Protein AF-A0A6G8I064-F1 (afdb_monomer)

Organism: NCBI:txid2686210

Structure (mmCIF, N/CA/C/O backbone):
data_AF-A0A6G8I064-F1
#
_entry.id   AF-A0A6G8I064-F1
#
loop_
_atom_site.group_PDB
_atom_site.id
_atom_site.type_symbol
_atom_site.label_atom_id
_atom_site.label_alt_id
_atom_site.label_comp_id
_atom_site.label_asym_id
_atom_site.label_entity_id
_atom_site.label_seq_id
_atom_site.pdbx_PDB_ins_code
_atom_site.Cartn_x
_atom_site.Cartn_y
_atom_site.Cartn_z
_atom_site.occupancy
_atom_site.B_iso_or_equiv
_atom_site.auth_seq_id
_atom_site.auth_comp_id
_atom_site.auth_asym_id
_atom_site.auth_atom_id
_atom_site.pdbx_PDB_model_num
ATOM 1 N N . MET A 1 1 ? -37.876 -73.229 43.649 1.00 38.34 1 MET A N 1
ATOM 2 C CA . MET A 1 1 ? -37.049 -73.145 42.423 1.00 38.34 1 MET A CA 1
ATOM 3 C C . MET A 1 1 ? -37.777 -72.266 41.416 1.00 38.34 1 MET A C 1
ATOM 5 O O . MET A 1 1 ? -38.953 -72.516 41.235 1.00 38.34 1 MET A O 1
ATOM 9 N N . LYS A 1 2 ? -37.079 -71.275 40.827 1.00 34.75 2 LYS A N 1
ATOM 10 C CA . LYS A 1 2 ? -37.118 -70.851 39.400 1.00 34.75 2 LYS A CA 1
ATOM 11 C C . LYS A 1 2 ? -38.520 -70.802 38.732 1.00 34.75 2 LYS A C 1
ATOM 13 O O . LYS A 1 2 ? -39.145 -71.836 38.612 1.00 34.75 2 LYS A O 1
ATOM 18 N N . LYS A 1 3 ? -39.038 -69.720 38.136 1.00 34.06 3 LYS A N 1
ATOM 19 C CA . LYS A 1 3 ? -38.411 -68.655 37.331 1.00 34.06 3 LYS A CA 1
ATOM 20 C C . LYS A 1 3 ? -39.494 -67.625 36.916 1.00 34.06 3 LYS A C 1
ATOM 22 O O . LYS A 1 3 ? -40.510 -68.019 36.366 1.00 34.06 3 LYS A O 1
ATOM 27 N N . ALA A 1 4 ? -39.180 -66.344 37.117 1.00 31.84 4 ALA A N 1
ATOM 28 C CA . ALA A 1 4 ? -39.215 -65.261 36.123 1.00 31.84 4 ALA A CA 1
ATOM 29 C C . ALA A 1 4 ? -40.547 -64.867 35.438 1.00 31.84 4 ALA A C 1
ATOM 31 O O . ALA A 1 4 ? -40.942 -65.443 34.428 1.00 31.84 4 ALA A O 1
ATOM 32 N N . LEU A 1 5 ? -41.126 -63.755 35.915 1.00 33.69 5 LEU A N 1
ATOM 33 C CA . LEU A 1 5 ? -41.908 -62.818 35.103 1.00 33.69 5 LEU A CA 1
ATOM 34 C C . LEU A 1 5 ? -40.951 -62.071 34.157 1.00 33.69 5 LEU A C 1
ATOM 36 O O . LEU A 1 5 ? -40.039 -61.389 34.622 1.00 33.69 5 LEU A O 1
ATOM 40 N N . ALA A 1 6 ? -41.179 -62.165 32.848 1.00 32.44 6 ALA A N 1
ATOM 41 C CA . ALA A 1 6 ? -40.614 -61.246 31.866 1.00 32.44 6 ALA A CA 1
ATOM 42 C C . ALA A 1 6 ? -41.624 -60.111 31.636 1.00 32.44 6 ALA A C 1
ATOM 44 O O . ALA A 1 6 ? -42.539 -60.235 30.827 1.00 32.44 6 ALA A O 1
ATOM 45 N N . GLY A 1 7 ? -41.487 -59.026 32.398 1.00 32.97 7 GLY A N 1
ATOM 46 C CA . GLY A 1 7 ? -42.112 -57.747 32.075 1.00 32.97 7 GLY A CA 1
ATOM 47 C C . GLY A 1 7 ? -41.214 -56.993 31.100 1.00 32.97 7 GLY A C 1
ATOM 48 O O . GLY A 1 7 ? -40.049 -56.742 31.405 1.00 32.97 7 GLY A O 1
ATOM 49 N N . SER A 1 8 ? -41.734 -56.647 29.925 1.00 35.38 8 SER A N 1
ATOM 50 C CA . SER A 1 8 ? -41.068 -55.732 29.001 1.00 35.38 8 SER A CA 1
ATOM 51 C C . SER A 1 8 ? -41.091 -54.321 29.595 1.00 35.38 8 SER A C 1
ATOM 53 O O . SER A 1 8 ? -42.092 -53.612 29.493 1.00 35.38 8 SER A O 1
ATOM 55 N N . LEU A 1 9 ? -39.994 -53.913 30.230 1.00 32.91 9 LEU A N 1
ATOM 56 C CA . LEU A 1 9 ? -39.737 -52.509 30.522 1.00 32.91 9 LEU A CA 1
ATOM 57 C C . LEU A 1 9 ? -39.139 -51.893 29.254 1.00 32.91 9 LEU A C 1
ATOM 59 O O . LEU A 1 9 ? -37.999 -52.181 28.892 1.00 32.91 9 LEU A O 1
ATOM 63 N N . ALA A 1 10 ? -39.922 -51.076 28.553 1.00 36.12 10 ALA A N 1
ATOM 64 C CA . ALA A 1 10 ? -39.383 -50.173 27.550 1.00 36.12 10 ALA A CA 1
ATOM 65 C C . ALA A 1 10 ? -38.432 -49.206 28.269 1.00 36.12 10 ALA A C 1
ATOM 67 O O . ALA A 1 10 ? -38.864 -48.371 29.064 1.00 36.12 10 ALA A O 1
ATOM 68 N N . ALA A 1 11 ? -37.130 -49.361 28.037 1.00 33.75 11 ALA A N 1
ATOM 69 C CA . ALA A 1 11 ? -36.137 -48.389 28.457 1.00 33.75 11 ALA A CA 1
ATOM 70 C C . ALA A 1 11 ? -36.364 -47.112 27.641 1.00 33.75 11 ALA A C 1
ATOM 72 O O . ALA A 1 11 ? -35.938 -47.007 26.494 1.00 33.75 11 ALA A O 1
ATOM 73 N N . LEU A 1 12 ? -37.082 -46.155 28.227 1.00 30.92 12 LEU A N 1
ATOM 74 C CA . LEU A 1 12 ? -37.098 -44.784 27.748 1.00 30.92 12 LEU A CA 1
ATOM 75 C C . LEU A 1 12 ? -35.745 -44.176 28.137 1.00 30.92 12 LEU A C 1
ATOM 77 O O . LEU A 1 12 ? -35.574 -43.640 29.231 1.00 30.92 12 LEU A O 1
ATOM 81 N N . THR A 1 13 ? -34.745 -44.334 27.274 1.00 32.50 13 THR A N 1
ATOM 82 C CA . THR A 1 13 ? -33.497 -43.579 27.363 1.00 32.50 13 THR A CA 1
ATOM 83 C C . THR A 1 13 ? -33.841 -42.114 27.132 1.00 32.50 13 THR A C 1
ATOM 85 O O . THR A 1 13 ? -33.964 -41.651 26.000 1.00 32.50 13 THR A O 1
ATOM 88 N N . LEU A 1 14 ? -34.033 -41.379 28.226 1.00 30.67 14 LEU A N 1
ATOM 89 C CA . LEU A 1 14 ? -34.047 -39.927 28.208 1.00 30.67 14 LEU A CA 1
ATOM 90 C C . LEU A 1 14 ? -32.614 -39.486 27.883 1.00 30.67 14 LEU A C 1
ATOM 92 O O . LEU A 1 14 ? -31.778 -39.322 28.770 1.00 30.67 14 LEU A O 1
ATOM 96 N N . VAL A 1 15 ? -32.300 -39.356 26.595 1.00 34.00 15 VAL A N 1
ATOM 97 C CA . VAL A 1 15 ? -31.119 -38.608 26.173 1.00 34.00 15 VAL A CA 1
ATOM 98 C C . VAL A 1 15 ? -31.453 -37.154 26.470 1.00 34.00 15 VAL A C 1
ATOM 100 O O . VAL A 1 15 ? -32.081 -36.466 25.669 1.00 34.00 15 VAL A O 1
ATOM 103 N N . ALA A 1 16 ? -31.112 -36.710 27.680 1.00 34.03 16 ALA A N 1
ATOM 104 C CA . ALA A 1 16 ? -31.022 -35.297 27.981 1.00 34.03 16 ALA A CA 1
ATOM 105 C C . ALA A 1 16 ? -30.035 -34.715 26.968 1.00 34.03 16 ALA A C 1
ATOM 107 O O . ALA A 1 16 ? -28.835 -34.987 27.027 1.00 34.03 16 ALA A O 1
ATOM 108 N N . GLY A 1 17 ? -30.566 -33.988 25.987 1.00 30.20 17 GLY A N 1
ATOM 109 C CA . GLY A 1 17 ? -29.767 -33.168 25.102 1.00 30.20 17 GLY A CA 1
ATOM 110 C C . GLY A 1 17 ? -29.021 -32.168 25.967 1.00 30.20 17 GLY A C 1
ATOM 111 O O . GLY A 1 17 ? -29.579 -31.153 26.376 1.00 30.20 17 GLY A O 1
ATOM 112 N N . LEU A 1 18 ? -27.760 -32.469 26.263 1.00 33.53 18 LEU A N 1
ATOM 113 C CA . LEU A 1 18 ? -26.773 -31.450 26.555 1.00 33.53 18 LEU A CA 1
ATOM 114 C C . LEU A 1 18 ? -26.671 -30.627 25.273 1.00 33.53 18 LEU A C 1
ATOM 116 O O . LEU A 1 18 ? -25.888 -30.933 24.378 1.00 33.53 18 LEU A O 1
ATOM 120 N N . ALA A 1 19 ? -27.520 -29.607 25.166 1.00 32.56 19 ALA A N 1
ATOM 121 C CA . ALA A 1 19 ? -27.192 -28.453 24.364 1.00 32.56 19 ALA A CA 1
ATOM 122 C C . ALA A 1 19 ? -25.898 -27.915 24.973 1.00 32.56 19 ALA A C 1
ATOM 124 O O . ALA A 1 19 ? -25.898 -27.255 26.011 1.00 32.56 19 ALA A O 1
ATOM 125 N N . SER A 1 20 ? -24.775 -28.293 24.368 1.00 33.16 20 SER A N 1
ATOM 126 C CA . SER A 1 20 ? -23.534 -27.560 24.505 1.00 33.16 20 SER A CA 1
ATOM 127 C C . SER A 1 20 ? -23.882 -26.105 24.227 1.00 33.16 20 SER A C 1
ATOM 129 O O . SER A 1 20 ? -24.240 -25.769 23.096 1.00 33.16 20 SER A O 1
ATOM 131 N N . ALA A 1 21 ? -23.833 -25.266 25.260 1.00 32.94 21 ALA A N 1
ATOM 132 C CA . ALA A 1 21 ? -23.735 -23.834 25.074 1.00 32.94 21 ALA A CA 1
ATOM 133 C C . ALA A 1 21 ? -22.471 -23.627 24.237 1.00 32.94 21 ALA A C 1
ATOM 135 O O . ALA A 1 21 ? -21.353 -23.745 24.736 1.00 32.94 21 ALA A O 1
ATOM 136 N N . GLN A 1 22 ? -22.662 -23.457 22.931 1.00 27.14 22 GLN A N 1
ATOM 137 C CA . GLN A 1 22 ? -21.618 -23.014 22.031 1.00 27.14 22 GLN A CA 1
ATOM 138 C C . GLN A 1 22 ? -21.187 -21.645 22.551 1.00 27.14 22 GLN A C 1
ATOM 140 O O . GLN A 1 22 ? -21.910 -20.664 22.413 1.00 27.14 22 GLN A O 1
ATOM 145 N N . GLY A 1 23 ? -20.047 -21.607 23.237 1.00 35.38 23 GLY A N 1
ATOM 146 C CA . GLY A 1 23 ? -19.377 -20.360 23.562 1.00 35.38 23 GLY A CA 1
ATOM 147 C C . GLY A 1 23 ? -18.859 -19.755 22.265 1.00 35.38 23 GLY A C 1
ATOM 148 O O . GLY A 1 23 ? -17.943 -20.299 21.659 1.00 35.38 23 GLY A O 1
ATOM 149 N N . VAL A 1 24 ? -19.487 -18.667 21.837 1.00 28.77 24 VAL A N 1
ATOM 150 C CA . VAL A 1 24 ? -19.109 -17.795 20.717 1.00 28.77 24 VAL A CA 1
ATOM 151 C C . VAL A 1 24 ? -19.574 -16.396 21.173 1.00 28.77 24 VAL A C 1
ATOM 153 O O . VAL A 1 24 ? -20.711 -16.299 21.620 1.00 28.77 24 VAL A O 1
ATOM 156 N N . LYS A 1 25 ? -18.798 -15.301 21.192 1.00 39.12 25 LYS A N 1
ATOM 157 C CA . LYS A 1 25 ? -17.525 -14.968 20.530 1.00 39.12 25 LYS A CA 1
ATOM 158 C C . LYS A 1 25 ? -16.700 -14.002 21.410 1.00 39.12 25 LYS A C 1
ATOM 160 O O . LYS A 1 25 ? -17.147 -12.902 21.707 1.00 39.12 25 LYS A O 1
ATOM 165 N N . ALA A 1 26 ? -15.478 -14.379 21.788 1.00 38.62 26 ALA A N 1
ATOM 166 C CA . ALA A 1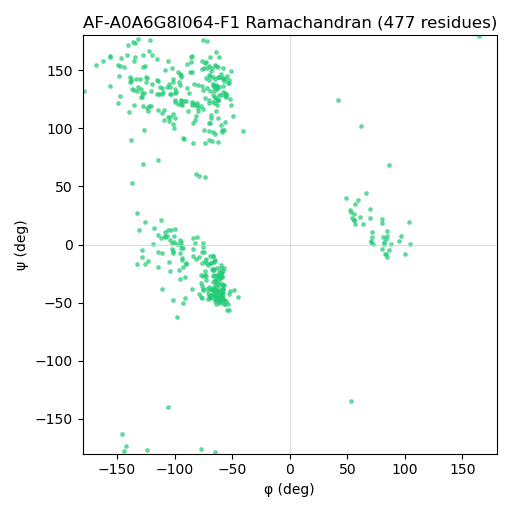 26 ? -14.430 -13.420 22.178 1.00 38.62 26 ALA A CA 1
ATOM 167 C C . ALA A 1 26 ? -13.430 -13.183 21.021 1.00 38.62 26 ALA A C 1
ATOM 169 O O . ALA A 1 26 ? -12.433 -12.490 21.193 1.00 38.62 26 ALA A O 1
ATOM 170 N N . ASP A 1 27 ? -13.725 -13.723 19.831 1.00 50.62 27 ASP A N 1
ATOM 171 C CA . ASP A 1 27 ? -12.817 -13.751 18.675 1.00 50.62 27 ASP A CA 1
ATOM 172 C C . ASP A 1 27 ? -12.829 -12.460 17.831 1.00 50.62 27 ASP A C 1
ATOM 174 O O . ASP A 1 27 ? -12.038 -12.335 16.899 1.00 50.62 27 ASP A O 1
ATOM 178 N N . ASP A 1 28 ? -13.687 -11.485 18.152 1.00 67.06 28 ASP A N 1
ATOM 179 C CA . ASP A 1 28 ? -13.730 -10.186 17.455 1.00 67.06 28 ASP A CA 1
ATOM 180 C C . ASP A 1 28 ? -12.865 -9.112 18.164 1.00 67.06 28 ASP A C 1
ATOM 182 O O . ASP A 1 28 ? -12.530 -8.076 17.577 1.00 67.06 28 ASP A O 1
ATOM 186 N N . ILE A 1 29 ? -12.433 -9.370 19.409 1.00 81.19 29 ILE A N 1
ATOM 187 C CA . ILE A 1 29 ? -11.498 -8.513 20.154 1.00 81.19 29 ILE A CA 1
ATOM 188 C C . ILE A 1 29 ? -10.096 -9.116 20.094 1.00 81.19 29 ILE A C 1
ATOM 190 O O . ILE A 1 29 ? -9.741 -10.039 20.823 1.00 81.19 29 ILE A O 1
ATOM 194 N N . VAL A 1 30 ? -9.277 -8.566 19.208 1.00 80.50 30 VAL A N 1
ATOM 195 C CA . VAL A 1 30 ? -7.928 -9.042 18.926 1.00 80.50 30 VAL A CA 1
ATOM 196 C C . VAL A 1 30 ? -6.953 -8.435 19.933 1.00 80.50 30 VAL A C 1
ATOM 198 O O . VAL A 1 30 ? -6.775 -7.216 20.001 1.00 80.50 30 VAL A O 1
ATOM 201 N N . SER A 1 31 ? -6.284 -9.301 20.694 1.00 86.81 31 SER A N 1
ATOM 202 C CA . SER A 1 31 ? -5.219 -8.905 21.619 1.00 86.81 31 SER A CA 1
ATOM 203 C C . SER A 1 31 ? -4.136 -8.080 20.914 1.00 86.81 31 SER A C 1
ATOM 205 O O . SER A 1 31 ? -3.731 -8.361 19.787 1.00 86.81 31 SER A O 1
ATOM 207 N N . GLY A 1 32 ? -3.660 -7.038 21.584 1.00 77.75 32 GLY A N 1
ATOM 208 C CA . GLY A 1 32 ? -2.681 -6.088 21.075 1.00 77.75 32 GLY A CA 1
ATOM 209 C C . GLY A 1 32 ? -3.262 -4.963 20.214 1.00 77.75 32 GLY A C 1
ATOM 210 O O . GLY A 1 32 ? -2.519 -4.030 19.915 1.00 77.75 32 GLY A O 1
ATOM 211 N N . GLN A 1 33 ? -4.547 -5.002 19.845 1.00 83.12 33 GLN A N 1
ATOM 212 C CA . GLN A 1 33 ? -5.179 -3.951 19.041 1.00 83.12 33 GLN A CA 1
ATOM 213 C C . GLN A 1 33 ? -5.769 -2.831 19.903 1.00 83.12 33 GLN A C 1
ATOM 215 O O . GLN A 1 33 ? -6.120 -3.031 21.067 1.00 83.12 33 GLN A O 1
ATOM 220 N N . THR A 1 34 ? -5.882 -1.644 19.307 1.00 84.00 34 THR A N 1
ATOM 221 C CA . THR A 1 34 ? -6.448 -0.443 19.931 1.00 84.00 34 THR A CA 1
ATOM 222 C C . THR A 1 34 ? -7.921 -0.292 19.580 1.00 84.00 34 THR A C 1
ATOM 224 O O . THR A 1 34 ? -8.305 -0.447 18.423 1.00 84.00 34 THR A O 1
ATOM 227 N N . TYR A 1 35 ? -8.741 0.066 20.566 1.00 92.44 35 TYR A N 1
ATOM 228 C CA . TYR A 1 35 ? -10.185 0.204 20.434 1.00 92.44 35 TYR A CA 1
ATOM 229 C C . TYR A 1 35 ? -10.700 1.538 20.988 1.00 92.44 35 TYR A C 1
ATOM 231 O O . TYR A 1 35 ? -10.237 2.025 22.022 1.00 92.44 35 TYR A O 1
ATOM 239 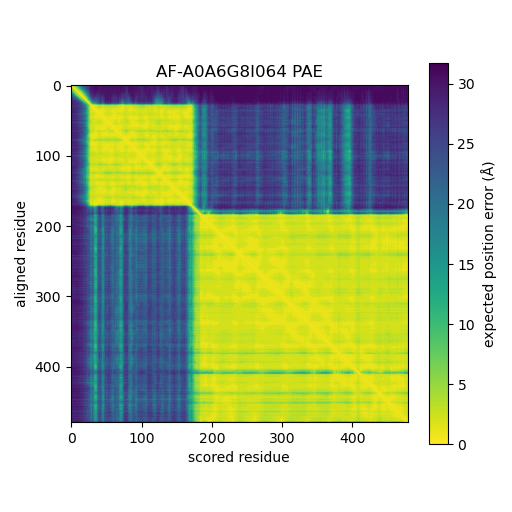N N . LYS A 1 36 ? -11.695 2.105 20.301 1.00 93.81 36 LYS A N 1
ATOM 240 C CA . LYS A 1 36 ? -12.689 3.019 20.865 1.00 93.81 36 LYS A CA 1
ATOM 241 C C . LYS A 1 36 ? -13.722 2.135 21.559 1.00 93.81 36 LYS A C 1
ATOM 243 O O . LYS A 1 36 ? -14.308 1.265 20.917 1.00 93.81 36 LYS A O 1
ATOM 248 N N . ILE A 1 37 ? -13.924 2.351 22.853 1.00 98.06 37 ILE A N 1
ATOM 249 C CA . ILE A 1 37 ? -14.863 1.576 23.669 1.00 98.06 37 ILE A CA 1
ATOM 250 C C . ILE A 1 37 ? -16.015 2.502 24.041 1.00 98.06 37 ILE A C 1
ATOM 252 O O . ILE A 1 37 ? -15.805 3.479 24.756 1.00 98.06 37 ILE A O 1
ATOM 256 N N . THR A 1 38 ? -17.209 2.226 23.528 1.00 97.06 38 THR A N 1
ATOM 257 C CA . THR A 1 38 ? -18.361 3.132 23.579 1.00 97.06 38 THR A CA 1
ATOM 258 C C . THR A 1 38 ? -19.474 2.562 24.450 1.00 97.06 38 THR A C 1
ATOM 260 O O . THR A 1 38 ? -19.883 1.422 24.259 1.00 97.06 38 THR A O 1
ATOM 263 N N . ALA A 1 39 ? -19.993 3.342 25.398 1.00 97.62 39 ALA A N 1
ATOM 264 C CA . ALA A 1 39 ? -21.139 2.939 26.207 1.00 97.62 39 ALA A CA 1
ATOM 265 C C . ALA A 1 39 ? -22.410 2.917 25.346 1.00 97.62 39 ALA A C 1
ATOM 267 O O . ALA A 1 39 ? -22.780 3.927 24.738 1.00 97.62 39 ALA A O 1
ATOM 268 N N . LYS A 1 40 ? -23.101 1.774 25.310 1.00 93.06 40 LYS A N 1
ATOM 269 C CA . LYS A 1 40 ? -24.220 1.526 24.388 1.00 93.06 40 LYS A CA 1
ATOM 270 C C . LYS A 1 40 ? -25.395 2.489 24.580 1.00 93.06 40 LYS A C 1
ATOM 272 O O . LYS A 1 40 ? -26.066 2.844 23.618 1.00 93.06 40 LYS A O 1
ATOM 277 N N . HIS A 1 41 ? -25.676 2.913 25.814 1.00 96.12 41 HIS A N 1
ATOM 278 C CA . HIS A 1 41 ? -26.816 3.794 26.111 1.00 96.12 41 HIS A CA 1
ATOM 279 C C . HIS A 1 41 ? -26.598 5.255 25.704 1.00 96.12 41 HIS A C 1
ATOM 281 O O . HIS A 1 41 ? -27.576 5.961 25.471 1.00 96.12 41 HIS A O 1
ATOM 287 N N . SER A 1 42 ? -25.349 5.725 25.666 1.00 93.19 42 SER A N 1
ATOM 288 C CA . SER A 1 42 ? -25.019 7.140 25.456 1.00 93.19 42 SER A CA 1
ATOM 289 C C . SER A 1 42 ? -24.279 7.412 24.148 1.00 93.19 42 SER A C 1
ATOM 291 O O . SER A 1 42 ? -24.243 8.561 23.710 1.00 93.19 42 SER A O 1
ATOM 293 N N . GLY A 1 43 ? -23.663 6.394 23.539 1.00 92.69 43 GLY A N 1
ATOM 294 C CA . GLY A 1 43 ? -22.783 6.557 22.380 1.00 92.69 43 GLY A CA 1
ATOM 295 C C . GLY A 1 43 ? -21.436 7.217 22.713 1.00 92.69 43 GLY A C 1
ATOM 296 O O . GLY A 1 43 ? -20.690 7.582 21.805 1.00 92.69 43 GLY A O 1
ATOM 297 N N . LYS A 1 44 ? -21.100 7.377 24.001 1.00 94.62 44 LYS A N 1
ATOM 298 C CA . LYS A 1 44 ? -19.887 8.073 24.463 1.00 94.62 44 LYS A CA 1
ATOM 299 C C . LYS A 1 44 ? -18.746 7.117 24.767 1.00 94.62 44 LYS A C 1
ATOM 301 O O . LYS A 1 44 ? -18.972 5.981 25.170 1.00 94.62 44 LYS A O 1
ATOM 306 N N . ALA A 1 45 ? -17.520 7.586 24.560 1.00 98.25 45 ALA A N 1
ATOM 307 C CA . ALA A 1 45 ? -16.318 6.778 24.699 1.00 98.25 45 ALA A CA 1
ATOM 308 C C . ALA A 1 45 ? -15.822 6.727 26.148 1.00 98.25 45 ALA A C 1
ATOM 310 O O . ALA A 1 45 ? -15.955 7.703 26.886 1.00 98.25 45 ALA A O 1
ATOM 311 N N . LEU A 1 46 ? -15.202 5.604 26.513 1.00 98.81 46 LEU A N 1
ATOM 312 C CA . LEU A 1 46 ? -14.409 5.434 27.725 1.00 98.81 46 LEU A CA 1
ATOM 313 C C . LEU A 1 46 ? -13.186 6.365 27.668 1.00 98.81 46 LEU A C 1
ATOM 315 O O . LEU A 1 46 ? -12.319 6.206 26.808 1.00 98.81 46 LEU A O 1
ATOM 319 N N . ASP A 1 47 ? -13.126 7.338 28.570 1.00 98.75 47 ASP A N 1
ATOM 320 C CA . ASP A 1 47 ? -12.244 8.505 28.501 1.00 98.75 47 ASP A CA 1
ATOM 321 C C . ASP A 1 47 ? -11.454 8.660 29.804 1.00 98.75 47 ASP A C 1
ATOM 323 O O . ASP A 1 47 ? -12.025 8.654 30.895 1.00 98.75 47 ASP A O 1
ATOM 327 N N . VAL A 1 48 ? -10.132 8.824 29.705 1.00 98.69 48 VAL A N 1
ATOM 328 C CA . VAL A 1 48 ? -9.328 9.283 30.847 1.00 98.69 48 VAL A CA 1
ATOM 329 C C . VAL A 1 48 ? -9.476 10.796 30.977 1.00 98.69 48 VAL A C 1
ATOM 331 O O . VAL A 1 48 ? -9.053 11.546 30.085 1.00 98.69 48 VAL A O 1
ATOM 334 N N . ALA A 1 49 ? -10.026 11.237 32.109 1.00 98.31 49 ALA A N 1
ATOM 335 C CA . ALA A 1 49 ? -10.420 12.620 32.332 1.00 98.31 49 ALA A CA 1
ATOM 336 C C . ALA A 1 49 ? -9.247 13.596 32.163 1.00 98.31 49 ALA A C 1
ATOM 338 O O . ALA A 1 49 ? -8.151 13.401 32.695 1.00 98.31 49 ALA A O 1
ATOM 339 N N . GLY A 1 50 ? -9.481 14.664 31.395 1.00 92.31 50 GLY A N 1
ATOM 340 C CA . GLY A 1 50 ? -8.499 15.729 31.175 1.00 92.31 50 GLY A CA 1
ATOM 341 C C . GLY A 1 50 ? -7.222 15.283 30.454 1.00 92.31 50 GLY A C 1
ATOM 342 O O . GLY A 1 50 ? -6.221 15.988 30.531 1.00 92.31 50 GLY A O 1
ATOM 343 N N . ARG A 1 51 ? -7.232 14.120 29.777 1.00 90.50 51 ARG A N 1
ATOM 344 C CA . ARG A 1 51 ? -6.040 13.503 29.156 1.00 90.50 51 ARG A CA 1
ATOM 345 C C . ARG A 1 51 ? -4.890 13.280 30.141 1.00 90.50 51 ARG A C 1
ATOM 347 O O . ARG A 1 51 ? -3.723 13.257 29.748 1.00 90.50 51 ARG A O 1
ATOM 354 N N . ALA A 1 52 ? -5.216 13.139 31.420 1.00 94.31 52 ALA A N 1
ATOM 355 C CA . ALA A 1 52 ? -4.233 12.966 32.468 1.00 94.31 52 ALA A CA 1
ATOM 356 C C . ALA A 1 52 ? -3.384 11.705 32.236 1.00 94.31 52 ALA A C 1
ATOM 358 O O . ALA A 1 52 ? -3.855 10.689 31.719 1.00 94.31 52 ALA A O 1
ATOM 359 N N . THR A 1 53 ? -2.117 11.761 32.640 1.00 93.81 53 THR A N 1
ATOM 360 C CA . THR A 1 53 ? -1.159 10.648 32.518 1.00 93.81 53 THR A CA 1
ATOM 361 C C . THR A 1 53 ? -0.704 10.107 33.872 1.00 93.81 53 THR A C 1
ATOM 363 O O . THR A 1 53 ? -0.024 9.084 33.922 1.00 93.81 53 THR A O 1
ATOM 366 N N . ASN A 1 54 ? -1.088 10.749 34.980 1.00 98.06 54 ASN A N 1
ATOM 367 C CA . ASN A 1 54 ? -0.783 10.282 36.329 1.00 98.06 54 ASN A CA 1
ATOM 368 C C . ASN A 1 54 ? -1.642 9.069 36.723 1.00 98.06 54 ASN A C 1
ATOM 370 O O . ASN A 1 54 ? -2.776 8.903 36.262 1.00 98.06 54 ASN A O 1
ATOM 374 N N . ALA A 1 55 ? -1.094 8.234 37.608 1.00 98.19 55 ALA A N 1
ATOM 375 C CA . ALA A 1 55 ? -1.846 7.175 38.268 1.00 98.19 55 ALA A CA 1
ATOM 376 C C . ALA A 1 55 ? -2.975 7.776 39.125 1.00 98.19 55 ALA A C 1
ATOM 378 O O . ALA A 1 55 ? -2.834 8.869 39.684 1.00 98.19 55 ALA A O 1
ATOM 379 N N . GLY A 1 56 ? -4.108 7.081 39.179 1.00 98.25 56 GLY A N 1
ATOM 380 C CA . GLY A 1 56 ? -5.312 7.505 39.892 1.00 98.25 56 GLY A CA 1
ATOM 381 C C . GLY A 1 56 ? -6.179 8.499 39.124 1.00 98.25 56 GLY A C 1
ATOM 382 O O . GLY A 1 56 ? -7.187 8.956 39.657 1.00 98.25 56 GLY A O 1
ATOM 383 N N . ALA A 1 57 ? -5.815 8.858 37.887 1.00 98.69 57 ALA A N 1
ATOM 384 C CA . ALA A 1 57 ? -6.669 9.717 37.079 1.00 98.69 57 ALA A CA 1
ATOM 385 C C . ALA A 1 57 ? -8.004 9.025 36.775 1.00 98.69 57 ALA A C 1
ATOM 387 O O . ALA A 1 57 ? -8.043 7.833 36.456 1.00 98.69 57 ALA A O 1
ATOM 388 N N . ASN A 1 58 ? -9.084 9.799 36.882 1.00 98.88 58 ASN A N 1
ATOM 389 C CA . ASN A 1 58 ? -10.440 9.292 36.758 1.00 98.88 58 ASN A CA 1
ATOM 390 C C . ASN A 1 58 ? -10.742 8.792 35.343 1.00 98.88 58 ASN A C 1
ATOM 392 O O . ASN A 1 58 ? -10.326 9.420 34.365 1.00 98.88 58 ASN A O 1
ATOM 396 N N . VAL A 1 59 ? -11.528 7.721 35.246 1.00 98.88 59 VAL A N 1
ATOM 397 C CA . VAL A 1 59 ? -12.131 7.287 33.987 1.00 98.88 59 VAL A CA 1
ATOM 398 C C . VAL A 1 59 ? -13.608 7.668 33.984 1.00 98.88 59 VAL A C 1
ATOM 400 O O . VAL A 1 59 ? -14.359 7.412 34.921 1.00 98.88 59 VAL A O 1
ATOM 403 N N . GLN A 1 60 ? -14.020 8.320 32.910 1.00 98.88 60 GLN A N 1
ATOM 404 C CA . GLN A 1 60 ? -15.357 8.860 32.697 1.00 98.88 60 GLN A CA 1
ATOM 405 C C . GLN A 1 60 ? -15.852 8.452 31.306 1.00 98.88 60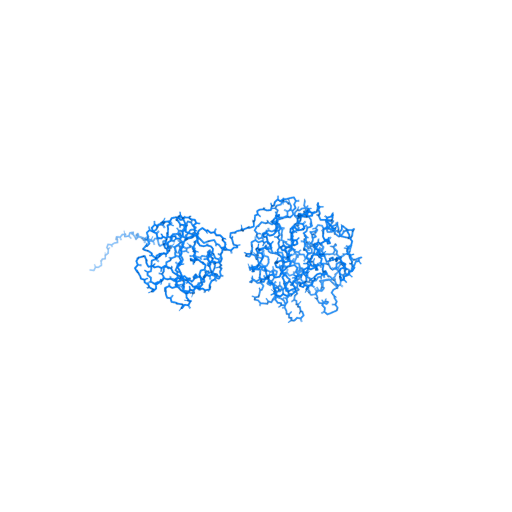 GLN A C 1
ATOM 407 O O . GLN A 1 60 ? -15.112 7.847 30.529 1.00 98.88 60 GLN A O 1
ATOM 412 N N . GLN A 1 61 ? -17.090 8.799 30.963 1.00 98.56 61 GLN A N 1
ATOM 413 C CA . GLN A 1 61 ? -17.491 8.846 29.557 1.00 98.56 61 GLN A CA 1
ATOM 414 C C . GLN A 1 61 ? -17.352 10.268 29.001 1.00 98.56 61 GLN A C 1
ATOM 416 O O . GLN A 1 61 ? -17.623 11.254 29.697 1.00 98.56 61 GLN A O 1
ATOM 421 N N . TRP A 1 62 ? -17.004 10.378 27.723 1.00 97.19 62 TRP A N 1
ATOM 422 C CA . TRP A 1 62 ? -16.973 11.653 27.010 1.00 97.19 62 TRP A CA 1
ATOM 423 C C . TRP A 1 62 ? -17.296 11.468 25.524 1.00 97.19 62 TRP A C 1
ATOM 425 O O . TRP A 1 62 ? -17.075 10.399 24.950 1.00 97.19 62 TRP A O 1
ATOM 435 N N . SER A 1 63 ? -17.816 12.514 24.883 1.00 91.38 63 SER A N 1
ATOM 436 C CA . SER A 1 63 ? -18.015 12.562 23.432 1.00 91.38 63 SER A CA 1
ATOM 437 C C . SER A 1 63 ? -16.721 12.206 22.685 1.00 91.38 63 SER A C 1
ATOM 439 O O . SER A 1 63 ? -15.667 12.804 22.916 1.00 91.38 63 SER A O 1
ATOM 441 N N . TYR A 1 64 ? -16.780 11.219 21.788 1.00 89.00 64 TYR A N 1
ATOM 442 C CA . TYR A 1 64 ? -15.580 10.764 21.088 1.00 89.00 64 TYR A CA 1
ATOM 443 C C . TYR A 1 64 ? -15.041 11.852 20.151 1.00 89.00 64 TYR A C 1
ATOM 445 O O . TYR A 1 64 ? -15.780 12.391 19.331 1.00 89.00 64 TYR A O 1
ATOM 453 N N . ASN A 1 65 ? -13.753 12.165 20.262 1.00 76.75 65 ASN A N 1
ATOM 454 C CA . ASN A 1 65 ? -13.074 13.189 19.463 1.00 76.75 65 ASN A CA 1
ATOM 455 C C . ASN A 1 65 ? -11.754 12.692 18.845 1.00 76.75 65 ASN A C 1
ATOM 457 O O . ASN A 1 65 ? -10.954 13.495 18.373 1.00 76.75 65 ASN A O 1
ATOM 461 N N . GLY A 1 66 ? -11.505 11.379 18.880 1.00 79.44 66 GLY A N 1
ATOM 462 C CA . GLY A 1 66 ? -10.315 10.761 18.291 1.00 79.44 66 GLY A CA 1
ATOM 463 C C . GLY A 1 66 ? -9.042 10.857 19.135 1.00 79.44 66 GLY A C 1
ATOM 464 O O . GLY A 1 66 ? -8.029 10.275 18.756 1.00 79.44 66 GLY A O 1
ATOM 465 N N . SER A 1 67 ? -9.062 11.534 20.284 1.00 75.94 67 SER A N 1
ATOM 466 C CA . SER A 1 67 ? -7.862 11.710 21.112 1.00 75.94 67 SER A CA 1
ATOM 467 C C . SER A 1 67 ? -7.395 10.404 21.752 1.00 75.94 67 SER A C 1
ATOM 469 O O . SER A 1 67 ? -8.196 9.539 22.102 1.00 75.94 67 SER A O 1
ATOM 471 N N . THR A 1 68 ? -6.087 10.274 21.961 1.00 79.50 68 THR A N 1
ATOM 472 C CA . THR A 1 68 ? -5.443 9.063 22.502 1.00 79.50 68 THR A CA 1
ATOM 473 C C . THR A 1 68 ? -5.938 8.665 23.896 1.00 79.50 68 THR A C 1
ATOM 475 O O . THR A 1 68 ? -5.861 7.495 24.255 1.00 79.50 68 THR A O 1
ATOM 478 N N . ASN A 1 69 ? -6.478 9.596 24.693 1.00 93.88 69 ASN A N 1
ATOM 479 C CA . ASN A 1 69 ? -7.045 9.307 26.019 1.00 93.88 69 ASN A CA 1
ATOM 480 C C . ASN A 1 69 ? -8.416 8.601 25.959 1.00 93.88 69 ASN A C 1
ATOM 482 O O . ASN A 1 69 ? -8.937 8.205 27.000 1.00 93.88 69 ASN A O 1
ATOM 486 N N . GLN A 1 70 ? -8.985 8.461 24.757 1.00 97.56 70 GLN A N 1
ATOM 487 C CA . GLN A 1 70 ? -10.227 7.739 24.455 1.00 97.56 70 GLN A CA 1
ATOM 488 C C . GLN A 1 70 ? -9.967 6.431 23.691 1.00 97.56 70 GLN A C 1
ATOM 490 O O . GLN A 1 70 ? -10.885 5.831 23.128 1.00 97.56 70 GLN A O 1
ATOM 495 N N . GLN A 1 71 ? -8.701 6.017 23.609 1.00 95.38 71 GLN A N 1
ATOM 496 C CA . GLN A 1 71 ? -8.262 4.843 22.872 1.00 95.38 71 GLN A CA 1
ATOM 497 C C . GLN A 1 71 ? -7.579 3.864 23.827 1.00 95.38 71 GLN A C 1
ATOM 499 O O . GLN A 1 71 ? -6.700 4.241 24.605 1.00 95.38 71 GLN A O 1
ATOM 504 N N . TRP A 1 72 ? -7.974 2.597 23.743 1.00 98.25 72 TRP A N 1
ATOM 505 C CA . TRP A 1 72 ? -7.547 1.556 24.670 1.00 98.25 72 TRP A CA 1
ATOM 506 C C . TRP A 1 72 ? -6.989 0.362 23.907 1.00 98.25 72 TRP A C 1
ATOM 508 O O . TRP A 1 72 ? -7.700 -0.274 23.132 1.00 98.25 72 TRP A O 1
ATOM 518 N N . LYS A 1 73 ? -5.720 0.032 24.135 1.00 94.75 73 LYS A N 1
ATOM 519 C CA . LYS A 1 73 ? -5.118 -1.210 23.657 1.00 94.75 73 LYS A CA 1
ATOM 520 C C . LYS A 1 73 ? -5.577 -2.365 24.541 1.00 94.75 73 LYS A C 1
ATOM 522 O O . LYS A 1 73 ? -5.317 -2.369 25.742 1.00 94.75 73 LYS A O 1
ATOM 527 N N . VAL A 1 74 ? -6.251 -3.344 23.952 1.00 97.00 74 VAL A N 1
ATOM 528 C CA . VAL A 1 74 ? -6.743 -4.530 24.663 1.00 97.00 74 VAL A CA 1
ATOM 529 C C . VAL A 1 74 ? -5.669 -5.609 24.611 1.00 97.00 74 VAL A C 1
ATOM 531 O O . VAL A 1 74 ? -5.221 -5.970 23.532 1.00 97.00 74 VAL A O 1
ATOM 534 N N . VAL A 1 75 ? -5.226 -6.118 25.759 1.00 91.62 75 VAL A N 1
ATOM 535 C CA . VAL A 1 75 ? -4.141 -7.107 25.864 1.00 91.62 75 VAL A CA 1
ATOM 536 C C . VAL A 1 75 ? -4.650 -8.337 26.599 1.00 91.62 75 VAL A C 1
ATOM 538 O O . VAL A 1 75 ? -4.971 -8.253 27.781 1.00 91.62 75 VAL A O 1
ATOM 541 N N . ASP A 1 76 ? -4.713 -9.470 25.908 1.00 90.75 76 ASP A N 1
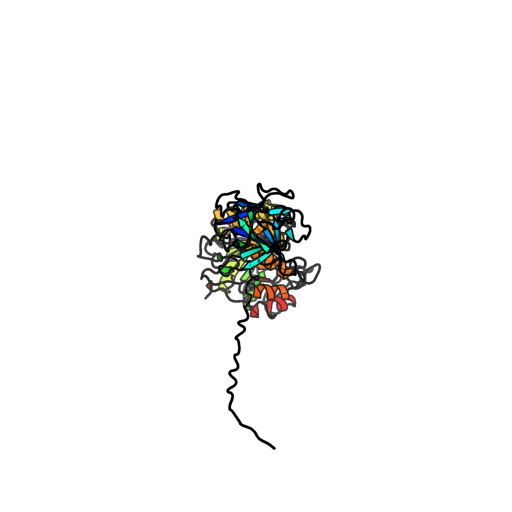ATOM 542 C CA . ASP A 1 76 ? -4.996 -10.776 26.511 1.00 90.75 76 ASP A CA 1
ATOM 543 C C . ASP A 1 76 ? -3.891 -11.158 27.507 1.00 90.75 76 ASP A C 1
ATOM 545 O O . ASP A 1 76 ? -2.699 -11.007 27.230 1.00 90.75 76 ASP A O 1
ATOM 549 N N . THR A 1 77 ? -4.301 -11.632 28.682 1.00 88.31 77 THR A N 1
ATOM 550 C CA . THR A 1 77 ? -3.408 -12.084 29.758 1.00 88.31 77 THR A CA 1
ATOM 551 C C . THR A 1 77 ? -3.139 -13.594 29.737 1.00 88.31 77 THR A C 1
ATOM 553 O O . THR A 1 77 ? -2.346 -14.077 30.542 1.00 88.31 77 THR A O 1
ATOM 556 N N . GLY A 1 78 ? -3.726 -14.333 28.788 1.00 84.62 78 GLY A N 1
ATOM 557 C CA . GLY A 1 78 ? -3.455 -15.753 28.528 1.00 84.62 78 GLY A CA 1
ATOM 558 C C . GLY A 1 78 ? -4.297 -16.733 29.352 1.00 84.62 78 GLY A C 1
ATOM 559 O O . GLY A 1 78 ? -4.156 -17.944 29.206 1.00 84.62 78 GLY A O 1
ATOM 560 N N . ASP A 1 79 ? -5.182 -16.232 30.208 1.00 86.38 79 ASP A N 1
ATOM 561 C CA . ASP A 1 79 ? -6.035 -17.008 31.116 1.00 86.38 79 ASP A CA 1
ATOM 562 C C . ASP A 1 79 ? -7.509 -16.545 31.077 1.00 86.38 79 ASP A C 1
ATOM 564 O O . ASP A 1 79 ? -8.266 -16.710 32.036 1.00 86.38 79 ASP A O 1
ATOM 568 N N . GLY A 1 80 ? -7.929 -15.976 29.941 1.00 88.81 80 GLY A N 1
ATOM 569 C CA . GLY A 1 80 ? -9.318 -15.581 29.676 1.00 88.81 80 GLY A CA 1
ATOM 570 C C . GLY A 1 80 ? -9.713 -14.203 30.216 1.00 88.81 80 GLY A C 1
ATOM 571 O O . GLY A 1 80 ? -10.901 -13.873 30.235 1.00 88.81 80 GLY A O 1
ATOM 572 N N . TYR A 1 81 ? -8.736 -13.403 30.647 1.00 95.75 81 TYR A N 1
ATOM 573 C CA . TYR A 1 81 ? -8.909 -11.997 31.010 1.00 95.75 81 TYR A CA 1
ATOM 574 C C . TYR A 1 81 ? -8.040 -11.095 30.142 1.00 95.75 81 TYR A C 1
ATOM 576 O O . TYR A 1 81 ? -7.041 -11.518 29.562 1.00 95.75 81 TYR A O 1
ATOM 584 N N . TYR A 1 82 ? -8.379 -9.814 30.150 1.00 97.44 82 TYR A N 1
ATOM 585 C CA . TYR A 1 82 ? -7.716 -8.776 29.389 1.00 97.44 82 TYR A CA 1
ATOM 586 C C . TYR A 1 82 ? -7.299 -7.619 30.294 1.00 97.44 82 TYR A C 1
ATOM 588 O O . TYR A 1 82 ? -7.940 -7.332 31.310 1.00 97.44 82 TYR A O 1
ATOM 596 N N . LYS A 1 83 ? -6.245 -6.917 29.885 1.00 98.12 83 LYS A N 1
ATOM 597 C CA . LYS A 1 83 ? -5.905 -5.569 30.344 1.00 98.12 83 LYS A CA 1
ATOM 598 C C . LYS A 1 83 ? -6.323 -4.562 29.282 1.00 98.12 83 LYS A C 1
ATOM 600 O O . LYS A 1 83 ? -6.182 -4.821 28.089 1.00 98.12 83 LYS A O 1
ATOM 605 N N . LEU A 1 84 ? -6.812 -3.408 29.717 1.00 98.69 84 LEU A N 1
ATOM 606 C CA . LEU A 1 84 ? -7.114 -2.280 28.842 1.00 98.69 84 LEU A CA 1
ATOM 607 C C . LEU A 1 84 ? -6.082 -1.194 29.119 1.00 98.69 84 LEU A C 1
ATOM 609 O O . LEU A 1 84 ? -6.110 -0.575 30.178 1.00 98.69 84 LEU A O 1
ATOM 613 N N . VAL A 1 85 ? -5.157 -0.999 28.186 1.00 97.81 85 VAL A N 1
ATOM 614 C CA . VAL A 1 85 ? -4.041 -0.058 28.297 1.00 97.81 85 VAL A CA 1
ATOM 615 C C . VAL A 1 85 ? -4.419 1.243 27.594 1.00 97.81 85 VAL A C 1
ATOM 617 O O . VAL A 1 85 ? -4.692 1.244 26.397 1.00 97.81 85 VAL A O 1
ATOM 620 N N . SER A 1 86 ? -4.425 2.360 28.312 1.00 96.69 86 SER A N 1
ATOM 621 C CA . SER A 1 86 ? -4.628 3.690 27.735 1.00 96.69 86 SER A CA 1
ATOM 622 C C . SER A 1 86 ? -3.504 4.010 26.751 1.00 96.69 86 SER A C 1
ATOM 624 O O . SER A 1 86 ? -2.328 4.002 27.123 1.00 96.69 86 SER A O 1
ATOM 626 N N . VAL A 1 87 ? -3.851 4.334 25.502 1.00 86.38 87 VAL A N 1
ATOM 627 C CA . VAL A 1 87 ? -2.866 4.719 24.474 1.00 86.38 87 VAL A CA 1
ATOM 628 C C . VAL A 1 87 ? -2.151 6.018 24.850 1.00 86.38 87 VAL A C 1
ATOM 630 O O . VAL A 1 87 ? -0.984 6.198 24.520 1.00 86.38 87 VAL A O 1
ATOM 633 N N . ASN A 1 88 ? -2.820 6.915 25.578 1.00 87.31 88 ASN A N 1
ATOM 634 C CA . ASN A 1 88 ? -2.247 8.198 25.984 1.00 87.31 88 ASN A CA 1
ATOM 635 C C . ASN A 1 88 ? -1.141 8.079 27.042 1.00 87.31 88 ASN A C 1
ATOM 637 O O . ASN A 1 88 ? -0.209 8.876 27.042 1.00 87.31 88 ASN A O 1
ATOM 641 N N . SER A 1 89 ? -1.268 7.141 27.984 1.00 88.88 89 SER A N 1
ATOM 642 C CA . SER A 1 89 ? -0.420 7.100 29.187 1.00 88.88 89 SER A CA 1
ATOM 643 C C . SER A 1 89 ? 0.346 5.791 29.380 1.00 88.88 89 SER A C 1
ATOM 645 O O . SER A 1 89 ? 1.232 5.737 30.233 1.00 88.88 89 SER A O 1
ATOM 647 N N . GLY A 1 90 ? -0.012 4.724 28.657 1.00 89.75 90 GLY A N 1
ATOM 648 C CA . GLY A 1 90 ? 0.502 3.370 28.885 1.00 89.75 90 GLY A CA 1
ATOM 649 C C . GLY A 1 90 ? 0.001 2.711 30.179 1.00 89.75 90 GLY A C 1
ATOM 650 O O . GLY A 1 90 ? 0.415 1.599 30.494 1.00 89.75 90 GLY A O 1
ATOM 651 N N . LYS A 1 91 ? -0.877 3.379 30.938 1.00 98.25 91 LYS A N 1
ATOM 652 C CA . LYS A 1 91 ? -1.473 2.875 32.187 1.00 98.25 91 LYS A CA 1
ATOM 653 C C . LYS A 1 91 ? -2.711 2.034 31.910 1.00 98.25 91 LYS A C 1
ATOM 655 O O . LYS A 1 91 ? -3.295 2.125 30.834 1.00 98.25 91 LYS A O 1
ATOM 660 N N . VAL A 1 92 ? -3.124 1.225 32.879 1.00 98.75 92 VAL A N 1
ATOM 661 C CA . VAL A 1 92 ? -4.210 0.251 32.709 1.00 98.75 92 VAL A CA 1
ATOM 662 C C . VAL A 1 92 ? -5.482 0.647 33.447 1.00 98.75 92 VAL A C 1
ATOM 664 O O . VAL A 1 92 ? -5.421 1.305 34.484 1.00 98.75 92 VAL A O 1
ATOM 667 N N . LEU A 1 93 ? -6.626 0.231 32.901 1.00 98.88 93 LEU A N 1
ATOM 668 C CA . LEU A 1 93 ? -7.946 0.372 33.515 1.00 98.88 93 LEU A CA 1
ATOM 669 C C . LEU A 1 93 ? -8.016 -0.422 34.828 1.00 98.88 93 LEU A C 1
ATOM 671 O O . LEU A 1 93 ? -7.867 -1.645 34.825 1.00 98.88 93 LEU A O 1
ATOM 675 N N . ASP A 1 94 ? -8.273 0.272 35.932 1.00 98.81 94 ASP A N 1
ATOM 676 C CA . ASP A 1 94 ? -8.085 -0.210 37.300 1.00 98.81 94 ASP A CA 1
ATOM 677 C C . ASP A 1 94 ? -9.323 0.067 38.166 1.00 98.81 94 ASP A C 1
ATOM 679 O O . ASP A 1 94 ? -9.883 1.166 38.142 1.00 98.81 94 ASP A O 1
ATOM 683 N N . VAL A 1 95 ? -9.743 -0.928 38.953 1.00 98.81 95 VAL A N 1
ATOM 684 C CA . VAL A 1 95 ? -10.714 -0.733 40.039 1.00 98.81 95 VAL A CA 1
ATOM 685 C C . VAL A 1 95 ? -9.987 -0.159 41.250 1.00 98.81 95 VAL A C 1
ATOM 687 O O . VAL A 1 95 ? -9.173 -0.847 41.873 1.00 98.81 95 VAL A O 1
ATOM 690 N N . SER A 1 96 ? -10.328 1.076 41.623 1.00 98.56 96 SER A N 1
ATOM 691 C CA . SER A 1 96 ? -9.615 1.808 42.668 1.00 98.56 96 SER A CA 1
ATOM 692 C C . SER A 1 96 ? -9.574 1.036 43.990 1.00 98.56 96 SER A C 1
ATOM 694 O O . SER A 1 96 ? -10.587 0.519 44.477 1.00 98.56 96 SER A O 1
ATOM 696 N N . SER A 1 97 ? -8.368 0.927 44.555 1.00 97.69 97 SER A N 1
ATOM 697 C CA . SER A 1 97 ? -8.073 0.184 45.790 1.00 97.69 97 SER A CA 1
ATOM 698 C C . SER A 1 97 ? -8.498 -1.292 45.776 1.00 97.69 97 SER A C 1
ATOM 700 O O . SER A 1 97 ? -8.680 -1.871 46.847 1.00 97.69 97 SER A O 1
ATOM 702 N N . ALA A 1 98 ? -8.676 -1.905 44.597 1.00 97.88 98 ALA A N 1
ATOM 703 C CA . ALA A 1 98 ? -9.182 -3.273 44.456 1.00 97.88 98 ALA A CA 1
ATOM 704 C C . ALA A 1 98 ? -10.505 -3.514 45.217 1.00 97.88 98 ALA A C 1
ATOM 706 O O . ALA A 1 98 ? -10.779 -4.614 45.699 1.00 97.88 98 ALA A O 1
ATOM 707 N N . ALA A 1 99 ? -11.320 -2.465 45.358 1.00 98.50 99 ALA A N 1
ATOM 708 C CA . ALA A 1 99 ? -12.577 -2.525 46.085 1.00 98.50 99 ALA A CA 1
ATOM 709 C C . ALA A 1 99 ? -13.576 -3.484 45.417 1.00 98.50 99 ALA A C 1
ATOM 711 O O . ALA A 1 99 ? -13.548 -3.699 44.208 1.00 98.50 99 ALA A O 1
ATOM 712 N N . THR A 1 100 ? -14.502 -4.036 46.202 1.00 98.38 100 THR A N 1
ATOM 713 C CA . THR A 1 100 ? -15.506 -5.011 45.728 1.00 98.38 100 THR A CA 1
ATOM 714 C C . THR A 1 100 ? -16.952 -4.537 45.889 1.00 98.38 100 THR A C 1
ATOM 716 O O . THR A 1 100 ? -17.878 -5.261 45.524 1.00 98.38 100 THR A O 1
ATOM 719 N N . TYR A 1 101 ? -17.167 -3.330 46.420 1.00 98.50 101 TYR A N 1
ATOM 720 C CA . TYR A 1 101 ? -18.492 -2.738 46.610 1.00 98.50 101 TYR A CA 1
ATOM 721 C C . TYR A 1 101 ? -18.991 -2.007 45.348 1.00 98.50 101 TYR A C 1
ATOM 723 O O . TYR A 1 101 ? -18.203 -1.585 44.498 1.00 98.50 101 TYR A O 1
ATOM 731 N N . ASN A 1 102 ? -20.314 -1.853 45.238 1.00 98.69 102 ASN A N 1
ATOM 732 C CA . ASN A 1 102 ? -20.966 -1.093 44.166 1.00 98.69 102 ASN A CA 1
ATOM 733 C C . ASN A 1 102 ? -20.601 0.390 44.224 1.00 98.69 102 ASN A C 1
ATOM 735 O O . ASN A 1 102 ? -20.657 1.004 45.286 1.00 98.69 102 ASN A O 1
ATOM 739 N N . GLY A 1 103 ? -20.272 0.962 43.071 1.00 98.44 103 GLY A N 1
ATOM 740 C CA . GLY A 1 103 ? -19.860 2.356 42.954 1.00 98.44 103 GLY A CA 1
ATOM 741 C C . GLY A 1 103 ? -18.376 2.593 43.223 1.00 98.44 103 GLY A C 1
ATOM 742 O O . GLY A 1 103 ? -17.951 3.744 43.274 1.00 98.44 103 GLY A O 1
ATOM 743 N N . ALA A 1 104 ? -17.567 1.537 43.385 1.00 98.69 104 ALA A N 1
ATOM 744 C CA . ALA A 1 104 ? -16.122 1.721 43.422 1.00 98.69 104 ALA A CA 1
ATOM 745 C C . ALA A 1 104 ? -15.634 2.316 42.096 1.00 98.69 104 ALA A C 1
ATOM 747 O O . ALA A 1 104 ? -16.054 1.890 41.014 1.00 98.69 104 ALA A O 1
ATOM 748 N N . ASN A 1 105 ? -14.753 3.306 42.208 1.00 98.81 105 ASN A N 1
ATOM 749 C CA . ASN A 1 105 ? -14.324 4.111 41.078 1.00 98.81 105 ASN A CA 1
ATOM 750 C C . ASN A 1 105 ? -13.448 3.326 40.101 1.00 98.81 105 ASN A C 1
ATOM 752 O O . ASN A 1 105 ? -12.615 2.520 40.528 1.00 98.81 105 ASN A O 1
ATOM 756 N N . ILE A 1 106 ? -13.577 3.635 38.811 1.00 98.88 106 ILE A N 1
ATOM 757 C CA . ILE A 1 106 ? -12.637 3.182 37.789 1.00 98.88 106 ILE A CA 1
ATOM 758 C C . ILE A 1 106 ? -11.661 4.307 37.464 1.00 98.88 106 ILE A C 1
ATOM 760 O O . ILE A 1 106 ? -12.035 5.452 37.220 1.00 98.88 106 ILE A O 1
ATOM 764 N N . GLN A 1 107 ? -10.383 3.967 37.473 1.00 98.88 107 GLN A N 1
ATOM 765 C CA . GLN A 1 107 ? -9.276 4.888 37.252 1.00 98.88 107 GLN A CA 1
ATOM 766 C C . GLN A 1 107 ? -8.276 4.269 36.272 1.00 98.88 107 GLN A C 1
ATOM 768 O O . GLN A 1 107 ? -8.392 3.099 35.911 1.00 98.88 107 GLN A O 1
ATOM 773 N N . GLN A 1 108 ? -7.273 5.037 35.850 1.00 98.69 108 GLN A N 1
ATOM 774 C CA . GLN A 1 108 ? -6.051 4.443 35.304 1.00 98.69 108 GLN A CA 1
ATOM 775 C C . GLN A 1 108 ? -4.994 4.303 36.404 1.00 98.69 108 GLN A C 1
ATOM 777 O O . GLN A 1 108 ? -4.849 5.187 37.254 1.00 98.69 108 GLN A O 1
ATOM 782 N N . TRP A 1 109 ? -4.202 3.238 36.363 1.00 98.69 109 TRP A N 1
ATOM 783 C CA . TRP A 1 109 ? -3.076 3.036 37.276 1.00 98.69 109 TRP A CA 1
ATOM 784 C C . TRP A 1 109 ? -1.881 2.406 36.560 1.00 98.69 109 TRP A C 1
ATOM 786 O O . TRP A 1 109 ? -2.015 1.876 35.457 1.00 98.69 109 TRP A O 1
ATOM 796 N N . ASP A 1 110 ? -0.700 2.479 37.172 1.00 98.12 110 ASP A N 1
ATOM 797 C CA . ASP A 1 110 ? 0.464 1.742 36.677 1.00 98.12 110 ASP A CA 1
ATOM 798 C C . ASP A 1 110 ? 0.150 0.244 36.581 1.00 98.12 110 ASP A C 1
ATOM 800 O O . ASP A 1 110 ? -0.560 -0.305 37.427 1.00 98.12 110 ASP A O 1
ATOM 804 N N . ASP A 1 111 ? 0.660 -0.415 35.541 1.00 96.88 111 ASP A N 1
ATOM 805 C CA . ASP A 1 111 ? 0.455 -1.850 35.346 1.00 96.88 111 ASP A CA 1
ATOM 806 C C . ASP A 1 111 ? 1.222 -2.628 36.419 1.00 96.88 111 ASP A C 1
ATOM 808 O O . ASP A 1 111 ? 2.446 -2.747 36.389 1.00 96.88 111 ASP A O 1
ATOM 812 N N . THR A 1 112 ? 0.478 -3.132 37.397 1.00 96.69 112 THR A N 1
ATOM 813 C CA . THR A 1 112 ? 0.993 -3.961 38.493 1.00 96.69 112 THR A CA 1
ATOM 814 C C . THR A 1 112 ? 0.678 -5.435 38.271 1.00 96.69 112 THR A C 1
ATOM 816 O O . THR A 1 112 ? 0.995 -6.269 39.118 1.00 96.69 112 THR A O 1
ATOM 819 N N . ASN A 1 113 ? 0.022 -5.762 37.149 1.00 91.19 113 ASN A N 1
ATOM 820 C CA . ASN A 1 113 ? -0.563 -7.068 36.876 1.00 91.19 113 ASN A CA 1
ATOM 821 C C . ASN A 1 113 ? -1.530 -7.556 37.983 1.00 91.19 113 ASN A C 1
ATOM 823 O O . ASN A 1 113 ? -1.748 -8.759 38.145 1.00 91.19 113 ASN A O 1
ATOM 827 N N . GLY A 1 114 ? -2.092 -6.629 38.768 1.00 94.50 114 GLY A N 1
ATOM 828 C CA . GLY A 1 114 ? -3.013 -6.923 39.864 1.00 94.50 114 GLY A CA 1
ATOM 829 C C . GLY A 1 114 ? -4.398 -7.352 39.375 1.00 94.50 114 GLY A C 1
ATOM 830 O O . GLY A 1 114 ? -4.827 -7.007 38.276 1.00 94.50 114 GLY A O 1
ATOM 831 N N . THR A 1 115 ? -5.150 -8.082 40.203 1.00 96.00 115 THR A N 1
ATOM 832 C CA . THR A 1 115 ? -6.506 -8.555 39.850 1.00 96.00 115 THR A CA 1
ATOM 833 C C . THR A 1 115 ? -7.497 -7.416 39.600 1.00 96.00 115 THR A C 1
ATOM 835 O O . THR A 1 115 ? -8.402 -7.566 38.785 1.00 96.00 115 THR A O 1
ATOM 838 N N . CYS A 1 116 ? -7.304 -6.253 40.225 1.00 97.69 116 CYS A N 1
ATOM 839 C CA . CYS A 1 116 ? -8.095 -5.041 39.987 1.00 97.69 116 CYS A CA 1
ATOM 840 C C . CYS A 1 116 ? -7.913 -4.426 38.589 1.00 97.69 116 CYS A C 1
ATOM 842 O O . CYS A 1 116 ? -8.685 -3.546 38.221 1.00 97.69 116 CYS A O 1
ATOM 844 N N . GLN A 1 117 ? -6.940 -4.905 37.807 1.00 98.62 117 GLN A N 1
ATOM 845 C CA . GLN A 1 117 ? -6.603 -4.415 36.463 1.00 98.62 117 GLN A CA 1
ATOM 846 C C . GLN A 1 117 ? -7.010 -5.398 35.358 1.00 98.62 117 GLN A C 1
ATOM 848 O O . GLN A 1 117 ? -6.657 -5.223 34.190 1.00 98.62 117 GLN A O 1
ATOM 853 N N . ARG A 1 118 ? -7.719 -6.470 35.727 1.00 98.12 118 ARG A N 1
ATOM 854 C CA . ARG A 1 118 ? -8.036 -7.593 34.847 1.00 98.12 118 ARG A CA 1
ATOM 855 C C . ARG A 1 118 ? -9.537 -7.682 34.623 1.00 98.12 118 ARG A C 1
ATOM 857 O O . ARG A 1 118 ? -10.324 -7.696 35.569 1.00 98.12 118 ARG A O 1
ATOM 864 N N . TRP A 1 119 ? -9.919 -7.772 33.355 1.00 98.56 119 TRP A N 1
ATOM 865 C CA . TRP A 1 119 ? -11.302 -7.686 32.905 1.00 98.56 119 TRP A CA 1
ATOM 866 C C . TRP A 1 119 ? -11.640 -8.868 32.009 1.00 98.56 119 TRP A C 1
ATOM 868 O O . TRP A 1 119 ? -10.948 -9.128 31.028 1.00 98.56 119 TRP A O 1
ATOM 878 N N . LYS A 1 120 ? -12.708 -9.593 32.325 1.00 98.00 120 LYS A N 1
ATOM 879 C CA . LYS A 1 120 ? -13.273 -10.588 31.418 1.00 98.00 120 LYS A CA 1
ATOM 880 C C . LYS A 1 120 ? -14.227 -9.879 30.465 1.00 98.00 120 LYS A C 1
ATOM 882 O O . LYS A 1 120 ? -15.164 -9.226 30.918 1.00 98.00 120 LYS A O 1
ATOM 887 N N . ILE A 1 121 ? -13.988 -10.006 29.165 1.00 97.56 121 ILE A N 1
ATOM 888 C CA . ILE A 1 121 ? -14.844 -9.433 28.122 1.00 97.56 121 ILE A CA 1
ATOM 889 C C . ILE A 1 121 ? -15.844 -10.513 27.701 1.00 97.56 121 ILE A C 1
ATOM 891 O O . ILE A 1 121 ? -15.445 -11.599 27.286 1.00 97.56 121 ILE A O 1
ATOM 895 N N . VAL A 1 122 ? -17.139 -10.244 27.867 1.00 95.50 122 VAL A N 1
ATOM 896 C CA . VAL A 1 122 ? -18.220 -11.201 27.587 1.00 95.50 122 VAL A CA 1
ATOM 897 C C . VAL A 1 122 ? -19.177 -10.611 26.564 1.00 95.50 122 VAL A C 1
ATOM 899 O O . VAL A 1 122 ? -19.792 -9.580 26.827 1.00 95.50 122 VAL A O 1
ATOM 902 N N . ASP A 1 123 ? -19.312 -11.274 25.418 1.00 90.88 123 ASP A N 1
ATOM 903 C CA . ASP A 1 123 ? -20.295 -10.938 24.386 1.00 90.88 123 ASP A CA 1
ATOM 904 C C . ASP A 1 123 ? -21.728 -11.104 24.916 1.00 90.88 123 ASP A C 1
ATOM 906 O O . ASP A 1 123 ? -22.052 -12.067 25.616 1.00 90.88 123 ASP A O 1
ATOM 910 N N . THR A 1 124 ? -22.588 -10.137 24.601 1.00 89.62 124 THR A N 1
ATOM 911 C CA . THR A 1 124 ? -24.007 -10.145 24.975 1.00 89.62 124 THR A CA 1
ATOM 912 C C . THR A 1 124 ? -24.937 -10.583 23.838 1.00 89.62 124 THR A C 1
ATOM 914 O O . THR A 1 124 ? -26.152 -10.612 24.031 1.00 89.62 124 THR A O 1
ATOM 917 N N . GLY A 1 125 ? -24.387 -10.952 22.675 1.00 82.94 125 GLY A N 1
ATOM 918 C CA . GLY A 1 125 ? -25.105 -11.503 21.521 1.00 82.94 125 GLY A CA 1
ATOM 919 C C . GLY A 1 125 ? -25.748 -10.458 20.605 1.00 82.94 125 GLY A C 1
ATOM 920 O O . GLY A 1 125 ? -26.460 -10.818 19.671 1.00 82.94 125 GLY A O 1
ATOM 921 N N . ASP A 1 126 ? -25.523 -9.168 20.868 1.00 80.50 126 ASP A N 1
ATOM 922 C CA . ASP A 1 126 ? -26.111 -8.040 20.132 1.00 80.50 126 ASP A CA 1
ATOM 923 C C . ASP A 1 126 ? -25.057 -7.048 19.596 1.00 80.50 126 ASP A C 1
ATOM 925 O O . ASP A 1 126 ? -25.379 -5.890 19.320 1.00 80.50 126 ASP A O 1
ATOM 929 N N . GLY A 1 127 ? -23.797 -7.490 19.486 1.00 79.88 127 GLY A N 1
ATOM 930 C CA . GLY A 1 127 ? -22.656 -6.661 19.077 1.00 79.88 127 GLY A CA 1
ATOM 931 C C . GLY A 1 127 ? -22.045 -5.820 20.203 1.00 79.88 127 GLY A C 1
ATOM 932 O O . GLY A 1 127 ? -21.083 -5.091 19.965 1.00 79.88 127 GLY A O 1
ATOM 933 N N . SER A 1 128 ? -22.573 -5.922 21.427 1.00 91.25 128 SER A N 1
ATOM 934 C CA . SER A 1 128 ? -22.008 -5.281 22.617 1.00 91.25 128 SER A CA 1
ATOM 935 C C . SER A 1 128 ? -21.507 -6.288 23.650 1.00 91.25 128 SER A C 1
ATOM 937 O O . SER A 1 128 ? -21.934 -7.443 23.692 1.00 91.25 128 SER A O 1
ATOM 939 N N . TYR A 1 129 ? -20.622 -5.820 24.523 1.00 97.06 129 TYR A N 1
ATOM 940 C CA . TYR A 1 129 ? -19.877 -6.621 25.483 1.00 97.06 129 TYR A CA 1
ATOM 941 C C . TYR A 1 129 ? -20.066 -6.097 26.908 1.00 97.06 129 TYR A C 1
ATOM 943 O O . TYR A 1 129 ? -20.271 -4.903 27.130 1.00 97.06 129 TYR A O 1
ATOM 951 N N . LYS A 1 130 ? -19.924 -6.980 27.895 1.00 98.31 130 LYS A N 1
ATOM 952 C CA . LYS A 1 130 ? -19.720 -6.618 29.303 1.00 98.31 130 LYS A CA 1
ATOM 953 C C . LYS A 1 130 ? -18.248 -6.772 29.654 1.00 98.31 130 LYS A C 1
ATOM 955 O O . LYS A 1 130 ? -17.622 -7.754 29.257 1.00 98.31 130 LYS A O 1
ATOM 960 N N . LEU A 1 131 ? -17.716 -5.840 30.440 1.00 98.56 131 LEU A N 1
ATOM 961 C CA . LEU A 1 131 ? -16.399 -5.971 31.058 1.00 98.56 131 LEU A CA 1
ATOM 962 C C . LEU A 1 131 ? -16.598 -6.317 32.530 1.00 98.56 131 LEU A C 1
ATOM 964 O O . LEU A 1 131 ? -17.066 -5.484 33.301 1.00 98.56 131 LEU A O 1
ATOM 968 N N . ILE A 1 132 ? -16.267 -7.548 32.904 1.00 98.62 132 ILE A N 1
ATOM 969 C CA . ILE A 1 132 ? -16.437 -8.079 34.256 1.00 98.62 132 ILE A CA 1
ATOM 970 C C . ILE A 1 132 ? -15.096 -8.007 34.981 1.00 98.62 132 ILE A C 1
ATOM 972 O O . ILE A 1 132 ? -14.112 -8.588 34.524 1.00 98.62 132 ILE A O 1
ATOM 976 N N . SER A 1 133 ? -15.044 -7.319 36.115 1.00 98.31 133 SER A N 1
ATOM 977 C CA . SER A 1 133 ? -13.821 -7.203 36.902 1.00 98.31 133 SER A CA 1
ATOM 978 C C . SER A 1 133 ? -13.437 -8.538 37.542 1.00 98.31 133 SER A C 1
ATOM 980 O O . SER A 1 133 ? -14.258 -9.181 38.201 1.00 98.31 133 SER A O 1
ATOM 982 N N . ALA A 1 134 ? -12.166 -8.927 37.417 1.00 97.69 134 ALA A N 1
ATOM 983 C CA . ALA A 1 134 ? -11.628 -10.118 38.070 1.00 97.69 134 ALA A CA 1
ATOM 984 C C . ALA A 1 134 ? -11.605 -10.002 39.604 1.00 97.69 134 ALA A C 1
ATOM 986 O O . ALA A 1 134 ? -11.546 -11.022 40.288 1.00 97.69 134 ALA A O 1
ATOM 987 N N . VAL A 1 135 ? -11.644 -8.781 40.158 1.00 96.88 135 VAL A N 1
ATOM 988 C CA . VAL A 1 135 ? -11.585 -8.573 41.614 1.00 96.88 135 VAL A CA 1
ATOM 989 C C . VAL A 1 135 ? -12.915 -8.867 42.311 1.00 96.88 135 VAL A C 1
ATOM 991 O O . VAL A 1 135 ? -12.927 -9.324 43.450 1.00 96.88 135 VAL A O 1
ATOM 994 N N . SER A 1 136 ? -14.041 -8.604 41.644 1.00 97.69 136 SER A N 1
ATOM 995 C CA . SER A 1 136 ? -15.364 -8.560 42.283 1.00 97.69 136 SER A CA 1
ATOM 996 C C . SER A 1 136 ? -16.450 -9.342 41.542 1.00 97.69 136 SER A C 1
ATOM 998 O O . SER A 1 136 ? -17.511 -9.585 42.117 1.00 97.69 136 SER A O 1
ATOM 1000 N N . GLY A 1 137 ? -16.234 -9.693 40.269 1.00 98.06 137 GLY A N 1
ATOM 1001 C CA . GLY A 1 137 ? -17.273 -10.233 39.388 1.00 98.06 137 GLY A CA 1
ATOM 1002 C C . GLY A 1 137 ? -18.328 -9.205 38.950 1.00 98.06 137 GLY A C 1
ATOM 1003 O O . GLY A 1 137 ? -19.306 -9.584 38.310 1.00 98.06 137 GLY A O 1
ATOM 1004 N N . LYS A 1 138 ? -18.152 -7.921 39.288 1.00 98.75 138 LYS A N 1
ATOM 1005 C CA . LYS A 1 138 ? -19.040 -6.813 38.896 1.00 98.75 138 LYS A CA 1
ATOM 1006 C C . LYS A 1 138 ? -18.681 -6.268 37.519 1.00 98.75 138 LYS A C 1
ATOM 1008 O O . LYS A 1 138 ? -17.582 -6.511 37.023 1.00 98.75 138 LYS A O 1
ATOM 1013 N N . VAL A 1 139 ? -19.601 -5.529 36.907 1.00 98.81 139 VAL A N 1
ATOM 1014 C CA . VAL A 1 139 ? -19.458 -5.018 35.537 1.00 98.81 139 VAL A CA 1
ATOM 1015 C C . VAL A 1 139 ? -19.069 -3.544 35.505 1.00 98.81 139 VAL A C 1
ATOM 1017 O O . VAL A 1 139 ? -19.408 -2.786 36.413 1.00 98.81 139 VAL A O 1
ATOM 1020 N N . LEU A 1 140 ? -18.369 -3.147 34.441 1.00 98.88 140 LEU A N 1
ATOM 1021 C CA . LEU A 1 140 ? -18.076 -1.753 34.117 1.00 98.88 140 LEU A CA 1
ATOM 1022 C C . LEU A 1 140 ? -19.374 -0.992 33.798 1.00 98.88 140 LEU A C 1
ATOM 1024 O O . LEU A 1 140 ? -20.098 -1.363 32.874 1.00 98.88 140 LEU A O 1
ATOM 1028 N N . ASP A 1 141 ? -19.645 0.074 34.546 1.00 98.81 141 ASP A N 1
ATOM 1029 C CA . ASP A 1 141 ? -20.934 0.766 34.613 1.00 98.81 141 ASP A CA 1
ATOM 1030 C C . ASP A 1 141 ? -20.745 2.282 34.480 1.00 98.81 141 ASP A C 1
ATOM 1032 O O . ASP A 1 141 ? -19.904 2.877 35.156 1.00 98.81 141 ASP A O 1
ATOM 1036 N N . VAL A 1 142 ? -21.542 2.926 33.624 1.00 98.75 142 VAL A N 1
ATOM 1037 C CA . VAL A 1 142 ? -21.682 4.390 33.654 1.00 98.75 142 VAL A CA 1
ATOM 1038 C C . VAL A 1 142 ? -22.699 4.766 34.725 1.00 98.75 142 VAL A C 1
ATOM 1040 O O . VAL A 1 142 ? -23.877 4.401 34.625 1.00 98.75 142 VAL A O 1
ATOM 1043 N N . ALA A 1 143 ? -22.247 5.546 35.710 1.00 98.56 143 ALA A N 1
ATOM 1044 C CA . ALA A 1 143 ? -23.007 5.847 36.914 1.00 98.56 143 ALA A CA 1
ATOM 1045 C C . ALA A 1 143 ? -24.386 6.447 36.604 1.00 98.56 143 ALA A C 1
ATOM 1047 O O . ALA A 1 143 ? -24.528 7.403 35.828 1.00 98.56 143 ALA A O 1
ATOM 1048 N N . SER A 1 144 ? -25.414 5.867 37.230 1.00 97.38 144 SER A N 1
ATOM 1049 C CA . SER A 1 144 ? -26.825 6.258 37.092 1.00 97.38 144 SER A CA 1
ATOM 1050 C C . SER A 1 144 ? -27.361 6.234 35.652 1.00 97.38 144 SER A C 1
ATOM 1052 O O . SER A 1 144 ? -28.374 6.871 35.372 1.00 97.38 144 SER A O 1
ATOM 1054 N N . GLY A 1 145 ? -26.680 5.554 34.721 1.00 96.56 145 GLY A N 1
ATOM 1055 C CA . GLY A 1 145 ? -27.045 5.556 33.302 1.00 96.56 145 GLY A CA 1
ATOM 1056 C C . GLY A 1 145 ? -27.000 6.942 32.652 1.00 96.56 145 GLY A C 1
ATOM 1057 O O . GLY A 1 145 ? -27.690 7.180 31.662 1.00 96.56 145 GLY A O 1
ATOM 1058 N N . SER A 1 146 ? -26.214 7.874 33.203 1.00 98.31 146 SER A N 1
ATOM 1059 C CA . SER A 1 146 ? -26.107 9.237 32.677 1.00 98.31 146 SER A CA 1
ATOM 1060 C C . SER A 1 146 ? -25.618 9.236 31.229 1.00 98.31 146 SER A C 1
ATOM 1062 O O . SER A 1 146 ? -24.751 8.447 30.859 1.00 98.31 146 SER A O 1
ATOM 1064 N N . THR A 1 147 ? -26.133 10.148 30.406 1.00 97.38 147 THR A N 1
ATOM 1065 C CA . THR A 1 147 ? -25.679 10.377 29.024 1.00 97.38 147 THR A CA 1
ATOM 1066 C C . THR A 1 147 ? -24.814 11.633 28.897 1.00 97.38 147 THR A C 1
ATOM 1068 O O . THR A 1 147 ? -24.423 11.996 27.793 1.00 97.38 147 THR A O 1
ATOM 1071 N N . GLY A 1 148 ? -24.500 12.319 30.003 1.00 94.25 148 GLY A N 1
ATOM 1072 C CA . GLY A 1 148 ? -23.688 13.541 30.024 1.00 94.25 148 GLY A CA 1
ATOM 1073 C C . GLY A 1 148 ? -22.187 13.282 29.857 1.00 94.25 148 GLY A C 1
ATOM 1074 O O . GLY A 1 148 ? -21.689 12.222 30.235 1.00 94.25 148 GLY A O 1
ATOM 1075 N N . ASP A 1 149 ? -21.473 14.255 29.285 1.00 97.06 149 ASP A N 1
ATOM 1076 C CA . ASP A 1 149 ? -20.004 14.254 29.286 1.00 97.06 149 ASP A CA 1
ATOM 1077 C C . ASP A 1 149 ? -19.497 14.425 30.718 1.00 97.06 149 ASP A C 1
ATOM 1079 O O . ASP A 1 149 ? -20.063 15.192 31.498 1.00 97.06 149 ASP A O 1
ATOM 1083 N N . GLY A 1 150 ? -18.462 13.668 31.071 1.00 97.75 150 GLY A N 1
ATOM 1084 C CA . GLY A 1 150 ? -17.908 13.648 32.420 1.00 97.75 150 GLY A CA 1
ATOM 1085 C C . GLY A 1 150 ? -18.676 12.771 33.408 1.00 97.75 150 GLY A C 1
ATOM 1086 O O . GLY A 1 150 ? -18.357 12.773 34.595 1.00 97.75 150 GLY A O 1
ATOM 1087 N N . ALA A 1 151 ? -19.678 12.006 32.956 1.00 98.56 151 ALA A N 1
ATOM 1088 C CA . ALA A 1 151 ? -20.314 11.029 33.832 1.00 98.56 151 ALA A CA 1
ATOM 1089 C C . ALA A 1 151 ? -19.308 9.946 34.241 1.00 98.56 151 ALA A C 1
ATOM 1091 O O . ALA A 1 151 ? -18.554 9.434 33.409 1.00 98.56 151 ALA A O 1
ATOM 1092 N N . ASN A 1 152 ? -19.311 9.614 35.530 1.00 98.81 152 ASN A N 1
ATOM 1093 C CA . ASN A 1 152 ? -18.324 8.720 36.111 1.00 98.81 152 ASN A CA 1
ATOM 1094 C C . ASN A 1 152 ? -18.4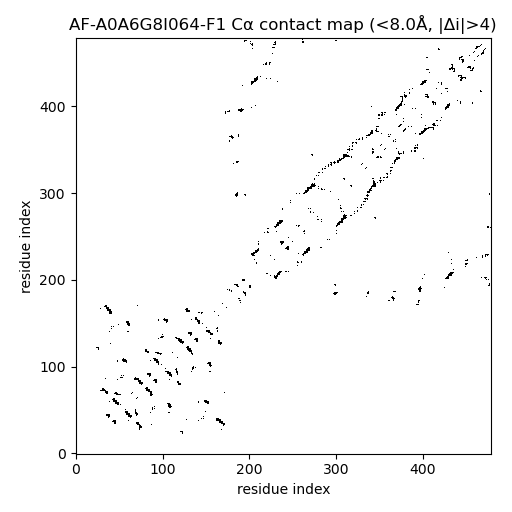85 7.278 35.620 1.00 98.81 152 ASN A C 1
ATOM 1096 O O . ASN A 1 152 ? -19.613 6.803 35.457 1.00 98.81 152 ASN A O 1
ATOM 1100 N N . VAL A 1 153 ? -17.363 6.573 35.465 1.00 98.88 153 VAL A N 1
ATOM 1101 C CA . VAL A 1 153 ? -17.347 5.126 35.246 1.00 98.88 153 VAL A CA 1
ATOM 1102 C C . VAL A 1 153 ? -16.957 4.433 36.549 1.00 98.88 153 VAL A C 1
ATOM 1104 O O . VAL A 1 153 ? -15.985 4.787 37.212 1.00 98.88 153 VAL A O 1
ATOM 1107 N N . GLN A 1 154 ? -17.749 3.445 36.936 1.00 98.88 154 GLN A N 1
ATOM 1108 C CA . GLN A 1 154 ? -17.645 2.712 38.194 1.00 98.88 154 GLN A CA 1
ATOM 1109 C C . GLN A 1 154 ? -17.807 1.209 37.932 1.00 98.88 154 GLN A C 1
ATOM 1111 O O . GLN A 1 154 ? -18.112 0.798 36.812 1.00 98.88 154 GLN A O 1
ATOM 1116 N N . GLN A 1 155 ? -17.629 0.375 38.954 1.00 98.75 155 GLN A N 1
ATOM 1117 C CA . GLN A 1 155 ? -18.174 -0.986 38.915 1.00 98.75 155 GLN A CA 1
ATOM 1118 C C . GLN A 1 155 ? -19.543 -1.046 39.596 1.00 98.75 155 GLN A C 1
ATOM 1120 O O . GLN A 1 155 ? -19.777 -0.380 40.611 1.00 98.75 155 GLN A O 1
ATOM 1125 N N . TRP A 1 156 ? -20.427 -1.894 39.086 1.00 98.75 156 TRP A N 1
ATOM 1126 C CA . TRP A 1 156 ? -21.735 -2.151 39.682 1.00 98.75 156 TRP A CA 1
ATOM 1127 C C . TRP A 1 156 ? -22.162 -3.604 39.462 1.00 98.75 156 TRP A C 1
ATOM 1129 O O . TRP A 1 156 ? -21.643 -4.288 38.579 1.00 98.75 156 TRP A O 1
ATOM 1139 N N . ASP A 1 157 ? -23.102 -4.093 40.266 1.00 98.69 157 ASP A N 1
ATOM 1140 C CA . ASP A 1 157 ? -23.738 -5.388 40.027 1.00 98.69 157 ASP A CA 1
ATOM 1141 C C . ASP A 1 157 ? -24.331 -5.455 38.613 1.00 98.69 157 ASP A C 1
ATOM 1143 O O . ASP A 1 157 ? -24.829 -4.462 38.075 1.00 98.69 157 ASP A O 1
ATOM 1147 N N . ASP A 1 158 ? -24.279 -6.638 38.000 1.00 98.19 158 ASP A N 1
ATOM 1148 C CA . ASP A 1 158 ? -24.817 -6.844 36.658 1.00 98.19 158 ASP A CA 1
ATOM 1149 C C . ASP A 1 158 ? -26.349 -6.779 36.690 1.00 98.19 158 ASP A C 1
ATOM 1151 O O . ASP A 1 158 ? -27.033 -7.701 37.132 1.00 98.19 158 ASP A O 1
ATOM 1155 N N . THR A 1 159 ? -26.883 -5.660 36.214 1.00 97.62 159 THR A N 1
ATOM 1156 C CA . THR A 1 159 ? -28.323 -5.424 36.047 1.00 97.62 159 THR A CA 1
ATOM 1157 C C . THR A 1 159 ? -28.774 -5.682 34.612 1.00 97.62 159 THR A C 1
ATOM 1159 O O . THR A 1 159 ? -29.946 -5.503 34.284 1.00 97.62 159 THR A O 1
ATOM 1162 N N . ASN A 1 160 ? -27.844 -6.084 33.739 1.00 94.94 160 ASN A N 1
ATOM 1163 C CA . ASN A 1 160 ? -28.021 -6.175 32.297 1.00 94.94 160 ASN A CA 1
ATOM 1164 C C . ASN A 1 160 ? -28.479 -4.854 31.639 1.00 94.94 160 ASN A C 1
ATOM 1166 O O . ASN A 1 160 ? -29.029 -4.868 30.535 1.00 94.94 160 ASN A O 1
ATOM 1170 N N . GLY A 1 161 ? -28.255 -3.719 32.310 1.00 96.50 161 GLY A N 1
ATOM 1171 C CA . GLY A 1 161 ? -28.582 -2.386 31.814 1.00 96.50 161 GLY A CA 1
ATOM 1172 C C . GLY A 1 161 ? -27.722 -1.983 30.615 1.00 96.50 161 GLY A C 1
ATOM 1173 O O . GLY A 1 161 ? -26.580 -2.416 30.462 1.00 96.50 161 GLY A O 1
ATOM 1174 N N . THR A 1 162 ? -28.247 -1.122 29.744 1.00 96.75 162 THR A N 1
ATOM 1175 C CA . THR A 1 162 ? -27.512 -0.640 28.559 1.00 96.75 162 THR A CA 1
ATOM 1176 C C . THR A 1 162 ? -26.307 0.232 28.913 1.00 96.75 162 THR A C 1
ATOM 1178 O O . THR A 1 162 ? -25.376 0.318 28.122 1.00 96.75 162 THR A O 1
ATOM 1181 N N . ASN A 1 163 ? -26.286 0.832 30.104 1.00 98.25 163 ASN A N 1
ATOM 1182 C CA . ASN A 1 163 ? -25.142 1.564 30.658 1.00 98.25 163 ASN A CA 1
ATOM 1183 C C . ASN A 1 163 ? -24.011 0.657 31.181 1.00 98.25 163 ASN A C 1
ATOM 1185 O O . ASN A 1 163 ? -22.985 1.164 31.631 1.00 98.25 163 ASN A O 1
ATOM 1189 N N . GLN A 1 164 ? -24.204 -0.664 31.115 1.00 98.75 164 GLN A N 1
ATOM 1190 C CA . GLN A 1 164 ? -23.225 -1.704 31.455 1.00 98.75 164 GLN A CA 1
ATOM 1191 C C . GLN A 1 164 ? -22.766 -2.496 30.219 1.00 98.75 164 GLN A C 1
ATOM 1193 O O . GLN A 1 164 ? -22.048 -3.491 30.331 1.00 98.75 164 GLN A O 1
ATOM 1198 N N . LYS A 1 165 ? -23.213 -2.075 29.029 1.00 98.19 165 LYS A N 1
ATOM 1199 C CA . LYS A 1 165 ? -22.890 -2.681 27.738 1.00 98.19 165 LYS A CA 1
ATOM 1200 C C . LYS A 1 165 ? -22.003 -1.738 26.935 1.00 98.19 165 LYS A C 1
ATOM 1202 O O . LYS A 1 165 ? -22.291 -0.546 26.835 1.00 98.19 165 LYS A O 1
ATOM 1207 N N . TRP A 1 166 ? -20.958 -2.293 26.340 1.00 98.31 166 TRP A N 1
ATOM 1208 C CA . TRP A 1 166 ? -19.905 -1.545 25.669 1.00 98.31 166 TRP A CA 1
ATOM 1209 C C . TRP A 1 166 ? -19.665 -2.083 24.265 1.00 98.31 166 TRP A C 1
ATOM 1211 O O . TRP A 1 166 ? -19.564 -3.289 24.059 1.00 98.31 166 TRP A O 1
ATOM 1221 N N . GLU A 1 167 ? -19.562 -1.190 23.297 1.00 93.94 167 GLU A N 1
ATOM 1222 C CA . GLU A 1 167 ? -19.238 -1.501 21.910 1.00 93.94 167 GLU A CA 1
ATOM 1223 C C . GLU A 1 167 ? -17.751 -1.244 21.678 1.00 93.94 167 GLU A C 1
ATOM 1225 O O . GLU A 1 167 ? -17.223 -0.197 22.055 1.00 93.94 167 GLU A O 1
ATOM 1230 N N . PHE A 1 168 ? -17.068 -2.212 21.075 1.00 93.38 168 PHE A N 1
ATOM 1231 C CA . PHE A 1 168 ? -15.651 -2.118 20.752 1.00 93.38 168 PHE A CA 1
ATOM 1232 C C . PHE A 1 168 ? -15.498 -1.877 19.256 1.00 93.38 168 PHE A C 1
ATOM 1234 O O . PHE A 1 168 ? -15.650 -2.781 18.439 1.00 93.38 168 PHE A O 1
ATOM 1241 N N . THR A 1 169 ? -15.136 -0.653 18.911 1.00 82.56 169 THR A N 1
ATOM 1242 C CA . THR A 1 169 ? -14.700 -0.274 17.570 1.00 82.56 169 THR A CA 1
ATOM 1243 C C . THR A 1 169 ? -13.185 -0.345 17.545 1.00 82.56 169 THR A C 1
ATOM 1245 O O . THR A 1 169 ? -12.530 0.344 18.328 1.00 82.56 169 THR A O 1
ATOM 1248 N N . LYS A 1 170 ? -12.590 -1.111 16.634 1.00 80.69 170 LYS A N 1
ATOM 1249 C CA . LYS A 1 170 ? -11.139 -1.051 16.436 1.00 80.69 170 LYS A CA 1
ATOM 1250 C C . LYS A 1 170 ? -10.762 0.344 15.918 1.00 80.69 170 LYS A C 1
ATOM 1252 O O . LYS A 1 170 ? -11.313 0.812 14.923 1.00 80.69 170 LYS A O 1
ATOM 1257 N N . VAL A 1 171 ? -9.825 1.023 16.578 1.00 70.19 171 VAL A N 1
ATOM 1258 C CA . VAL A 1 171 ? -9.254 2.279 16.067 1.00 70.19 171 VAL A CA 1
ATOM 1259 C C . VAL A 1 171 ? -8.463 1.939 14.807 1.00 70.19 171 VAL A C 1
ATOM 1261 O O . VAL A 1 171 ? -7.601 1.064 14.837 1.00 70.19 171 VAL A O 1
ATOM 1264 N N . GLY A 1 172 ? -8.826 2.572 13.691 1.00 62.09 172 GLY A N 1
ATOM 1265 C CA . GLY A 1 172 ? -8.369 2.193 12.348 1.00 62.09 172 GLY A CA 1
ATOM 1266 C C . GLY A 1 172 ? -9.161 1.047 11.695 1.00 62.09 172 GLY A C 1
ATOM 1267 O O . GLY A 1 172 ? -8.970 0.789 10.514 1.00 62.09 172 GLY A O 1
ATOM 1268 N N . GLY A 1 173 ? -10.070 0.378 12.421 1.00 45.72 173 GLY A N 1
ATOM 1269 C CA . GLY A 1 173 ? -10.930 -0.697 11.900 1.00 45.72 173 GLY A CA 1
ATOM 1270 C C . GLY A 1 173 ? -12.388 -0.298 11.634 1.00 45.72 173 GLY A C 1
ATOM 1271 O O . GLY A 1 173 ? -13.015 -0.904 10.769 1.00 45.72 173 GLY A O 1
ATOM 1272 N N . ASP A 1 174 ? -12.909 0.752 12.279 1.00 44.28 174 ASP A N 1
ATOM 1273 C CA . ASP A 1 174 ? -14.033 1.514 11.716 1.00 44.28 174 ASP A CA 1
ATOM 1274 C C . ASP A 1 174 ? -13.450 2.358 10.590 1.00 44.28 174 ASP A C 1
ATOM 1276 O O . ASP A 1 174 ? -12.824 3.376 10.872 1.00 44.28 174 ASP A O 1
ATOM 1280 N N . ASN A 1 175 ? -13.590 1.885 9.350 1.00 45.91 175 ASN A N 1
ATOM 1281 C CA . ASN A 1 175 ? -13.084 2.499 8.125 1.00 45.91 175 ASN A CA 1
ATOM 1282 C C . ASN A 1 175 ? -13.282 4.033 8.155 1.00 45.91 175 ASN A C 1
ATOM 1284 O O . ASN A 1 175 ? -14.383 4.506 7.863 1.00 45.91 175 ASN A O 1
ATOM 1288 N N . PRO A 1 176 ? -12.255 4.828 8.523 1.00 44.16 176 PRO A N 1
ATOM 1289 C CA . PRO A 1 176 ? -12.378 6.276 8.555 1.00 44.16 176 PRO A CA 1
ATOM 1290 C C . PRO A 1 176 ? -12.167 6.845 7.157 1.00 44.16 176 PRO A C 1
ATOM 1292 O O . PRO A 1 176 ? -12.182 8.061 7.006 1.00 44.16 176 PRO A O 1
ATOM 1295 N N . ASN A 1 177 ? -11.939 5.988 6.155 1.00 48.66 177 ASN A N 1
ATOM 1296 C CA . ASN A 1 177 ? -11.707 6.423 4.804 1.00 48.66 177 ASN A CA 1
ATOM 1297 C C . ASN A 1 177 ? -13.062 6.702 4.141 1.00 48.66 177 ASN A C 1
ATOM 1299 O O . ASN A 1 177 ? -13.845 5.768 3.926 1.00 48.66 177 ASN A O 1
ATOM 1303 N N . PRO A 1 178 ? -13.394 7.973 3.864 1.00 52.75 178 PRO A N 1
ATOM 1304 C CA . PRO A 1 178 ? -14.619 8.310 3.165 1.00 52.75 178 PRO A CA 1
ATOM 1305 C C . PRO A 1 178 ? -14.650 7.611 1.807 1.00 52.75 178 PRO A C 1
ATOM 1307 O O . PRO A 1 178 ? -13.620 7.302 1.212 1.00 52.75 178 PRO A O 1
ATOM 1310 N N . THR A 1 179 ? -15.852 7.327 1.314 1.00 59.91 179 THR A N 1
ATOM 1311 C CA . THR A 1 179 ? -16.019 6.706 -0.003 1.00 59.91 179 THR A CA 1
ATOM 1312 C C . THR A 1 179 ? -15.364 7.589 -1.077 1.00 59.91 179 THR A C 1
ATOM 1314 O O . THR A 1 179 ? -15.557 8.808 -1.029 1.00 59.91 179 THR A O 1
ATOM 1317 N N . PRO A 1 180 ? -14.616 7.016 -2.042 1.00 65.94 180 PRO A N 1
ATOM 1318 C CA . PRO A 1 180 ? -13.977 7.790 -3.097 1.00 65.94 180 PRO A CA 1
ATOM 1319 C C . PRO A 1 180 ? -14.957 8.702 -3.828 1.00 65.94 180 PRO A C 1
ATOM 1321 O O . PRO A 1 180 ? -16.077 8.306 -4.151 1.00 65.94 180 PRO A O 1
ATOM 1324 N N . VAL A 1 181 ? -14.519 9.924 -4.131 1.00 60.44 181 VAL A N 1
ATOM 1325 C CA . VAL A 1 181 ? -15.388 10.968 -4.703 1.00 60.44 181 VAL A CA 1
ATOM 1326 C C . VAL A 1 181 ? -15.733 10.707 -6.181 1.00 60.44 181 VAL A C 1
ATOM 1328 O O . VAL A 1 181 ? -16.752 11.195 -6.669 1.00 60.44 181 VAL A O 1
ATOM 1331 N N . THR A 1 182 ? -14.922 9.933 -6.918 1.00 62.00 182 THR A N 1
ATOM 1332 C CA . THR A 1 182 ? -15.181 9.594 -8.333 1.00 62.00 182 THR A CA 1
ATOM 1333 C C . THR A 1 182 ? -14.876 8.126 -8.645 1.00 62.00 182 THR A C 1
ATOM 1335 O O . THR A 1 182 ? -13.885 7.590 -8.159 1.00 62.00 182 THR A O 1
ATOM 1338 N N . THR A 1 183 ? -15.715 7.482 -9.467 1.00 63.94 183 THR A N 1
ATOM 1339 C CA . THR A 1 183 ? -15.660 6.033 -9.769 1.00 63.94 183 THR A CA 1
ATOM 1340 C C . THR A 1 183 ? -15.317 5.701 -11.227 1.00 63.94 183 THR A C 1
ATOM 1342 O O . THR A 1 183 ? -15.378 4.544 -11.624 1.00 63.94 183 THR A O 1
ATOM 1345 N N . ASN A 1 184 ? -14.931 6.686 -12.047 1.00 83.25 184 ASN A N 1
ATOM 1346 C CA . ASN A 1 184 ? -14.634 6.465 -13.476 1.00 83.25 184 ASN A CA 1
ATOM 1347 C C . ASN A 1 184 ? -13.276 5.772 -13.733 1.00 83.25 184 ASN A C 1
ATOM 1349 O O . ASN A 1 184 ? -12.892 5.575 -14.884 1.00 83.25 184 ASN A O 1
ATOM 1353 N N . GLY A 1 185 ? -12.540 5.430 -12.675 1.00 95.56 185 GLY A N 1
ATOM 1354 C CA . GLY A 1 185 ? -11.228 4.798 -12.717 1.00 95.56 185 GLY A CA 1
ATOM 1355 C C . GLY A 1 185 ? -11.028 3.835 -11.551 1.00 95.56 185 GLY A C 1
ATOM 1356 O O . GLY A 1 185 ? -11.990 3.446 -10.882 1.00 95.56 185 GLY A O 1
ATOM 1357 N N . PHE A 1 186 ? -9.772 3.478 -11.284 1.00 97.88 186 PHE A N 1
ATOM 1358 C CA . PHE A 1 186 ? -9.435 2.778 -10.049 1.00 97.88 186 PHE A CA 1
ATOM 1359 C C . PHE A 1 186 ? -9.878 3.578 -8.826 1.00 97.88 186 PHE A C 1
ATOM 1361 O O . PHE A 1 186 ? -9.762 4.807 -8.798 1.00 97.88 186 PHE A O 1
ATOM 1368 N N . HIS A 1 187 ? -10.382 2.872 -7.818 1.00 95.62 187 HIS A N 1
ATOM 1369 C CA . HIS A 1 187 ? -10.808 3.471 -6.562 1.00 95.62 187 HIS A CA 1
ATOM 1370 C C . HIS A 1 187 ? -10.588 2.526 -5.377 1.00 95.62 187 HIS A C 1
ATOM 1372 O O . HIS A 1 187 ? -10.573 1.304 -5.527 1.00 95.62 187 HIS A O 1
ATOM 1378 N N . THR A 1 188 ? -10.411 3.088 -4.184 1.00 93.75 188 THR A N 1
ATOM 1379 C CA . THR A 1 188 ? -10.153 2.319 -2.959 1.00 93.75 188 THR A CA 1
ATOM 1380 C C . THR A 1 188 ? -11.387 2.246 -2.071 1.00 93.75 188 THR A C 1
ATOM 1382 O O . THR A 1 188 ? -12.034 3.258 -1.836 1.00 93.75 188 THR A O 1
ATOM 1385 N N . SER A 1 189 ? -11.711 1.078 -1.521 1.00 86.25 189 SER A N 1
ATOM 1386 C CA . SER A 1 189 ? -12.744 0.967 -0.486 1.00 86.25 189 SER A CA 1
ATOM 1387 C C . SER A 1 189 ? -12.312 -0.018 0.588 1.00 86.25 189 SER A C 1
ATOM 1389 O O . SER A 1 189 ? -12.118 -1.211 0.325 1.00 86.25 189 SER A O 1
ATOM 1391 N N . GLY A 1 190 ? -12.099 0.516 1.794 1.00 87.44 190 GLY A N 1
ATOM 1392 C CA . GLY A 1 190 ? -11.387 -0.195 2.849 1.00 87.44 190 GLY A CA 1
ATOM 1393 C C . GLY A 1 190 ? -10.035 -0.679 2.327 1.00 87.44 190 GLY A C 1
ATOM 1394 O O . GLY A 1 190 ? -9.346 0.016 1.586 1.00 87.44 190 GLY A O 1
ATOM 1395 N N . THR A 1 191 ? -9.693 -1.926 2.619 1.00 92.88 191 THR A N 1
ATOM 1396 C CA . THR A 1 191 ? -8.431 -2.545 2.196 1.00 92.88 191 THR A CA 1
ATOM 1397 C C . THR A 1 191 ? -8.418 -3.061 0.753 1.00 92.88 191 THR A C 1
ATOM 1399 O O . THR A 1 191 ? -7.456 -3.708 0.348 1.00 92.88 191 THR A O 1
ATOM 1402 N N . THR A 1 192 ? -9.466 -2.809 -0.040 1.00 91.69 192 THR A N 1
ATOM 1403 C CA . THR A 1 192 ? -9.593 -3.347 -1.404 1.00 91.69 192 THR A CA 1
ATOM 1404 C C . THR A 1 192 ? -9.459 -2.256 -2.463 1.00 91.69 192 THR A C 1
ATOM 1406 O O . THR A 1 192 ? -10.106 -1.210 -2.390 1.00 91.69 192 THR A O 1
ATOM 1409 N N . LEU A 1 193 ? -8.622 -2.519 -3.467 1.00 97.75 193 LEU A N 1
ATOM 1410 C CA . LEU A 1 193 ? -8.544 -1.737 -4.696 1.00 97.75 193 LEU A CA 1
ATOM 1411 C C . LEU A 1 19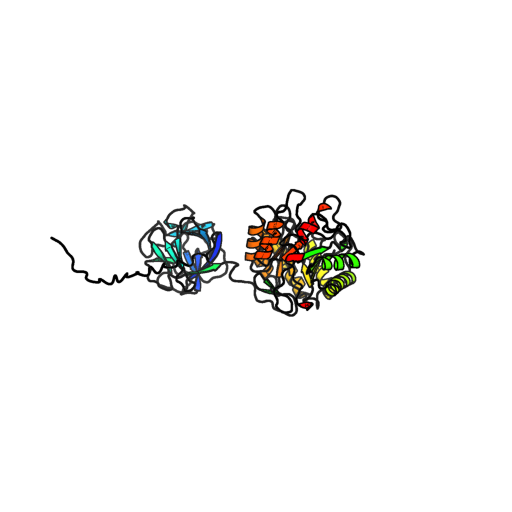3 ? -9.559 -2.292 -5.700 1.00 97.75 193 LEU A C 1
ATOM 1413 O O . LEU A 1 193 ? -9.584 -3.496 -5.948 1.00 97.75 193 LEU A O 1
ATOM 1417 N N . TYR A 1 194 ? -10.370 -1.422 -6.285 1.00 96.88 194 TYR A N 1
ATOM 1418 C CA . TYR A 1 194 ? -11.360 -1.765 -7.298 1.00 96.88 194 TYR A CA 1
ATOM 1419 C C . TYR A 1 194 ? -10.993 -1.124 -8.628 1.00 96.88 194 TYR A C 1
ATOM 1421 O O . TYR A 1 194 ? -10.548 0.024 -8.665 1.00 96.88 194 TYR A O 1
ATOM 1429 N N . ASP A 1 195 ? -11.199 -1.855 -9.719 1.00 97.25 195 ASP A N 1
ATOM 1430 C CA . ASP A 1 195 ? -11.080 -1.305 -11.064 1.00 97.25 195 ASP A CA 1
ATOM 1431 C C . ASP A 1 195 ? -12.277 -0.414 -11.446 1.00 97.25 195 ASP A C 1
ATOM 1433 O O . ASP A 1 195 ? -13.254 -0.276 -10.705 1.00 97.25 195 ASP A O 1
ATOM 1437 N N . ALA A 1 196 ? -12.210 0.202 -12.630 1.00 95.00 196 ALA A N 1
ATOM 1438 C CA . ALA A 1 196 ? -13.247 1.116 -13.115 1.00 95.00 196 ALA A CA 1
ATOM 1439 C C . ALA A 1 196 ? -14.608 0.441 -13.378 1.00 95.00 196 ALA A C 1
ATOM 1441 O O . ALA A 1 196 ? -15.611 1.132 -13.547 1.00 95.00 196 ALA A O 1
ATOM 1442 N N . LYS A 1 197 ? -14.662 -0.898 -13.428 1.00 93.69 197 LYS A N 1
ATOM 1443 C CA . LYS A 1 197 ? -15.909 -1.670 -13.541 1.00 93.69 197 LYS A CA 1
ATOM 1444 C C . LYS A 1 197 ? -16.420 -2.141 -12.169 1.00 93.69 197 LYS A C 1
ATOM 1446 O O . LYS A 1 197 ? -17.432 -2.834 -12.112 1.00 93.69 197 LYS A O 1
ATOM 1451 N N . GLY A 1 198 ? -15.760 -1.753 -11.073 1.00 92.44 198 GLY A N 1
ATOM 1452 C CA . GLY A 1 198 ? -16.159 -2.096 -9.708 1.00 92.44 198 GLY A CA 1
ATOM 1453 C C . GLY A 1 198 ? -15.747 -3.501 -9.271 1.00 92.44 198 GLY A C 1
ATOM 1454 O O . GLY A 1 198 ? -16.306 -4.015 -8.303 1.00 92.44 198 GLY A O 1
ATOM 1455 N N . ASN A 1 199 ? -14.784 -4.133 -9.949 1.00 94.56 199 ASN A N 1
ATOM 1456 C CA . ASN A 1 199 ? -14.274 -5.449 -9.565 1.00 94.56 199 ASN A CA 1
ATOM 1457 C C . ASN A 1 199 ? -12.996 -5.318 -8.720 1.00 94.56 199 ASN A C 1
ATOM 1459 O O . ASN A 1 199 ? -12.140 -4.496 -9.057 1.00 94.56 199 ASN A O 1
ATOM 1463 N N . PRO A 1 200 ? -12.816 -6.128 -7.655 1.00 95.75 200 PRO A N 1
ATOM 1464 C CA . PRO A 1 200 ? -11.564 -6.158 -6.909 1.00 95.75 200 PRO A CA 1
ATOM 1465 C C . PRO A 1 200 ? -10.373 -6.469 -7.819 1.00 95.75 200 PRO A C 1
ATOM 1467 O O . PRO A 1 200 ? -10.360 -7.482 -8.523 1.00 95.75 200 PRO A O 1
ATOM 1470 N N . PHE A 1 201 ? -9.352 -5.623 -7.762 1.00 98.50 201 PHE A N 1
ATOM 1471 C CA . PHE A 1 201 ? -8.119 -5.772 -8.516 1.00 98.50 201 PHE A CA 1
ATOM 1472 C C . PHE A 1 201 ? -6.946 -6.016 -7.569 1.00 98.50 201 PHE A C 1
ATOM 1474 O O . PHE A 1 201 ? -6.578 -5.161 -6.766 1.00 98.50 201 PHE A O 1
ATOM 1481 N N . VAL A 1 202 ? -6.338 -7.196 -7.685 1.00 98.81 202 VAL A N 1
ATOM 1482 C CA . VAL A 1 202 ? -5.171 -7.594 -6.893 1.00 98.81 202 VAL A CA 1
ATOM 1483 C C . VAL A 1 202 ? -3.954 -7.634 -7.812 1.00 98.81 202 VAL A C 1
ATOM 1485 O O . VAL A 1 202 ? -3.899 -8.445 -8.740 1.00 98.81 202 VAL A O 1
ATOM 1488 N N . MET A 1 203 ? -2.976 -6.761 -7.564 1.00 98.94 203 MET A N 1
ATOM 1489 C CA . MET A 1 203 ? -1.782 -6.656 -8.408 1.00 98.94 203 MET A CA 1
ATOM 1490 C C . MET A 1 203 ? -0.926 -7.923 -8.345 1.00 98.94 203 MET A C 1
ATOM 1492 O O . MET A 1 203 ? -0.606 -8.432 -7.268 1.00 98.94 203 MET A O 1
ATOM 1496 N N . ARG A 1 204 ? -0.533 -8.413 -9.516 1.00 98.94 204 ARG A N 1
ATOM 1497 C CA . ARG A 1 204 ? 0.441 -9.484 -9.735 1.00 98.94 204 ARG A CA 1
ATOM 1498 C C . ARG A 1 204 ? 1.302 -9.049 -10.909 1.00 98.94 204 ARG A C 1
ATOM 1500 O O . ARG A 1 204 ? 0.933 -9.262 -12.065 1.00 98.94 204 ARG A O 1
ATOM 1507 N N . GLY A 1 205 ? 2.392 -8.355 -10.609 1.00 98.81 205 GLY A N 1
ATOM 1508 C CA . GLY A 1 205 ? 3.142 -7.620 -11.622 1.00 98.81 205 GLY A CA 1
ATOM 1509 C C . GLY A 1 205 ? 4.650 -7.651 -11.444 1.00 98.81 205 GLY A C 1
ATOM 1510 O O . GLY A 1 205 ? 5.199 -8.387 -10.623 1.00 98.81 205 GLY A O 1
ATOM 1511 N N . ILE A 1 206 ? 5.315 -6.864 -12.282 1.00 98.94 206 ILE A N 1
ATOM 1512 C CA . ILE A 1 206 ? 6.772 -6.795 -12.397 1.00 98.94 206 ILE A CA 1
ATOM 1513 C C . ILE A 1 206 ? 7.181 -5.323 -12.538 1.00 98.94 206 ILE A C 1
ATOM 1515 O O . ILE A 1 206 ? 6.496 -4.553 -13.211 1.00 98.94 206 ILE A O 1
ATOM 1519 N N . ASN A 1 207 ? 8.295 -4.935 -11.921 1.00 98.94 207 ASN A N 1
ATOM 1520 C CA . ASN A 1 207 ? 8.929 -3.634 -12.126 1.00 98.94 207 ASN A CA 1
ATOM 1521 C C . ASN A 1 207 ? 9.760 -3.633 -13.421 1.00 98.94 207 ASN A C 1
ATOM 1523 O O . ASN A 1 207 ? 10.500 -4.580 -13.691 1.00 98.94 207 ASN A O 1
ATOM 1527 N N . HIS A 1 208 ? 9.680 -2.565 -14.212 1.00 98.81 208 HIS A N 1
ATOM 1528 C CA . HIS A 1 208 ? 10.481 -2.342 -15.412 1.00 98.81 208 HIS A CA 1
ATOM 1529 C C . HIS A 1 208 ? 11.224 -1.007 -15.318 1.00 98.81 208 HIS A C 1
ATOM 1531 O O . HIS A 1 208 ? 10.617 0.063 -15.289 1.00 98.81 208 HIS A O 1
ATOM 1537 N N . ALA A 1 209 ? 12.551 -1.106 -15.317 1.00 97.88 209 ALA A N 1
ATOM 1538 C CA . ALA A 1 209 ? 13.498 -0.009 -15.196 1.00 97.88 209 ALA A CA 1
ATOM 1539 C C . ALA A 1 209 ? 13.625 0.858 -16.471 1.00 97.88 209 ALA A C 1
ATOM 1541 O O . ALA A 1 209 ? 14.706 0.942 -17.056 1.00 97.88 209 ALA A O 1
ATOM 1542 N N . TYR A 1 210 ? 12.529 1.459 -16.948 1.00 98.56 210 TYR A N 1
ATOM 1543 C CA . TYR A 1 210 ? 12.500 2.146 -18.246 1.00 98.56 210 TYR A CA 1
ATOM 1544 C C . TYR A 1 210 ? 13.554 3.255 -18.367 1.00 98.56 210 TYR A C 1
ATOM 1546 O O . TYR A 1 210 ? 14.324 3.244 -19.326 1.00 98.56 210 TYR A O 1
ATOM 1554 N N . SER A 1 211 ? 13.637 4.181 -17.405 1.00 97.50 211 SER A N 1
ATOM 1555 C CA . SER A 1 211 ? 14.513 5.361 -17.522 1.00 97.50 211 SER A CA 1
ATOM 1556 C C . SER A 1 211 ? 16.001 5.061 -17.700 1.00 97.50 211 SER A C 1
ATOM 1558 O O . SER A 1 211 ? 16.730 5.884 -18.253 1.00 97.50 211 SER A O 1
ATOM 1560 N N . TRP A 1 212 ? 16.472 3.896 -17.258 1.00 97.69 212 TRP A N 1
ATOM 1561 C CA . TRP A 1 212 ? 17.867 3.486 -17.447 1.00 97.69 212 TRP A CA 1
ATOM 1562 C C . TRP A 1 212 ? 18.086 2.717 -18.754 1.00 97.69 212 TRP A C 1
ATOM 1564 O O . TRP A 1 212 ? 19.219 2.606 -19.219 1.00 97.69 212 TRP A O 1
ATOM 1574 N N . TYR A 1 213 ? 17.012 2.215 -19.365 1.00 97.75 213 TYR A N 1
ATOM 1575 C CA . TYR A 1 213 ? 17.050 1.355 -20.546 1.00 97.75 213 TYR A CA 1
ATOM 1576 C C . TYR A 1 213 ? 15.989 1.732 -21.596 1.00 97.75 213 TYR A C 1
ATOM 1578 O O . TYR A 1 213 ? 15.240 0.854 -22.046 1.00 97.75 213 TYR A O 1
ATOM 1586 N N . PRO A 1 214 ? 15.920 3.006 -22.034 1.00 96.81 214 PRO A N 1
ATOM 1587 C CA . PRO A 1 214 ? 15.018 3.388 -23.112 1.00 96.81 214 PRO A CA 1
ATOM 1588 C C . PRO A 1 214 ? 15.383 2.643 -24.405 1.00 96.81 214 PRO A C 1
ATOM 1590 O O . PRO A 1 214 ? 16.558 2.407 -24.700 1.00 96.81 214 PRO A O 1
ATOM 1593 N N . GLY A 1 215 ? 14.373 2.271 -25.189 1.00 97.44 215 GLY A N 1
ATOM 1594 C CA . GLY A 1 215 ? 14.503 1.504 -26.430 1.00 97.44 215 GLY A CA 1
ATOM 1595 C C . GLY A 1 215 ? 14.189 0.011 -26.289 1.00 97.44 215 GLY A C 1
ATOM 1596 O O . GLY A 1 215 ? 14.093 -0.684 -27.302 1.00 97.44 215 GLY A O 1
ATOM 1597 N N . TYR A 1 216 ? 13.999 -0.493 -25.066 1.00 98.25 216 TYR A N 1
ATOM 1598 C CA . TYR A 1 216 ? 13.613 -1.886 -24.818 1.00 98.25 216 TYR A CA 1
ATOM 1599 C C . TYR A 1 216 ? 12.130 -2.072 -24.489 1.00 98.25 216 TYR A C 1
ATOM 1601 O O . TYR A 1 216 ? 11.673 -3.211 -24.436 1.00 98.25 216 TYR A O 1
ATOM 1609 N N . GLU A 1 217 ? 11.353 -1.006 -24.309 1.00 98.25 217 GLU A N 1
ATOM 1610 C CA . GLU A 1 217 ? 9.949 -1.048 -23.885 1.00 98.25 217 GLU A CA 1
ATOM 1611 C C . GLU A 1 217 ? 9.054 -1.867 -24.826 1.00 98.25 217 GLU A C 1
ATOM 1613 O O . GLU A 1 217 ? 8.219 -2.645 -24.361 1.00 98.25 217 GLU A O 1
ATOM 1618 N N . ASP A 1 218 ? 9.290 -1.778 -26.140 1.00 98.44 218 ASP A N 1
ATOM 1619 C CA . ASP A 1 218 ? 8.558 -2.532 -27.167 1.00 98.44 218 ASP A CA 1
ATOM 1620 C C . ASP A 1 218 ? 8.860 -4.044 -27.112 1.00 98.44 218 ASP A C 1
ATOM 1622 O O . ASP A 1 218 ? 8.125 -4.860 -27.667 1.00 98.44 218 ASP A O 1
ATOM 1626 N N . THR A 1 219 ? 9.932 -4.439 -26.419 1.00 98.69 219 THR A N 1
ATOM 1627 C CA . THR A 1 219 ? 10.308 -5.842 -26.190 1.00 98.69 219 THR A CA 1
ATOM 1628 C C . THR A 1 219 ? 9.914 -6.302 -24.785 1.00 98.69 219 THR A C 1
ATOM 1630 O O . THR A 1 219 ? 9.297 -7.358 -24.627 1.00 98.69 219 THR A O 1
ATOM 1633 N N . ALA A 1 220 ? 10.238 -5.498 -23.772 1.00 98.81 220 ALA A N 1
ATOM 1634 C CA . ALA A 1 220 ? 10.094 -5.820 -22.361 1.00 98.81 220 ALA A CA 1
ATOM 1635 C C . ALA A 1 220 ? 8.631 -5.844 -21.907 1.00 98.81 220 ALA A C 1
ATOM 1637 O O . ALA A 1 220 ? 8.218 -6.809 -21.272 1.00 98.81 220 ALA A O 1
ATOM 1638 N N . ILE A 1 221 ? 7.818 -4.840 -22.261 1.00 98.88 221 ILE A N 1
ATOM 1639 C CA . ILE A 1 221 ? 6.420 -4.763 -21.799 1.00 98.88 221 ILE A CA 1
ATOM 1640 C C . ILE A 1 221 ? 5.588 -5.941 -22.340 1.00 98.88 221 ILE A C 1
ATOM 1642 O O . ILE A 1 221 ? 4.932 -6.616 -21.539 1.00 98.88 221 ILE A O 1
ATOM 1646 N N . PRO A 1 222 ? 5.651 -6.291 -23.643 1.00 98.81 222 PRO A N 1
ATOM 1647 C CA . PRO A 1 222 ? 4.983 -7.495 -24.132 1.00 98.81 222 PRO A CA 1
ATOM 1648 C C . PRO A 1 222 ? 5.531 -8.784 -23.509 1.00 98.81 222 PRO A C 1
ATOM 1650 O O . PRO A 1 222 ? 4.778 -9.735 -23.299 1.00 98.81 222 PRO A O 1
ATOM 1653 N N . ALA A 1 223 ? 6.832 -8.850 -23.208 1.00 98.88 223 ALA A N 1
ATOM 1654 C CA . ALA A 1 223 ? 7.421 -10.010 -22.542 1.00 98.88 223 ALA A CA 1
ATOM 1655 C C . ALA A 1 223 ? 6.916 -10.178 -21.104 1.00 98.88 223 ALA A C 1
ATOM 1657 O O . ALA A 1 223 ? 6.528 -11.284 -20.727 1.00 98.88 223 ALA A O 1
ATOM 1658 N N . ILE A 1 224 ? 6.823 -9.083 -20.349 1.00 98.94 224 ILE A N 1
ATOM 1659 C CA . ILE A 1 224 ? 6.213 -9.041 -19.017 1.00 98.94 224 ILE A CA 1
ATOM 1660 C C . ILE A 1 224 ? 4.757 -9.510 -19.094 1.00 98.94 224 ILE A C 1
ATOM 1662 O O . ILE A 1 224 ? 4.364 -10.386 -18.326 1.00 98.94 224 ILE A O 1
ATOM 1666 N N . ALA A 1 225 ? 3.969 -9.026 -20.058 1.00 98.81 225 ALA A N 1
ATOM 1667 C CA . ALA A 1 225 ? 2.582 -9.465 -20.236 1.00 98.81 225 ALA A CA 1
ATOM 1668 C C . ALA A 1 225 ? 2.465 -10.981 -20.486 1.00 98.81 225 ALA A C 1
ATOM 1670 O O . ALA A 1 225 ? 1.595 -11.643 -19.916 1.00 98.81 225 ALA A O 1
ATOM 1671 N N . ARG A 1 226 ? 3.381 -11.569 -21.274 1.00 98.44 226 ARG A N 1
ATOM 1672 C CA . ARG A 1 226 ? 3.412 -13.022 -21.541 1.00 98.44 226 ARG A CA 1
ATOM 1673 C C . ARG A 1 226 ? 3.654 -13.876 -20.295 1.00 98.44 226 ARG A C 1
ATOM 1675 O O . ARG A 1 226 ? 3.301 -15.053 -20.310 1.00 98.44 226 ARG A O 1
ATOM 1682 N N . THR A 1 227 ? 4.209 -13.313 -19.220 1.00 98.62 227 THR A N 1
ATOM 1683 C CA . THR A 1 227 ? 4.355 -14.029 -17.937 1.00 98.62 227 THR A CA 1
ATOM 1684 C C . THR A 1 227 ? 3.013 -14.290 -17.244 1.00 98.62 227 THR A C 1
ATOM 1686 O O . THR A 1 227 ? 2.939 -15.120 -16.340 1.00 98.62 227 THR A O 1
ATOM 1689 N N . GLY A 1 228 ? 1.951 -13.596 -17.668 1.00 98.62 228 GLY A N 1
ATOM 1690 C CA . GLY A 1 228 ? 0.653 -13.576 -17.000 1.00 98.62 228 GLY A CA 1
ATOM 1691 C C . GLY A 1 228 ? 0.480 -12.397 -16.044 1.00 98.62 228 GLY A C 1
ATOM 1692 O O . GLY A 1 228 ? -0.563 -12.310 -15.399 1.00 98.62 228 GLY A O 1
ATOM 1693 N N . ALA A 1 229 ? 1.457 -11.489 -15.944 1.00 98.88 229 ALA A N 1
ATOM 1694 C CA . ALA A 1 229 ? 1.331 -10.268 -15.154 1.00 98.88 229 ALA A CA 1
ATOM 1695 C C . ALA A 1 229 ? 0.068 -9.483 -15.546 1.00 98.88 229 ALA A C 1
ATOM 1697 O O . ALA A 1 229 ? -0.293 -9.426 -16.721 1.00 98.88 229 ALA A O 1
ATOM 1698 N N . ASN A 1 230 ? -0.610 -8.885 -14.566 1.00 98.88 230 ASN A N 1
ATOM 1699 C CA . ASN A 1 230 ? -1.769 -8.015 -14.805 1.00 98.88 230 ASN A CA 1
ATOM 1700 C C . ASN A 1 230 ? -1.428 -6.521 -14.716 1.00 98.88 230 ASN A C 1
ATOM 1702 O O . ASN A 1 230 ? -2.270 -5.667 -15.005 1.00 98.88 230 ASN A O 1
ATOM 1706 N N . CYS A 1 231 ? -0.198 -6.202 -14.324 1.00 98.94 231 CYS A N 1
ATOM 1707 C CA . CYS A 1 231 ? 0.300 -4.845 -14.216 1.00 98.94 231 CYS A CA 1
ATOM 1708 C C . CYS A 1 231 ? 1.829 -4.786 -14.318 1.00 98.94 231 CYS A C 1
ATOM 1710 O O . CYS A 1 231 ? 2.521 -5.792 -14.140 1.00 98.94 231 CYS A O 1
ATOM 1712 N N . VAL A 1 232 ? 2.342 -3.594 -14.611 1.00 98.94 232 VAL A N 1
ATOM 1713 C CA . VAL A 1 232 ? 3.773 -3.282 -14.650 1.00 98.94 232 VAL A CA 1
ATOM 1714 C C . VAL A 1 232 ? 4.014 -1.960 -13.931 1.00 98.94 232 VAL A C 1
ATOM 1716 O O . VAL A 1 232 ? 3.286 -0.993 -14.164 1.00 98.94 232 VAL A O 1
ATOM 1719 N N . ARG A 1 233 ? 5.023 -1.921 -13.056 1.00 98.94 233 ARG A N 1
ATOM 1720 C CA . ARG A 1 233 ? 5.502 -0.677 -12.442 1.00 98.94 233 ARG A CA 1
ATOM 1721 C C . ARG A 1 233 ? 6.672 -0.136 -13.244 1.00 98.94 233 ARG A C 1
ATOM 1723 O O . ARG A 1 233 ? 7.637 -0.850 -13.489 1.00 98.94 233 ARG A O 1
ATOM 1730 N N . LEU A 1 234 ? 6.517 1.075 -13.753 1.00 98.94 234 LEU A N 1
ATOM 1731 C CA . LEU A 1 234 ? 7.384 1.703 -14.736 1.00 98.94 234 LEU A CA 1
ATOM 1732 C C . LEU A 1 234 ? 8.232 2.756 -14.037 1.00 98.94 234 LEU A C 1
ATOM 1734 O O . LEU A 1 234 ? 7.707 3.809 -13.672 1.00 98.94 234 LEU A O 1
ATOM 1738 N N . VAL A 1 235 ? 9.524 2.465 -13.912 1.00 98.88 235 VAL A N 1
ATOM 1739 C CA . VAL A 1 235 ? 10.520 3.399 -13.386 1.00 98.88 235 VAL A CA 1
ATOM 1740 C C . VAL A 1 235 ? 10.694 4.536 -14.381 1.00 98.88 235 VAL A C 1
ATOM 1742 O O . VAL A 1 235 ? 11.218 4.320 -15.482 1.00 98.88 235 VAL A O 1
ATOM 1745 N N . ILE A 1 236 ? 10.256 5.733 -14.002 1.00 98.50 236 ILE A N 1
ATOM 1746 C CA . ILE A 1 236 ? 10.483 6.957 -14.764 1.00 98.50 236 ILE A CA 1
ATOM 1747 C C . ILE A 1 236 ? 11.225 7.991 -13.915 1.00 98.50 236 ILE A C 1
ATOM 1749 O O . ILE A 1 236 ? 11.366 7.837 -12.704 1.00 98.50 236 ILE A O 1
ATOM 1753 N N . THR A 1 237 ? 11.745 9.039 -14.548 1.00 98.56 237 THR A N 1
ATOM 1754 C CA . THR A 1 237 ? 12.648 9.989 -13.885 1.00 98.56 237 THR A CA 1
ATOM 1755 C C . THR A 1 237 ? 12.274 11.434 -14.180 1.00 98.56 237 THR A C 1
ATOM 1757 O O . THR A 1 237 ? 11.862 11.773 -15.292 1.00 98.56 237 THR A O 1
ATOM 1760 N N . ASP A 1 238 ? 12.414 12.309 -13.188 1.00 98.31 238 ASP A N 1
ATOM 1761 C CA . ASP A 1 238 ? 11.947 13.699 -13.252 1.00 98.31 238 ASP A CA 1
ATOM 1762 C C . ASP A 1 238 ? 13.014 14.716 -13.686 1.00 98.31 238 ASP A C 1
ATOM 1764 O O . ASP A 1 238 ? 12.688 15.871 -13.983 1.00 98.31 238 ASP A O 1
ATOM 1768 N N . GLY A 1 239 ? 14.269 14.277 -13.807 1.00 97.88 239 GLY A N 1
ATOM 1769 C CA . GLY A 1 239 ? 15.391 15.117 -14.219 1.00 97.88 239 GLY A CA 1
ATOM 1770 C C . GLY A 1 239 ? 16.326 15.535 -13.087 1.00 97.88 239 GLY A C 1
ATOM 1771 O O . GLY A 1 239 ? 17.262 16.291 -13.347 1.00 97.88 239 GLY A O 1
ATOM 1772 N N . GLN A 1 240 ? 16.075 15.114 -11.843 1.00 95.81 240 GLN A N 1
ATOM 1773 C CA . GLN A 1 240 ? 16.914 15.486 -10.704 1.00 95.81 240 GLN A CA 1
ATOM 1774 C C . GLN A 1 240 ? 18.232 14.705 -10.639 1.00 95.81 240 GLN A C 1
ATOM 1776 O O . GLN A 1 240 ? 19.279 15.305 -10.399 1.00 95.81 240 GLN A O 1
ATOM 1781 N N . GLN A 1 241 ? 18.183 13.388 -10.839 1.00 95.31 241 GLN A N 1
ATOM 1782 C CA . GLN A 1 241 ? 19.342 12.490 -10.821 1.00 95.31 241 GLN A CA 1
ATOM 1783 C C . GLN A 1 241 ? 19.656 11.935 -12.212 1.00 95.31 241 GLN A C 1
ATOM 1785 O O . GLN A 1 241 ? 20.825 11.803 -12.579 1.00 95.31 241 GLN A O 1
ATOM 1790 N N . TYR A 1 242 ? 18.621 11.626 -12.995 1.00 96.06 242 TYR A N 1
ATOM 1791 C CA . TYR A 1 242 ? 18.750 11.001 -14.311 1.00 96.06 242 TYR A CA 1
ATOM 1792 C C . TYR A 1 242 ? 18.134 11.863 -15.412 1.00 96.06 242 TYR A C 1
ATOM 1794 O O . TYR A 1 242 ? 17.536 12.905 -15.161 1.00 96.06 242 TYR A O 1
ATOM 1802 N N . ASN A 1 243 ? 18.267 11.428 -16.667 1.00 97.00 243 ASN A N 1
ATOM 1803 C CA . ASN A 1 243 ? 17.604 12.103 -17.779 1.00 97.00 243 ASN A CA 1
ATOM 1804 C C . ASN A 1 243 ? 16.088 12.088 -17.568 1.00 97.00 243 ASN A C 1
ATOM 1806 O O . ASN A 1 243 ? 15.502 11.034 -17.339 1.00 97.00 243 ASN A O 1
ATOM 1810 N N . LYS A 1 244 ? 15.457 13.257 -17.663 1.00 98.44 244 LYS A N 1
ATOM 1811 C CA . LYS A 1 244 ? 14.012 13.409 -17.494 1.00 98.44 244 LYS A CA 1
ATOM 1812 C C . LYS A 1 244 ? 13.244 12.603 -18.543 1.00 98.44 244 LYS A C 1
ATOM 1814 O O . LYS A 1 244 ? 13.469 12.791 -19.738 1.00 98.44 244 LYS A O 1
ATOM 1819 N N . THR A 1 245 ? 12.287 11.790 -18.109 1.00 98.69 245 THR A N 1
ATOM 1820 C CA . THR A 1 245 ? 11.335 11.124 -19.002 1.00 98.69 245 THR A CA 1
ATOM 1821 C C . THR A 1 245 ? 10.320 12.137 -19.531 1.00 98.69 245 THR A C 1
ATOM 1823 O O . THR A 1 245 ? 9.663 12.846 -18.766 1.00 98.69 245 THR A O 1
ATOM 1826 N N . SER A 1 246 ? 10.175 12.228 -20.850 1.00 98.62 246 SER A N 1
ATOM 1827 C CA . SER A 1 246 ? 9.244 13.160 -21.489 1.00 98.62 246 SER A CA 1
ATOM 1828 C C . SER A 1 246 ? 7.787 12.694 -21.404 1.00 98.62 246 SER A C 1
ATOM 1830 O O . SER A 1 246 ? 7.489 11.501 -21.326 1.00 98.62 246 SER A O 1
ATOM 1832 N N . LEU A 1 247 ? 6.850 13.639 -21.540 1.00 98.75 247 LEU A N 1
ATOM 1833 C CA . LEU A 1 247 ? 5.418 13.342 -21.642 1.00 98.75 247 LEU A CA 1
ATOM 1834 C C . LEU A 1 247 ? 5.106 12.311 -22.742 1.00 98.75 247 LEU A C 1
ATOM 1836 O O . LEU A 1 247 ? 4.309 11.399 -22.525 1.00 98.75 247 LEU A O 1
ATOM 1840 N N . SER A 1 248 ? 5.740 12.439 -23.911 1.00 98.69 248 SER A N 1
ATOM 1841 C CA . SER A 1 248 ? 5.538 11.522 -25.040 1.00 98.69 248 SER A CA 1
ATOM 1842 C C . SER A 1 248 ? 5.996 10.098 -24.737 1.00 98.69 248 SER A C 1
ATOM 1844 O O . SER A 1 248 ? 5.357 9.147 -25.184 1.00 98.69 248 SER A O 1
ATOM 1846 N N . GLU A 1 249 ? 7.068 9.935 -23.961 1.00 98.81 249 GLU A N 1
ATOM 1847 C CA . GLU A 1 249 ? 7.542 8.616 -23.538 1.00 98.81 249 GLU A CA 1
ATOM 1848 C C . GLU A 1 249 ? 6.565 7.981 -22.549 1.00 98.81 249 GLU A C 1
ATOM 1850 O O . GLU A 1 249 ? 6.144 6.846 -22.757 1.00 98.81 249 GLU A O 1
ATOM 1855 N N . ILE A 1 250 ? 6.100 8.730 -21.543 1.00 98.88 250 ILE A N 1
ATOM 1856 C CA . ILE A 1 250 ? 5.097 8.237 -20.584 1.00 98.88 250 ILE A CA 1
ATOM 1857 C C . ILE A 1 250 ? 3.815 7.818 -21.317 1.00 98.88 250 ILE A C 1
ATOM 1859 O O . ILE A 1 250 ? 3.275 6.739 -21.073 1.00 98.88 250 ILE A O 1
ATOM 1863 N N . GLN A 1 251 ? 3.341 8.632 -22.265 1.00 98.81 251 GLN A N 1
ATOM 1864 C CA . GLN A 1 251 ? 2.167 8.305 -23.079 1.00 98.81 251 GLN A CA 1
ATOM 1865 C C . GLN A 1 251 ? 2.383 7.045 -23.929 1.00 98.81 251 GLN A C 1
ATOM 1867 O O . GLN A 1 251 ? 1.476 6.211 -24.014 1.00 98.81 251 GLN A O 1
ATOM 1872 N N . LYS A 1 252 ? 3.575 6.868 -24.521 1.00 98.75 252 LYS A N 1
ATOM 1873 C CA . LYS A 1 252 ? 3.942 5.643 -25.248 1.00 98.75 252 LYS A CA 1
ATOM 1874 C C . LYS A 1 252 ? 3.893 4.424 -24.325 1.00 98.75 252 LYS A C 1
ATOM 1876 O O . LYS A 1 252 ? 3.278 3.424 -24.687 1.00 98.75 252 LYS A O 1
ATOM 1881 N N . LEU A 1 253 ? 4.483 4.510 -23.133 1.00 98.88 253 LEU A N 1
ATOM 1882 C CA . LEU A 1 253 ? 4.517 3.410 -22.166 1.00 98.88 253 LEU A CA 1
ATOM 1883 C C . LEU A 1 253 ? 3.116 3.017 -21.689 1.00 98.88 253 LEU A C 1
ATOM 1885 O O . LEU A 1 253 ? 2.777 1.834 -21.690 1.00 98.88 253 LEU A O 1
ATOM 1889 N N . ILE A 1 254 ? 2.269 3.995 -21.353 1.00 98.88 254 ILE A N 1
ATOM 1890 C CA . ILE A 1 254 ? 0.867 3.750 -20.978 1.00 98.88 254 ILE A CA 1
ATOM 1891 C C . ILE A 1 254 ? 0.125 3.067 -22.128 1.00 98.88 254 ILE A C 1
ATOM 1893 O O . ILE A 1 254 ? -0.618 2.109 -21.904 1.00 98.88 254 ILE A O 1
ATOM 1897 N N . LYS A 1 255 ? 0.340 3.518 -23.371 1.00 98.81 255 LYS A N 1
ATOM 1898 C CA . LYS A 1 255 ? -0.257 2.878 -24.545 1.00 98.81 255 LYS A CA 1
ATOM 1899 C C . LYS A 1 255 ? 0.208 1.426 -24.687 1.00 98.81 255 LYS A C 1
ATOM 1901 O O . LYS A 1 255 ? -0.638 0.554 -24.853 1.00 98.81 255 LYS A O 1
ATOM 1906 N N . LEU A 1 256 ? 1.509 1.158 -24.569 1.00 98.81 256 LEU A N 1
ATOM 1907 C CA . LEU A 1 256 ? 2.057 -0.200 -24.632 1.00 98.81 256 LEU A CA 1
ATOM 1908 C C . LEU A 1 256 ? 1.467 -1.109 -23.552 1.00 98.81 256 LEU A C 1
ATOM 1910 O O . LEU A 1 256 ? 1.135 -2.257 -23.842 1.00 98.81 256 LEU A O 1
ATOM 1914 N N . CYS A 1 257 ? 1.282 -0.603 -22.332 1.00 98.94 257 CYS A N 1
ATOM 1915 C CA . CYS A 1 257 ? 0.624 -1.355 -21.266 1.00 98.94 257 CYS A CA 1
ATOM 1916 C C . CYS A 1 257 ? -0.817 -1.711 -21.651 1.00 98.94 257 CYS A C 1
ATOM 1918 O O . CYS A 1 257 ? -1.195 -2.879 -21.586 1.00 98.94 257 CYS A O 1
ATOM 1920 N N . LYS A 1 258 ? -1.597 -0.737 -22.139 1.00 98.69 258 LYS A N 1
ATOM 1921 C CA . LYS A 1 258 ? -2.989 -0.949 -22.574 1.00 98.69 258 LYS A CA 1
ATOM 1922 C C . LYS A 1 258 ? -3.090 -1.946 -23.726 1.00 98.69 258 LYS A C 1
ATOM 1924 O O . LYS A 1 258 ? -3.907 -2.857 -23.657 1.00 98.69 258 LYS A O 1
ATOM 1929 N N . ASP A 1 259 ? -2.231 -1.819 -24.736 1.00 98.69 259 ASP A N 1
ATOM 1930 C CA . ASP A 1 259 ? -2.181 -2.733 -25.885 1.00 98.69 259 ASP A CA 1
ATOM 1931 C C . ASP A 1 259 ? -1.854 -4.182 -25.461 1.00 98.69 259 ASP A C 1
ATOM 1933 O O . ASP A 1 259 ? -2.206 -5.130 -26.160 1.00 98.69 259 ASP A O 1
ATOM 1937 N N . ASN A 1 260 ? -1.206 -4.360 -24.304 1.00 98.81 260 ASN A N 1
ATOM 1938 C CA . ASN A 1 260 ? -0.858 -5.660 -23.727 1.00 98.81 260 ASN A CA 1
ATOM 1939 C C . ASN A 1 260 ? -1.733 -6.053 -22.521 1.00 98.81 260 ASN A C 1
ATOM 1941 O O . ASN A 1 260 ? -1.422 -7.024 -21.832 1.00 98.81 260 ASN A O 1
ATOM 1945 N N . ASN A 1 261 ? -2.847 -5.350 -22.280 1.00 98.69 261 ASN A N 1
ATOM 1946 C CA . ASN A 1 261 ? -3.782 -5.594 -21.173 1.00 98.69 261 ASN A CA 1
ATOM 1947 C C . ASN A 1 261 ? -3.134 -5.555 -19.774 1.00 98.69 261 ASN A C 1
ATOM 1949 O O . ASN A 1 261 ? -3.517 -6.308 -18.874 1.00 98.69 261 ASN A O 1
ATOM 1953 N N . LEU A 1 262 ? -2.148 -4.676 -19.600 1.00 98.94 262 LEU A N 1
ATOM 1954 C CA . LEU A 1 262 ? -1.478 -4.395 -18.337 1.00 98.94 262 LEU A CA 1
ATOM 1955 C C . LEU A 1 262 ? -1.955 -3.058 -17.771 1.00 98.94 262 LEU A C 1
ATOM 1957 O O . LEU A 1 262 ? -2.055 -2.061 -18.487 1.00 98.94 262 LEU A O 1
ATOM 1961 N N . ILE A 1 263 ? -2.185 -3.020 -16.462 1.00 98.94 263 ILE A N 1
ATOM 1962 C CA . ILE A 1 263 ? -2.304 -1.760 -15.722 1.00 98.94 263 ILE A CA 1
ATOM 1963 C C . ILE A 1 263 ? -0.911 -1.160 -15.534 1.00 98.94 263 ILE A C 1
ATOM 1965 O O . ILE A 1 263 ? 0.020 -1.867 -15.146 1.00 98.94 263 ILE A O 1
ATOM 1969 N N . ALA A 1 264 ? -0.767 0.133 -15.809 1.00 98.94 264 ALA A N 1
ATOM 1970 C CA . ALA A 1 264 ? 0.485 0.853 -15.615 1.00 98.94 264 ALA A CA 1
ATOM 1971 C C . ALA A 1 264 ? 0.519 1.475 -14.214 1.00 98.94 264 ALA A C 1
ATOM 1973 O O . ALA A 1 264 ? -0.360 2.260 -13.858 1.00 98.94 264 ALA A O 1
ATOM 1974 N N . ILE A 1 265 ? 1.544 1.152 -13.430 1.00 98.94 265 ILE A N 1
ATOM 1975 C CA . ILE A 1 265 ? 1.904 1.901 -12.228 1.00 98.94 265 ILE A CA 1
ATOM 1976 C C . ILE A 1 265 ? 3.086 2.776 -12.622 1.00 98.94 265 ILE A C 1
ATOM 1978 O O . ILE A 1 265 ? 4.143 2.253 -12.953 1.00 98.94 265 ILE A O 1
ATOM 1982 N N . VAL A 1 266 ? 2.909 4.090 -12.658 1.00 98.94 266 VAL A N 1
ATOM 1983 C CA . VAL A 1 266 ? 3.994 5.017 -13.017 1.00 98.94 266 VAL A CA 1
ATOM 1984 C C . VAL A 1 266 ? 4.590 5.606 -11.745 1.00 98.94 266 VAL A C 1
ATOM 1986 O O . VAL A 1 266 ? 3.831 5.987 -10.854 1.00 98.94 266 VAL A O 1
ATOM 1989 N N . GLU A 1 267 ? 5.918 5.645 -11.649 1.00 98.88 267 GLU A N 1
ATOM 1990 C CA . GLU A 1 267 ? 6.647 6.084 -10.452 1.00 98.88 267 GLU A CA 1
ATOM 1991 C C . GLU A 1 267 ? 7.851 6.963 -10.821 1.00 98.88 267 GLU A C 1
ATOM 1993 O O . GLU A 1 267 ? 8.517 6.682 -11.815 1.00 98.88 267 GLU A O 1
ATOM 1998 N N . VAL A 1 268 ? 8.107 8.031 -10.053 1.00 98.69 268 VAL A N 1
ATOM 1999 C CA . VAL A 1 268 ? 9.316 8.862 -10.207 1.00 98.69 268 VAL A CA 1
ATOM 2000 C C . VAL A 1 268 ? 10.405 8.381 -9.254 1.00 98.69 268 VAL A C 1
ATOM 2002 O O . VAL A 1 268 ? 10.223 8.415 -8.035 1.00 98.69 268 VAL A O 1
ATOM 2005 N N . HIS A 1 269 ? 11.567 8.046 -9.812 1.00 98.75 269 HIS A N 1
ATOM 2006 C CA . HIS A 1 269 ? 12.624 7.359 -9.076 1.00 98.75 269 HIS A CA 1
ATOM 2007 C C . HIS A 1 269 ? 13.661 8.289 -8.424 1.00 98.75 269 HIS A C 1
ATOM 2009 O O . HIS A 1 269 ? 14.376 7.888 -7.506 1.00 98.75 269 HIS A O 1
ATOM 2015 N N . ASP A 1 270 ? 13.781 9.542 -8.869 1.00 98.50 270 ASP A N 1
ATOM 2016 C CA . ASP A 1 270 ? 14.882 10.434 -8.471 1.00 98.50 270 ASP A CA 1
ATOM 2017 C C . ASP A 1 270 ? 14.841 10.889 -6.999 1.00 98.50 270 ASP A C 1
ATOM 2019 O O . ASP A 1 270 ? 15.802 11.487 -6.518 1.00 98.50 270 ASP A O 1
ATOM 2023 N N . ALA A 1 271 ? 13.760 10.625 -6.263 1.00 98.12 271 ALA A N 1
ATOM 2024 C CA . ALA A 1 271 ? 13.638 10.966 -4.843 1.00 98.12 271 ALA A CA 1
ATOM 2025 C C . ALA A 1 271 ? 14.031 9.814 -3.892 1.00 98.12 271 ALA A C 1
ATOM 2027 O O . ALA A 1 271 ? 13.951 9.982 -2.672 1.00 98.12 271 ALA A O 1
ATOM 2028 N N . THR A 1 272 ? 14.470 8.676 -4.443 1.00 98.50 272 THR A N 1
ATOM 2029 C CA . THR A 1 272 ? 14.824 7.455 -3.703 1.00 98.50 272 THR A CA 1
ATOM 2030 C C . THR A 1 272 ? 15.793 7.742 -2.560 1.00 98.50 272 THR A C 1
ATOM 2032 O O . THR A 1 272 ? 16.897 8.248 -2.776 1.00 98.50 272 THR A O 1
ATOM 2035 N N . GLY A 1 273 ? 15.372 7.430 -1.332 1.00 98.06 273 GLY A N 1
ATOM 2036 C CA . GLY A 1 273 ? 16.183 7.574 -0.124 1.00 98.06 273 GLY A CA 1
ATOM 2037 C C . GLY A 1 273 ? 16.414 9.015 0.348 1.00 98.06 273 GLY A C 1
ATOM 2038 O O . GLY A 1 273 ? 17.081 9.213 1.363 1.00 98.06 273 GLY A O 1
ATOM 2039 N N . SER A 1 274 ? 15.878 10.030 -0.340 1.00 98.25 274 SER A N 1
ATOM 2040 C CA . SER A 1 274 ? 15.986 11.426 0.099 1.00 98.25 274 SER A CA 1
ATOM 2041 C C . SER A 1 274 ? 15.017 11.710 1.247 1.00 98.25 274 SER A C 1
ATOM 2043 O O . SER A 1 274 ? 13.848 11.342 1.187 1.00 98.25 274 SER A O 1
ATOM 2045 N N . ASP A 1 275 ? 15.479 12.416 2.279 1.00 98.12 275 ASP A N 1
ATOM 2046 C CA . ASP A 1 275 ? 14.623 12.986 3.334 1.00 98.12 275 ASP A CA 1
ATOM 2047 C C . ASP A 1 275 ? 14.203 14.429 3.034 1.00 98.12 275 ASP A C 1
ATOM 2049 O O . ASP A 1 275 ? 13.453 15.051 3.793 1.00 98.12 275 ASP A O 1
ATOM 2053 N N . ASN A 1 276 ? 14.701 14.994 1.932 1.00 97.62 276 ASN A N 1
ATOM 2054 C CA . ASN A 1 276 ? 14.460 16.379 1.592 1.00 97.62 276 ASN A CA 1
ATOM 2055 C C . ASN A 1 276 ? 13.079 16.551 0.945 1.00 97.62 276 ASN A C 1
ATOM 2057 O O . ASN A 1 276 ? 12.805 16.033 -0.140 1.00 97.62 276 ASN A O 1
ATOM 2061 N N . ILE A 1 277 ? 12.224 17.363 1.572 1.00 97.38 277 ILE A N 1
ATOM 2062 C CA . ILE A 1 277 ? 10.904 17.711 1.038 1.00 97.38 277 ILE A CA 1
ATOM 2063 C C . ILE A 1 277 ? 10.967 18.377 -0.343 1.00 97.38 277 ILE A C 1
ATOM 2065 O O . ILE A 1 277 ? 10.032 18.231 -1.126 1.00 97.38 277 ILE A O 1
ATOM 2069 N N . GLN A 1 278 ? 12.051 19.083 -0.689 1.00 98.19 278 GLN A N 1
ATOM 2070 C CA . GLN A 1 278 ? 12.171 19.677 -2.024 1.00 98.19 278 GLN A CA 1
ATOM 2071 C C . GLN A 1 278 ? 12.241 18.621 -3.134 1.00 98.19 278 GLN A C 1
ATOM 2073 O O . GLN A 1 278 ? 11.754 18.883 -4.232 1.00 98.19 278 GLN A O 1
ATOM 2078 N N . ASP A 1 279 ? 12.790 17.436 -2.866 1.00 98.56 279 ASP A N 1
ATOM 2079 C CA . ASP A 1 279 ? 12.897 16.383 -3.880 1.00 98.56 279 ASP A CA 1
ATOM 2080 C C . ASP A 1 279 ? 11.534 15.718 -4.119 1.00 98.56 279 ASP A C 1
ATOM 2082 O O . ASP A 1 279 ? 11.143 15.518 -5.269 1.00 98.56 279 ASP A 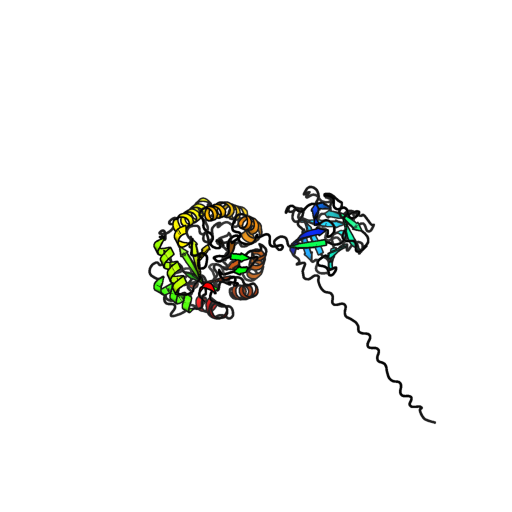O 1
ATOM 2086 N N . LEU A 1 280 ? 10.736 15.521 -3.060 1.00 98.62 280 LEU A N 1
ATOM 2087 C CA . LEU A 1 280 ? 9.334 15.102 -3.185 1.00 98.62 280 LEU A CA 1
ATOM 2088 C C . LEU A 1 280 ? 8.462 16.172 -3.860 1.00 98.62 280 LEU A C 1
ATOM 2090 O O . LEU A 1 280 ? 7.575 15.856 -4.654 1.00 98.62 280 LEU A O 1
ATOM 2094 N N . GLN A 1 281 ? 8.698 17.455 -3.566 1.00 98.56 281 GLN A N 1
ATOM 2095 C CA . GLN A 1 281 ? 7.977 18.557 -4.208 1.00 98.56 281 GLN A CA 1
ATOM 2096 C C . GLN A 1 281 ? 8.233 18.601 -5.717 1.00 98.56 281 GLN A C 1
ATOM 2098 O O . GLN A 1 281 ? 7.280 18.819 -6.467 1.00 98.56 281 GLN A O 1
ATOM 2103 N N . LYS A 1 282 ? 9.473 18.353 -6.160 1.00 98.69 282 LYS A N 1
ATOM 2104 C CA . LYS A 1 282 ? 9.819 18.269 -7.586 1.00 98.69 282 LYS A CA 1
ATOM 2105 C C . LYS A 1 282 ? 9.190 17.050 -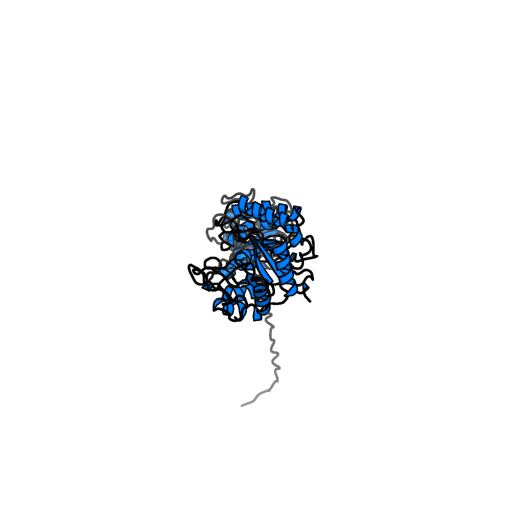8.261 1.00 98.69 282 LYS A C 1
ATOM 2107 O O . LYS A 1 282 ? 8.659 17.215 -9.355 1.00 98.69 282 LYS A O 1
ATOM 2112 N N . ALA A 1 283 ? 9.134 15.892 -7.598 1.00 98.75 283 ALA A N 1
ATOM 2113 C CA . ALA A 1 283 ? 8.385 14.740 -8.107 1.00 98.75 283 ALA A CA 1
ATOM 2114 C C . ALA A 1 283 ? 6.894 15.090 -8.300 1.00 98.75 283 ALA A C 1
ATOM 2116 O O . ALA A 1 283 ? 6.301 14.813 -9.343 1.00 98.75 283 ALA A O 1
ATOM 2117 N N . ALA A 1 284 ? 6.282 15.795 -7.341 1.00 98.75 284 ALA A N 1
ATOM 2118 C CA . ALA A 1 284 ? 4.907 16.273 -7.486 1.00 98.75 284 ALA A CA 1
ATOM 2119 C C . ALA A 1 284 ? 4.746 17.301 -8.625 1.00 98.75 284 ALA A C 1
ATOM 2121 O O . ALA A 1 284 ? 3.765 17.240 -9.365 1.00 98.75 284 ALA A O 1
ATOM 2122 N N . ASP A 1 285 ? 5.692 18.231 -8.792 1.00 98.81 285 ASP A N 1
ATOM 2123 C CA . ASP A 1 285 ? 5.692 19.195 -9.903 1.00 98.81 285 ASP A CA 1
ATOM 2124 C C . ASP A 1 285 ? 5.831 18.512 -11.264 1.00 98.81 285 ASP A C 1
ATOM 2126 O O . ASP A 1 285 ? 5.113 18.863 -12.203 1.00 98.81 285 ASP A O 1
ATOM 2130 N N . PHE A 1 286 ? 6.674 17.486 -11.350 1.00 98.88 286 PHE A N 1
ATOM 2131 C CA . PHE A 1 286 ? 6.792 16.644 -12.529 1.00 98.88 286 PHE A CA 1
ATOM 2132 C C . PHE A 1 286 ? 5.451 16.000 -12.885 1.00 98.88 286 PHE A C 1
ATOM 2134 O O . PHE A 1 286 ? 5.005 16.107 -14.023 1.00 98.88 286 PHE A O 1
ATOM 2141 N N . TRP A 1 287 ? 4.729 15.411 -11.929 1.00 98.88 287 TRP A N 1
ATOM 2142 C CA . TRP A 1 287 ? 3.414 14.829 -12.225 1.00 98.88 287 TRP A CA 1
ATOM 2143 C C . TRP A 1 287 ? 2.369 15.857 -12.652 1.00 98.88 287 TRP A C 1
ATOM 2145 O O . TRP A 1 287 ? 1.500 15.551 -13.468 1.00 98.88 287 TRP A O 1
ATOM 2155 N N . ILE A 1 288 ? 2.455 17.087 -12.146 1.00 98.81 288 ILE A N 1
ATOM 2156 C CA . ILE A 1 288 ? 1.579 18.189 -12.560 1.00 98.81 288 ILE A CA 1
ATOM 2157 C C . ILE A 1 288 ? 1.894 18.628 -13.993 1.00 98.81 288 ILE A C 1
ATOM 2159 O O . ILE A 1 288 ? 0.968 18.909 -14.758 1.00 98.81 288 ILE A O 1
ATOM 2163 N N . GLU A 1 289 ? 3.168 18.647 -14.378 1.00 98.75 289 GLU A N 1
ATOM 2164 C CA . GLU A 1 289 ? 3.598 18.849 -15.763 1.00 98.75 289 GLU A CA 1
ATOM 2165 C C . GLU A 1 289 ? 3.107 17.705 -16.668 1.00 98.75 289 GLU A C 1
ATOM 2167 O O . GLU A 1 289 ? 2.524 17.950 -17.726 1.00 98.75 289 GLU A O 1
ATOM 2172 N N . MET A 1 290 ? 3.244 16.456 -16.213 1.00 98.69 290 MET A N 1
ATOM 2173 C CA . MET A 1 290 ? 2.870 15.249 -16.958 1.00 98.69 290 MET A CA 1
ATOM 2174 C C . MET A 1 290 ? 1.384 14.880 -16.847 1.00 98.69 290 MET A C 1
ATOM 2176 O O . MET A 1 290 ? 0.963 13.849 -17.370 1.00 98.69 290 MET A O 1
ATOM 2180 N N . LYS A 1 291 ? 0.545 15.712 -16.215 1.00 98.31 291 LYS A N 1
ATOM 2181 C CA . LYS A 1 291 ? -0.844 15.359 -15.864 1.00 98.31 291 LYS A CA 1
ATOM 2182 C C . LYS A 1 291 ? -1.721 14.948 -17.047 1.00 98.31 291 LYS A C 1
ATOM 2184 O O . LYS A 1 291 ? -2.702 14.243 -16.852 1.00 98.31 291 LYS A O 1
ATOM 2189 N N . SER A 1 292 ? -1.380 15.355 -18.270 1.00 98.31 292 SER A N 1
ATOM 2190 C CA . SER A 1 292 ? -2.100 14.946 -19.485 1.00 98.31 292 SER A CA 1
ATOM 2191 C C . SER A 1 292 ? -1.851 13.487 -19.898 1.00 98.31 292 SER A C 1
ATOM 2193 O O . SER A 1 292 ? -2.622 12.944 -20.682 1.00 98.31 292 SER A O 1
ATOM 2195 N N . ALA A 1 293 ? -0.819 12.825 -19.364 1.00 98.44 293 ALA A N 1
ATOM 2196 C CA . ALA A 1 293 ? -0.683 11.370 -19.437 1.00 98.44 293 ALA A CA 1
ATOM 2197 C C . ALA A 1 293 ? -1.597 10.649 -18.427 1.00 98.44 293 ALA A C 1
ATOM 2199 O O . ALA A 1 293 ? -1.989 9.507 -18.664 1.00 98.44 293 ALA A O 1
ATOM 2200 N N . LEU A 1 294 ? -1.957 11.310 -17.322 1.00 98.38 294 LEU A N 1
ATOM 2201 C CA . LEU A 1 294 ? -2.706 10.724 -16.206 1.00 98.38 294 LEU A CA 1
ATOM 2202 C C . LEU A 1 294 ? -4.222 10.925 -16.336 1.00 98.38 294 LEU A C 1
ATOM 2204 O O . LEU A 1 294 ? -4.986 9.964 -16.233 1.00 98.38 294 LEU A O 1
ATOM 2208 N N . ILE A 1 295 ? -4.645 12.168 -16.585 1.00 97.06 295 ILE A N 1
ATOM 2209 C CA . ILE A 1 295 ? -6.051 12.565 -16.703 1.00 97.06 295 ILE A CA 1
ATOM 2210 C C . ILE A 1 295 ? -6.667 11.888 -17.930 1.00 97.06 295 ILE A C 1
ATOM 2212 O O . ILE A 1 295 ? -6.158 12.013 -19.043 1.00 97.06 295 ILE A O 1
ATOM 2216 N N . GLY A 1 296 ? -7.778 11.182 -17.725 1.00 95.56 296 GLY A N 1
ATOM 2217 C CA . GLY A 1 296 ? -8.428 10.349 -18.739 1.00 95.56 296 GLY A CA 1
ATOM 2218 C C . GLY A 1 296 ? -7.883 8.918 -18.830 1.00 95.56 296 GLY A C 1
ATOM 2219 O O . GLY A 1 296 ? -8.426 8.114 -19.587 1.00 95.56 296 GLY A O 1
ATOM 2220 N N . ASN A 1 297 ? -6.835 8.576 -18.073 1.00 97.75 297 ASN A N 1
ATOM 2221 C CA . ASN A 1 297 ? -6.317 7.211 -17.945 1.00 97.75 297 ASN A CA 1
ATOM 2222 C C . ASN A 1 297 ? -6.540 6.629 -16.536 1.00 97.75 297 ASN A C 1
ATOM 2224 O O . ASN A 1 297 ? -5.881 5.663 -16.160 1.00 97.75 297 ASN A O 1
ATOM 2228 N N . GLU A 1 298 ? -7.486 7.155 -15.753 1.00 98.00 298 GLU A N 1
ATOM 2229 C CA . GLU A 1 298 ? -7.763 6.711 -14.378 1.00 98.00 298 GLU A CA 1
ATOM 2230 C C . GLU A 1 298 ? -8.169 5.229 -14.292 1.00 98.00 298 GLU A C 1
ATOM 2232 O O . GLU A 1 298 ? -7.975 4.596 -13.258 1.00 98.00 298 GLU A O 1
ATOM 2237 N N . ALA A 1 299 ? -8.702 4.652 -15.374 1.00 97.81 299 ALA A N 1
ATOM 2238 C CA . ALA A 1 299 ? -9.050 3.232 -15.468 1.00 97.81 299 ALA A CA 1
ATOM 2239 C C . ALA A 1 299 ? -7.858 2.307 -15.783 1.00 97.81 299 ALA A C 1
ATOM 2241 O O . ALA A 1 299 ? -7.987 1.089 -15.682 1.00 97.81 299 ALA A O 1
ATOM 2242 N N . ASN A 1 300 ? -6.709 2.854 -16.195 1.00 98.56 300 ASN A N 1
ATOM 2243 C CA . ASN A 1 300 ? -5.551 2.074 -16.650 1.00 98.56 300 ASN A CA 1
ATOM 2244 C C . ASN A 1 300 ? -4.234 2.446 -15.956 1.00 98.56 300 ASN A C 1
ATOM 2246 O O . ASN A 1 300 ? -3.247 1.734 -16.140 1.00 98.56 300 ASN A O 1
ATOM 2250 N N . VAL A 1 301 ? -4.208 3.547 -15.200 1.00 98.81 301 VAL A N 1
ATOM 2251 C CA . VAL A 1 301 ? -2.995 4.100 -14.595 1.00 98.81 301 VAL A CA 1
ATOM 2252 C C . VAL A 1 301 ? -3.203 4.358 -13.111 1.00 98.81 301 VAL A C 1
ATOM 2254 O O . VAL A 1 301 ? -4.121 5.085 -12.720 1.00 98.81 301 VAL A O 1
ATOM 2257 N N . ILE A 1 302 ? -2.291 3.817 -12.308 1.00 98.94 302 ILE A N 1
ATOM 2258 C CA . ILE A 1 302 ? -2.108 4.140 -10.893 1.00 98.94 302 ILE A CA 1
ATOM 2259 C C . ILE A 1 302 ? -0.832 4.971 -10.778 1.00 98.94 302 ILE A C 1
ATOM 2261 O O . ILE A 1 302 ? 0.178 4.666 -11.412 1.00 98.94 302 ILE A O 1
ATOM 2265 N N . LEU A 1 303 ? -0.894 6.047 -9.999 1.00 98.88 303 LEU A N 1
ATOM 2266 C CA . LEU A 1 303 ? 0.226 6.962 -9.820 1.00 98.88 303 LEU A CA 1
ATOM 2267 C C . LEU A 1 303 ? 0.928 6.644 -8.502 1.00 98.88 303 LEU A C 1
ATOM 2269 O O . LEU A 1 303 ? 0.391 6.945 -7.439 1.00 98.88 303 LEU A O 1
ATOM 2273 N N . ASN A 1 304 ? 2.129 6.080 -8.562 1.00 98.94 304 ASN A N 1
ATOM 2274 C CA . ASN A 1 304 ? 3.013 5.988 -7.410 1.00 98.94 304 ASN A CA 1
ATOM 2275 C C . ASN A 1 304 ? 3.863 7.261 -7.347 1.00 98.94 304 ASN A C 1
ATOM 2277 O O . ASN A 1 304 ? 4.591 7.575 -8.279 1.00 98.94 304 ASN A O 1
ATOM 2281 N N . ILE A 1 305 ? 3.679 8.067 -6.301 1.00 98.88 305 ILE A N 1
ATOM 2282 C CA . ILE A 1 305 ? 4.106 9.472 -6.350 1.00 98.88 305 ILE A CA 1
ATOM 2283 C C . ILE A 1 305 ? 5.628 9.618 -6.479 1.00 98.88 305 ILE A C 1
ATOM 2285 O O . ILE A 1 305 ? 6.097 10.412 -7.292 1.00 98.88 305 ILE A O 1
ATOM 2289 N N . ALA A 1 306 ? 6.380 8.878 -5.676 1.00 98.88 306 ALA A N 1
ATOM 2290 C CA . ALA A 1 306 ? 7.832 8.875 -5.689 1.00 98.88 306 ALA A CA 1
ATOM 2291 C C . ALA A 1 306 ? 8.320 7.546 -5.116 1.00 98.88 306 ALA A C 1
ATOM 2293 O O . ALA A 1 306 ? 7.788 7.110 -4.091 1.00 98.88 306 ALA A O 1
ATOM 2294 N N . ASN A 1 307 ? 9.323 6.942 -5.752 1.00 98.88 307 ASN A N 1
ATOM 2295 C CA . ASN A 1 307 ? 10.003 5.782 -5.200 1.00 98.88 307 ASN A CA 1
ATOM 2296 C C . ASN A 1 307 ? 10.672 6.158 -3.882 1.00 98.88 307 ASN A C 1
ATOM 2298 O O . ASN A 1 307 ? 11.484 7.084 -3.849 1.00 98.88 307 ASN A O 1
ATOM 2302 N N . GLU A 1 308 ? 10.350 5.427 -2.816 1.00 98.69 308 GLU A N 1
ATOM 2303 C CA . GLU A 1 308 ? 11.185 5.346 -1.609 1.00 98.69 308 GLU A CA 1
ATOM 2304 C C . GLU A 1 308 ? 11.594 6.692 -0.966 1.00 98.69 308 GLU A C 1
ATOM 2306 O O . GLU A 1 308 ? 12.645 6.792 -0.322 1.00 98.69 308 GLU A O 1
ATOM 2311 N N . TRP A 1 309 ? 10.785 7.745 -1.117 1.00 98.75 309 TRP A N 1
ATOM 2312 C CA . TRP A 1 309 ? 11.056 9.027 -0.464 1.00 98.75 309 TRP A CA 1
ATOM 2313 C C . TRP A 1 309 ? 10.840 8.938 1.057 1.00 98.75 309 TRP A C 1
ATOM 2315 O O . TRP A 1 309 ? 9.885 8.318 1.534 1.00 98.75 309 TRP A O 1
ATOM 2325 N N . GLY A 1 310 ? 11.712 9.606 1.817 1.00 97.81 310 GLY A N 1
ATOM 2326 C CA . GLY A 1 310 ? 11.840 9.477 3.267 1.00 97.81 310 GLY A CA 1
ATOM 2327 C C . GLY A 1 310 ? 12.778 8.328 3.625 1.00 97.81 310 GLY A C 1
ATOM 2328 O O . GLY A 1 310 ? 12.332 7.299 4.123 1.00 97.81 310 GLY A O 1
ATOM 2329 N N . GLY A 1 311 ? 14.073 8.470 3.333 1.00 97.12 311 GLY A N 1
ATOM 2330 C CA . GLY A 1 311 ? 15.086 7.438 3.589 1.00 97.12 311 GLY A CA 1
ATOM 2331 C C . GLY A 1 311 ? 15.326 7.156 5.076 1.00 97.12 311 GLY A C 1
ATOM 2332 O O . GLY A 1 311 ? 15.701 6.037 5.442 1.00 97.12 311 GLY A O 1
ATOM 2333 N N . ALA A 1 312 ? 15.079 8.133 5.947 1.00 96.88 312 ALA A N 1
ATOM 2334 C CA . ALA A 1 312 ? 15.097 7.959 7.389 1.00 96.88 312 ALA A CA 1
ATOM 2335 C C . ALA A 1 312 ? 13.888 7.149 7.878 1.00 96.88 312 ALA A C 1
ATOM 2337 O O . ALA A 1 312 ? 12.794 7.179 7.315 1.00 96.88 312 ALA A O 1
ATOM 2338 N N . TRP A 1 313 ? 14.068 6.447 8.996 1.00 96.94 313 TRP A N 1
ATOM 2339 C CA . TRP A 1 313 ? 12.990 5.741 9.692 1.00 96.94 313 TRP A CA 1
ATOM 2340 C C . TRP A 1 313 ? 12.203 6.737 10.558 1.00 96.94 313 TRP A C 1
ATOM 2342 O O . TRP A 1 313 ? 12.184 6.647 11.784 1.00 96.94 313 TRP A O 1
ATOM 2352 N N . ASP A 1 314 ? 11.614 7.738 9.901 1.00 93.12 314 ASP A N 1
ATOM 2353 C CA . ASP A 1 314 ? 10.912 8.865 10.516 1.00 93.12 314 ASP A CA 1
ATOM 2354 C C . ASP A 1 314 ? 9.495 8.990 9.941 1.00 93.12 314 ASP A C 1
ATOM 2356 O O . ASP A 1 314 ? 9.260 9.563 8.873 1.00 93.12 314 ASP A O 1
ATOM 2360 N N . SER A 1 315 ? 8.531 8.454 10.688 1.00 88.38 315 SER A N 1
ATOM 2361 C CA . SER A 1 315 ? 7.109 8.473 10.341 1.00 88.38 315 SER A CA 1
ATOM 2362 C C . SER A 1 315 ? 6.543 9.893 10.236 1.00 88.38 315 SER A C 1
ATOM 2364 O O . SER A 1 315 ? 5.641 10.135 9.433 1.00 88.38 315 SER A O 1
ATOM 2366 N N . ALA A 1 316 ? 7.051 10.837 11.036 1.00 82.56 316 ALA A N 1
ATOM 2367 C CA . ALA A 1 316 ? 6.525 12.195 11.098 1.00 82.56 316 ALA A CA 1
ATOM 2368 C C . ALA A 1 316 ? 6.971 13.019 9.886 1.00 82.56 316 ALA A C 1
ATOM 2370 O O . ALA A 1 316 ? 6.133 13.666 9.255 1.00 82.56 316 ALA A O 1
ATOM 2371 N N . ASN A 1 317 ? 8.259 12.956 9.528 1.00 90.75 317 ASN A N 1
ATOM 2372 C CA . ASN A 1 317 ? 8.776 13.616 8.326 1.00 90.75 317 ASN A CA 1
ATOM 2373 C C . ASN A 1 317 ? 8.110 13.060 7.059 1.00 90.75 317 ASN A C 1
ATOM 2375 O O . ASN A 1 317 ? 7.610 13.824 6.229 1.00 90.75 317 ASN A O 1
ATOM 2379 N N . TRP A 1 318 ? 8.035 11.729 6.958 1.00 98.50 318 TRP A N 1
ATOM 2380 C CA . TRP A 1 318 ? 7.382 11.042 5.847 1.00 98.50 318 TRP A CA 1
ATOM 2381 C C . TRP A 1 318 ? 5.923 11.490 5.680 1.00 98.50 318 TRP A C 1
ATOM 2383 O O . TRP A 1 318 ? 5.517 11.937 4.605 1.00 98.50 318 TRP A O 1
ATOM 2393 N N . ALA A 1 319 ? 5.130 11.463 6.754 1.00 90.38 319 ALA A N 1
ATOM 2394 C CA . ALA A 1 319 ? 3.729 11.859 6.669 1.00 90.38 319 ALA A CA 1
ATOM 2395 C C . ALA A 1 319 ? 3.565 13.346 6.328 1.00 90.38 319 ALA A C 1
ATOM 2397 O O . ALA A 1 319 ? 2.768 13.680 5.451 1.00 90.38 319 ALA A O 1
ATOM 2398 N N . ALA A 1 320 ? 4.345 14.233 6.956 1.00 84.75 320 ALA A N 1
ATOM 2399 C CA . ALA A 1 320 ? 4.275 15.670 6.700 1.00 84.75 320 ALA A CA 1
ATOM 2400 C C . ALA A 1 320 ? 4.530 16.011 5.221 1.00 84.75 320 ALA A C 1
ATOM 2402 O O . ALA A 1 320 ? 3.842 16.867 4.657 1.00 84.75 320 ALA A O 1
ATOM 2403 N N . GLY A 1 321 ? 5.468 15.312 4.570 1.00 97.19 321 GLY A N 1
ATOM 2404 C CA . GLY A 1 321 ? 5.736 15.505 3.148 1.00 97.19 321 GLY A CA 1
ATOM 2405 C C . GLY A 1 321 ? 4.550 15.130 2.264 1.00 97.19 321 GLY A C 1
ATOM 2406 O O . GLY A 1 321 ? 4.088 15.946 1.460 1.00 97.19 321 GLY A O 1
ATOM 2407 N N . TYR A 1 322 ? 3.989 13.934 2.456 1.00 98.75 322 TYR A N 1
ATOM 2408 C CA . TYR A 1 322 ? 2.835 13.486 1.673 1.00 98.75 322 TYR A CA 1
ATOM 2409 C C . TYR A 1 322 ? 1.575 14.319 1.936 1.00 98.75 322 TYR A C 1
ATOM 2411 O O . TYR A 1 322 ? 0.849 14.643 0.993 1.00 98.75 322 TYR A O 1
ATOM 2419 N N . GLN A 1 323 ? 1.354 14.763 3.177 1.00 97.00 323 GLN A N 1
ATOM 2420 C CA . GLN A 1 323 ? 0.265 15.683 3.519 1.00 97.00 323 GLN A CA 1
ATOM 2421 C C . GLN A 1 323 ? 0.367 17.026 2.782 1.00 97.00 323 GLN A C 1
ATOM 2423 O O . GLN A 1 323 ? -0.657 17.649 2.497 1.00 97.00 323 GLN A O 1
ATOM 2428 N N . GLN A 1 324 ? 1.579 17.471 2.438 1.00 94.38 324 GLN A N 1
ATOM 2429 C CA . GLN A 1 324 ? 1.784 18.696 1.670 1.00 94.38 324 GLN A CA 1
ATOM 2430 C C . GLN A 1 324 ? 1.518 18.500 0.170 1.00 94.38 324 GLN A C 1
ATOM 2432 O O . GLN A 1 324 ? 0.912 19.362 -0.473 1.00 94.38 324 GLN A O 1
ATOM 2437 N N . ILE A 1 325 ? 1.986 17.393 -0.409 1.00 98.12 325 ILE A N 1
ATOM 2438 C CA . ILE A 1 325 ? 1.988 17.213 -1.868 1.00 98.12 325 ILE A CA 1
ATOM 2439 C C . ILE A 1 325 ? 0.723 16.547 -2.424 1.00 98.12 325 ILE A C 1
ATOM 2441 O O . ILE A 1 325 ? 0.335 16.852 -3.552 1.00 98.12 325 ILE A O 1
ATOM 2445 N N . ILE A 1 326 ? 0.025 15.703 -1.657 1.00 98.62 326 ILE A N 1
ATOM 2446 C CA . ILE A 1 326 ? -1.214 15.054 -2.117 1.00 98.62 326 ILE A CA 1
ATOM 2447 C C . ILE A 1 326 ? -2.287 16.095 -2.492 1.00 98.62 326 ILE A C 1
ATOM 2449 O O . ILE A 1 326 ? -2.789 16.035 -3.621 1.00 98.62 326 ILE A O 1
ATOM 2453 N N . PRO A 1 327 ? -2.598 17.112 -1.656 1.00 93.94 327 PRO A N 1
ATOM 2454 C CA . PRO A 1 327 ? -3.537 18.165 -2.042 1.00 93.94 327 PRO A CA 1
ATOM 2455 C C . PRO A 1 327 ? -3.112 18.912 -3.310 1.00 93.94 327 PRO A C 1
ATOM 2457 O O . PRO A 1 327 ? -3.957 19.273 -4.126 1.00 93.94 327 PRO A O 1
ATOM 2460 N N . LYS A 1 328 ? -1.803 19.112 -3.519 1.00 96.69 328 LYS A N 1
ATOM 2461 C CA . LYS A 1 328 ? -1.254 19.767 -4.716 1.00 96.69 328 LYS A CA 1
ATOM 2462 C C . LYS A 1 328 ? -1.573 18.966 -5.985 1.00 96.69 328 LYS A C 1
ATOM 2464 O O . LYS A 1 328 ? -2.058 19.544 -6.957 1.00 96.69 328 LYS A O 1
ATOM 2469 N N . LEU A 1 329 ? -1.379 17.643 -5.954 1.00 98.50 329 LEU A N 1
ATOM 2470 C CA . LEU A 1 329 ? -1.725 16.740 -7.061 1.00 98.50 329 LEU A CA 1
ATOM 2471 C C . LEU A 1 329 ? -3.235 16.742 -7.342 1.00 98.50 329 LEU A C 1
ATOM 2473 O O . LEU A 1 329 ? -3.655 16.869 -8.495 1.00 98.50 329 LEU A O 1
ATOM 2477 N N . ARG A 1 330 ? -4.064 16.667 -6.291 1.00 97.44 330 ARG A N 1
ATOM 2478 C CA . ARG A 1 330 ? -5.528 16.707 -6.435 1.00 97.44 330 ARG A CA 1
ATOM 2479 C C . ARG A 1 330 ? -6.017 18.037 -7.005 1.00 97.44 330 ARG A C 1
ATOM 2481 O O . ARG A 1 330 ? -6.822 18.036 -7.935 1.00 97.44 330 ARG A O 1
ATOM 2488 N N . ASN A 1 331 ? -5.475 19.161 -6.537 1.00 95.31 331 ASN A N 1
ATOM 2489 C CA . ASN A 1 331 ? -5.795 20.498 -7.049 1.00 95.31 331 ASN A CA 1
ATOM 2490 C C . ASN A 1 331 ? -5.392 20.684 -8.520 1.00 95.31 331 ASN A C 1
ATOM 2492 O O . ASN A 1 331 ? -6.010 21.473 -9.234 1.00 95.31 331 ASN A O 1
ATOM 2496 N N . ALA A 1 332 ? -4.393 19.941 -9.002 1.00 95.75 332 ALA A N 1
ATOM 2497 C CA . ALA A 1 332 ? -4.016 19.930 -10.413 1.00 95.75 332 ALA A CA 1
ATOM 2498 C C . ALA A 1 332 ? -4.969 19.113 -11.309 1.00 95.75 332 ALA A C 1
ATOM 2500 O O . ALA A 1 332 ? -4.830 19.161 -12.536 1.00 95.75 332 ALA A O 1
ATOM 2501 N N . GLY A 1 333 ? -5.936 18.404 -10.715 1.00 95.38 333 GLY A N 1
ATOM 2502 C CA . GLY A 1 333 ? -6.954 17.608 -11.400 1.00 95.38 333 GLY A CA 1
ATOM 2503 C C . GLY A 1 333 ? -6.635 16.116 -11.510 1.00 95.38 333 GLY A C 1
ATOM 2504 O O . GLY A 1 333 ? -7.379 15.405 -12.182 1.00 95.38 333 GLY A O 1
ATOM 2505 N N . ILE A 1 334 ? -5.565 15.628 -10.872 1.00 97.38 334 ILE A N 1
ATOM 2506 C CA . ILE A 1 334 ? -5.176 14.211 -10.920 1.00 97.38 334 ILE A CA 1
ATOM 2507 C C . ILE A 1 334 ? -6.109 13.392 -10.019 1.00 97.38 334 ILE A C 1
ATOM 2509 O O . ILE A 1 334 ? -6.126 13.561 -8.796 1.00 97.38 334 ILE A O 1
ATOM 2513 N N . LYS A 1 335 ? -6.872 12.477 -10.626 1.00 96.50 335 LYS A N 1
ATOM 2514 C CA . LYS A 1 335 ? -7.884 11.641 -9.951 1.00 96.50 335 LYS A CA 1
ATOM 2515 C C . LYS A 1 335 ? -7.521 10.160 -9.861 1.00 96.50 335 LYS A C 1
ATOM 2517 O O . LYS A 1 335 ? -8.227 9.416 -9.184 1.00 96.50 335 LYS A O 1
ATOM 2522 N N . ASN A 1 336 ? -6.431 9.745 -10.506 1.00 98.31 336 ASN A N 1
ATOM 2523 C CA . ASN A 1 336 ? -5.893 8.388 -10.414 1.00 98.31 336 ASN A CA 1
ATOM 2524 C C . ASN A 1 336 ? -5.733 7.970 -8.946 1.00 98.31 336 ASN A C 1
ATOM 2526 O O . ASN A 1 336 ? -5.450 8.817 -8.088 1.00 98.31 336 ASN A O 1
ATOM 2530 N N . THR A 1 337 ? -5.866 6.675 -8.660 1.00 98.56 337 THR A N 1
ATOM 2531 C CA . THR A 1 337 ? -5.451 6.140 -7.361 1.00 98.56 337 THR A CA 1
ATOM 2532 C C . THR A 1 337 ? -3.989 6.496 -7.126 1.00 98.56 337 THR A C 1
ATOM 2534 O O . THR A 1 337 ? -3.147 6.270 -8.000 1.00 98.56 337 THR A O 1
ATOM 2537 N N . LEU A 1 338 ? -3.709 7.084 -5.964 1.00 98.81 338 LEU A N 1
ATOM 2538 C CA . LEU A 1 338 ? -2.349 7.394 -5.542 1.00 98.81 338 LEU A CA 1
ATOM 2539 C C . LEU A 1 338 ? -1.778 6.200 -4.780 1.00 98.81 338 LEU A C 1
ATOM 2541 O O . LEU A 1 338 ? -2.444 5.639 -3.917 1.00 98.81 338 LEU A O 1
ATOM 2545 N N . MET A 1 339 ? -0.544 5.829 -5.088 1.00 98.94 339 MET A N 1
ATOM 2546 C CA . MET A 1 339 ? 0.247 4.859 -4.343 1.00 98.94 339 MET A CA 1
ATOM 2547 C C . MET A 1 339 ? 1.394 5.593 -3.645 1.00 98.94 339 MET A C 1
ATOM 2549 O O . MET A 1 339 ? 2.120 6.374 -4.268 1.00 98.94 339 MET A O 1
ATOM 2553 N N . VAL A 1 340 ? 1.540 5.351 -2.346 1.00 98.94 340 VAL A N 1
ATOM 2554 C CA . VAL A 1 340 ? 2.556 5.982 -1.497 1.00 98.94 340 VAL A CA 1
ATOM 2555 C C . VAL A 1 34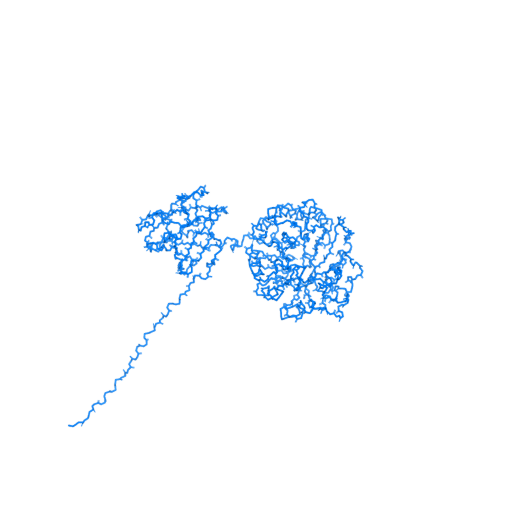0 ? 3.449 4.911 -0.885 1.00 98.94 340 VAL A C 1
ATOM 2557 O O . VAL A 1 340 ? 2.963 4.055 -0.145 1.00 98.94 340 VAL A O 1
ATOM 2560 N N . ASP A 1 341 ? 4.744 4.970 -1.177 1.00 98.94 341 ASP A N 1
ATOM 2561 C CA . ASP A 1 341 ? 5.740 4.073 -0.587 1.00 98.94 341 ASP A CA 1
ATOM 2562 C C . ASP A 1 341 ? 5.978 4.455 0.874 1.00 98.94 341 ASP A C 1
ATOM 2564 O O . ASP A 1 341 ? 5.951 5.638 1.232 1.00 98.94 341 ASP A O 1
ATOM 2568 N N . CYS A 1 342 ? 6.194 3.465 1.739 1.00 98.75 342 CYS A N 1
ATOM 2569 C CA . CYS A 1 342 ? 6.578 3.741 3.118 1.00 98.75 342 CYS A CA 1
ATOM 2570 C C . CYS A 1 342 ? 8.000 4.316 3.202 1.00 98.75 342 CYS A C 1
ATOM 2572 O O . CYS A 1 342 ? 8.811 4.164 2.289 1.00 98.75 342 CYS A O 1
ATOM 2574 N N . ALA A 1 343 ? 8.316 4.947 4.331 1.00 98.56 343 ALA A N 1
ATOM 2575 C CA . ALA A 1 343 ? 9.653 5.467 4.597 1.00 98.56 343 ALA A CA 1
ATOM 2576 C C . ALA A 1 343 ? 10.711 4.346 4.694 1.00 98.56 343 ALA A C 1
ATOM 2578 O O . ALA A 1 343 ? 10.413 3.150 4.575 1.00 98.56 343 ALA A O 1
ATOM 2579 N N . GLY A 1 344 ? 11.957 4.731 4.966 1.00 98.31 344 GLY A N 1
ATOM 2580 C CA . GLY A 1 344 ? 13.071 3.819 5.181 1.00 98.31 344 GLY A CA 1
ATOM 2581 C C . GLY A 1 344 ? 13.441 3.038 3.928 1.00 98.31 344 GLY A C 1
ATOM 2582 O O . GLY A 1 344 ? 13.629 1.828 4.027 1.00 98.31 344 GLY A O 1
ATOM 2583 N N . TRP A 1 345 ? 13.510 3.705 2.771 1.00 98.44 345 TRP A N 1
ATOM 2584 C CA . TRP A 1 345 ? 13.759 3.053 1.476 1.00 98.44 345 TRP A CA 1
ATOM 2585 C C . TRP A 1 345 ? 12.688 1.998 1.152 1.00 98.44 345 TRP A C 1
ATOM 2587 O O . TRP A 1 345 ? 12.989 0.878 0.753 1.00 98.44 345 TRP A O 1
ATOM 2597 N N . GLY A 1 346 ? 11.425 2.290 1.490 1.00 98.56 346 GLY A N 1
ATOM 2598 C CA . GLY A 1 346 ? 10.328 1.329 1.369 1.00 98.56 346 GLY A CA 1
ATOM 2599 C C . GLY A 1 346 ? 10.374 0.164 2.372 1.00 98.56 346 GLY A C 1
ATOM 2600 O O . GLY A 1 346 ? 9.492 -0.693 2.341 1.00 98.56 346 GLY A O 1
ATOM 2601 N N . GLN A 1 347 ? 11.347 0.122 3.292 1.00 98.56 347 GLN A N 1
ATOM 2602 C CA . GLN A 1 347 ? 11.527 -0.979 4.245 1.00 98.56 347 GLN A CA 1
ATOM 2603 C C . GLN A 1 347 ? 11.121 -0.649 5.691 1.00 98.56 347 GLN A C 1
ATOM 2605 O O . GLN A 1 347 ? 11.312 -1.485 6.579 1.00 98.56 347 GLN A O 1
ATOM 2610 N N . TYR A 1 348 ? 10.505 0.514 5.947 1.00 98.19 348 TYR A N 1
ATOM 2611 C CA . TYR A 1 348 ? 9.963 0.893 7.260 1.00 98.19 348 TYR A CA 1
ATOM 2612 C C . TYR A 1 348 ? 8.418 1.023 7.265 1.00 98.19 348 TYR A C 1
ATOM 2614 O O . TYR A 1 348 ? 7.880 2.132 7.382 1.00 98.19 348 TYR A O 1
ATOM 2622 N N . PRO A 1 349 ? 7.658 -0.099 7.202 1.00 96.62 349 PRO A N 1
ATOM 2623 C CA . PRO A 1 349 ? 6.185 -0.104 7.223 1.00 96.62 349 PRO A CA 1
ATOM 2624 C C . PRO A 1 349 ? 5.548 0.510 8.470 1.00 96.62 349 PRO A C 1
ATOM 2626 O O . PRO A 1 349 ? 4.368 0.855 8.461 1.00 96.62 349 PRO A O 1
ATOM 2629 N N . GLN A 1 350 ? 6.311 0.658 9.553 1.00 88.38 350 GLN A N 1
ATOM 2630 C CA . GLN A 1 350 ? 5.846 1.323 10.766 1.00 88.38 350 GLN A CA 1
ATOM 2631 C C . GLN A 1 350 ? 5.469 2.792 10.504 1.00 88.38 350 GLN A C 1
ATOM 2633 O O . GLN A 1 350 ? 4.538 3.280 11.136 1.00 88.38 350 GLN A O 1
ATOM 2638 N N . SER A 1 351 ? 6.062 3.450 9.498 1.00 94.12 351 SER A N 1
ATOM 2639 C CA . SER A 1 351 ? 5.606 4.773 9.037 1.00 94.12 351 SER A CA 1
ATOM 2640 C C . SER A 1 351 ? 4.140 4.779 8.586 1.00 94.12 351 SER A C 1
ATOM 2642 O O . SER A 1 351 ? 3.375 5.660 8.985 1.00 94.12 351 SER A O 1
ATOM 2644 N N . ILE A 1 352 ? 3.705 3.745 7.855 1.00 95.06 352 ILE A N 1
ATOM 2645 C CA . ILE A 1 352 ? 2.292 3.552 7.501 1.00 95.06 352 ILE A CA 1
ATOM 2646 C C . ILE A 1 352 ? 1.468 3.307 8.768 1.00 95.06 352 ILE A C 1
ATOM 2648 O O . ILE A 1 352 ? 0.440 3.949 8.963 1.00 95.06 352 ILE A O 1
ATOM 2652 N N . ALA A 1 353 ? 1.908 2.404 9.645 1.00 79.50 353 ALA A N 1
ATOM 2653 C CA . ALA A 1 353 ? 1.141 2.035 10.836 1.00 79.50 353 ALA A CA 1
ATOM 2654 C C . ALA A 1 353 ? 0.921 3.214 11.806 1.00 79.50 353 ALA A C 1
ATOM 2656 O O . ALA A 1 353 ? -0.153 3.343 12.389 1.00 79.50 353 ALA A O 1
ATOM 2657 N N . GLU A 1 354 ? 1.925 4.075 11.975 1.00 76.50 354 GLU A N 1
ATOM 2658 C CA . GLU A 1 354 ? 1.892 5.200 12.913 1.00 76.50 354 GLU A CA 1
ATOM 2659 C C . GLU A 1 354 ? 1.231 6.447 12.328 1.00 76.50 354 GLU A C 1
ATOM 2661 O O . GLU A 1 354 ? 0.517 7.156 13.038 1.00 76.50 354 GLU A O 1
ATOM 2666 N N . ALA A 1 355 ? 1.470 6.727 11.044 1.00 79.81 355 ALA A N 1
ATOM 2667 C CA . ALA A 1 355 ? 1.113 8.006 10.439 1.00 79.81 355 ALA A CA 1
ATOM 2668 C C . ALA A 1 355 ? 0.301 7.886 9.139 1.00 79.81 355 ALA A C 1
ATOM 2670 O O . ALA A 1 355 ? -0.194 8.889 8.632 1.00 79.81 355 ALA A O 1
ATOM 2671 N N . GLY A 1 356 ? 0.073 6.680 8.615 1.00 88.00 356 GLY A N 1
ATOM 2672 C CA . GLY A 1 356 ? -0.656 6.464 7.362 1.00 88.00 356 GLY A CA 1
ATOM 2673 C C . GLY A 1 356 ? -2.068 7.053 7.368 1.00 88.00 356 GLY A C 1
ATOM 2674 O O . GLY A 1 356 ? -2.497 7.609 6.363 1.00 88.00 356 GLY A O 1
ATOM 2675 N N . GLN A 1 357 ? -2.770 7.042 8.508 1.00 84.38 357 GLN A N 1
ATOM 2676 C CA . GLN A 1 357 ? -4.091 7.680 8.621 1.00 84.38 357 GLN A CA 1
ATOM 2677 C C . GLN A 1 357 ? -4.062 9.180 8.296 1.00 84.38 357 GLN A C 1
ATOM 2679 O O . GLN A 1 357 ? -4.978 9.695 7.657 1.00 84.38 357 GLN A O 1
ATOM 2684 N N . SER A 1 358 ? -3.012 9.895 8.707 1.00 80.81 358 SER A N 1
ATOM 2685 C CA . SER A 1 358 ? -2.913 11.338 8.472 1.00 80.81 358 SER A CA 1
ATOM 2686 C C . SER A 1 358 ? -2.620 11.657 7.000 1.00 80.81 358 SER A C 1
ATOM 2688 O O . SER A 1 358 ? -3.083 12.678 6.488 1.00 80.81 358 SER A O 1
ATOM 2690 N N . VAL A 1 359 ? -1.913 10.755 6.309 1.00 94.56 359 VAL A N 1
ATOM 2691 C CA . VAL A 1 359 ? -1.672 10.801 4.860 1.00 94.56 359 VAL A CA 1
ATOM 2692 C C . VAL A 1 359 ? -2.960 10.512 4.090 1.00 94.56 359 VAL A C 1
ATOM 2694 O O . VAL A 1 359 ? -3.302 11.246 3.165 1.00 94.56 359 VAL A O 1
ATOM 2697 N N . VAL A 1 360 ? -3.721 9.499 4.513 1.00 90.06 360 VAL A N 1
ATOM 2698 C CA . VAL A 1 360 ? -5.028 9.158 3.932 1.00 90.06 360 VAL A CA 1
ATOM 2699 C C . VAL A 1 360 ? -6.004 10.334 4.023 1.00 90.06 360 VAL A C 1
ATOM 2701 O O . VAL A 1 360 ? -6.665 10.673 3.044 1.00 90.06 360 VAL A O 1
ATOM 2704 N N . GLN A 1 361 ? -6.052 11.008 5.173 1.00 83.56 361 GLN A N 1
ATOM 2705 C CA . GLN A 1 361 ? -6.916 12.172 5.396 1.00 83.56 361 GLN A CA 1
ATOM 2706 C C . GLN A 1 361 ? -6.535 13.400 4.555 1.00 83.56 361 GLN A C 1
ATOM 2708 O O . GLN A 1 361 ? -7.383 14.263 4.329 1.00 83.56 361 GLN A O 1
ATOM 2713 N N . ALA A 1 362 ? -5.289 13.492 4.082 1.00 85.62 362 ALA A N 1
ATOM 2714 C CA . ALA A 1 362 ? -4.862 14.575 3.198 1.00 85.62 362 ALA A CA 1
ATOM 2715 C C . ALA A 1 362 ? -5.358 14.399 1.753 1.00 85.62 362 ALA A C 1
ATOM 2717 O O . ALA A 1 362 ? -5.346 15.359 0.978 1.00 85.62 362 ALA A O 1
ATOM 2718 N N . ASP A 1 363 ? -5.812 13.199 1.377 1.00 95.31 363 ASP A N 1
ATOM 2719 C CA . ASP A 1 363 ? -6.394 12.954 0.065 1.00 95.31 363 ASP A CA 1
ATOM 2720 C C . ASP A 1 363 ? -7.883 13.317 0.026 1.00 95.31 363 ASP A C 1
ATOM 2722 O O . ASP A 1 363 ? -8.736 12.551 0.462 1.00 95.31 363 ASP A O 1
ATOM 2726 N N . SER A 1 364 ? -8.216 14.447 -0.603 1.00 86.94 364 SER A N 1
ATOM 2727 C CA . SER A 1 364 ? -9.607 14.878 -0.803 1.00 86.94 364 SER A CA 1
ATOM 2728 C C . SER A 1 364 ? -10.436 13.965 -1.715 1.00 86.94 364 SER A C 1
ATOM 2730 O O . SER A 1 364 ? -11.654 14.119 -1.781 1.00 86.94 364 SER A O 1
ATOM 2732 N N . GLN A 1 365 ? -9.804 13.047 -2.456 1.00 89.81 365 GLN A N 1
ATOM 2733 C CA . GLN A 1 365 ? -10.498 12.034 -3.256 1.00 89.81 365 GLN A CA 1
ATOM 2734 C C . GLN A 1 365 ? -10.689 10.716 -2.507 1.00 89.81 365 GLN A C 1
ATOM 2736 O O . GLN A 1 365 ? -11.435 9.878 -3.011 1.00 89.81 365 GLN A O 1
ATOM 2741 N N . HIS A 1 366 ? -10.024 10.528 -1.360 1.00 88.62 366 HIS A N 1
ATOM 2742 C CA . HIS A 1 366 ? -10.008 9.279 -0.591 1.00 88.62 366 HIS A CA 1
ATOM 2743 C C . HIS A 1 366 ? -9.703 8.050 -1.460 1.00 88.62 366 HIS A C 1
ATOM 2745 O O . HIS A 1 366 ? -10.319 6.995 -1.328 1.00 88.62 366 HIS A O 1
ATOM 2751 N N . ASN A 1 367 ? -8.771 8.217 -2.402 1.00 96.12 367 ASN A N 1
ATOM 2752 C CA . ASN A 1 367 ? -8.409 7.237 -3.415 1.00 96.12 367 ASN A CA 1
ATOM 2753 C C . ASN A 1 367 ? -6.896 7.007 -3.389 1.00 96.12 367 ASN A C 1
ATOM 2755 O O . ASN A 1 367 ? -6.155 7.426 -4.289 1.00 96.12 367 ASN A O 1
ATOM 2759 N N . ILE A 1 368 ? -6.451 6.374 -2.308 1.00 97.12 368 ILE A N 1
ATOM 2760 C CA . ILE A 1 368 ? -5.045 6.202 -1.964 1.00 97.12 368 ILE A CA 1
ATOM 2761 C C . ILE A 1 368 ? -4.792 4.794 -1.435 1.00 97.12 368 ILE A C 1
ATOM 2763 O O . ILE A 1 368 ? -5.618 4.219 -0.728 1.00 97.12 368 ILE A O 1
ATOM 2767 N N . MET A 1 369 ? -3.631 4.254 -1.768 1.00 98.62 369 MET A N 1
ATOM 2768 C CA . MET A 1 369 ? -3.113 2.990 -1.266 1.00 98.62 369 MET A CA 1
ATOM 2769 C C . MET A 1 369 ? -1.647 3.145 -0.860 1.00 98.62 369 MET A C 1
ATOM 2771 O O . MET A 1 369 ? -0.966 4.073 -1.300 1.00 98.62 369 MET A O 1
ATOM 2775 N N . PHE A 1 370 ? -1.152 2.214 -0.050 1.00 98.88 370 PHE A N 1
ATOM 2776 C CA . PHE A 1 370 ? 0.249 2.195 0.365 1.00 98.88 370 PHE A CA 1
ATOM 2777 C C . PHE A 1 370 ? 1.052 1.099 -0.334 1.00 98.88 370 PHE A C 1
ATOM 2779 O O . PHE A 1 370 ? 0.498 0.100 -0.805 1.00 98.88 370 PHE A O 1
ATOM 2786 N N . SER A 1 371 ? 2.367 1.294 -0.369 1.00 98.94 371 SER A N 1
ATOM 2787 C CA . SER A 1 371 ? 3.354 0.342 -0.864 1.00 98.94 371 SER A CA 1
ATOM 2788 C C . SER A 1 371 ? 4.423 0.055 0.198 1.00 98.94 371 SER A C 1
ATOM 2790 O O . SER A 1 371 ? 4.858 0.958 0.913 1.00 98.94 371 SER A O 1
ATOM 2792 N N . ILE A 1 372 ? 4.834 -1.211 0.305 1.00 98.94 372 ILE A N 1
ATOM 2793 C CA . ILE A 1 372 ? 6.010 -1.658 1.067 1.00 98.94 372 ILE A CA 1
ATOM 2794 C C . ILE A 1 372 ? 6.978 -2.336 0.098 1.00 98.94 372 ILE A C 1
ATOM 2796 O O . ILE A 1 372 ? 6.553 -3.143 -0.730 1.00 98.94 372 ILE A O 1
ATOM 2800 N N . HIS A 1 373 ? 8.272 -2.066 0.234 1.00 98.88 373 HIS A N 1
ATOM 2801 C CA . HIS A 1 373 ? 9.334 -2.742 -0.506 1.00 98.88 373 HIS A CA 1
ATOM 2802 C C . HIS A 1 373 ? 9.976 -3.786 0.406 1.00 98.88 373 HIS A C 1
ATOM 2804 O O . HIS A 1 373 ? 10.687 -3.484 1.362 1.00 98.88 373 HIS A O 1
ATOM 2810 N N . MET A 1 374 ? 9.648 -5.054 0.178 1.00 98.69 374 MET A N 1
ATOM 2811 C CA . MET A 1 374 ? 10.062 -6.145 1.052 1.00 98.69 374 MET A CA 1
ATOM 2812 C C . MET A 1 374 ? 11.380 -6.757 0.579 1.00 98.69 374 MET A C 1
ATOM 2814 O O . MET A 1 374 ? 11.392 -7.725 -0.184 1.00 98.69 374 MET A O 1
ATOM 2818 N N . TYR A 1 375 ? 12.487 -6.218 1.091 1.00 97.88 375 TYR A N 1
ATOM 2819 C CA . TYR A 1 375 ? 13.813 -6.830 0.999 1.00 97.88 375 TYR A CA 1
ATOM 2820 C C . TYR A 1 375 ? 14.231 -7.430 2.353 1.00 97.88 375 TYR A C 1
ATOM 2822 O O . TYR A 1 375 ? 13.420 -8.079 3.016 1.00 97.88 375 TYR A O 1
ATOM 2830 N N . GLU A 1 376 ? 15.492 -7.301 2.766 1.00 93.44 376 GLU A N 1
ATOM 2831 C CA . GLU A 1 376 ? 16.030 -8.013 3.931 1.00 93.44 376 GLU A CA 1
ATOM 2832 C C . GLU A 1 376 ? 15.494 -7.520 5.281 1.00 93.44 376 GLU A C 1
ATOM 2834 O O . GLU A 1 376 ? 15.629 -8.240 6.266 1.00 93.44 376 GLU A O 1
ATOM 2839 N N . TYR A 1 377 ? 14.909 -6.318 5.350 1.00 94.25 377 TYR A N 1
ATOM 2840 C CA . TYR A 1 377 ? 14.362 -5.774 6.595 1.00 94.25 377 TYR A CA 1
ATOM 2841 C C . TYR A 1 377 ? 12.854 -6.013 6.668 1.00 94.25 377 TYR A C 1
ATOM 2843 O O . TYR A 1 377 ? 12.380 -6.763 7.524 1.00 94.25 377 TYR A O 1
ATOM 2851 N N . ALA A 1 378 ? 12.083 -5.438 5.741 1.00 96.12 378 ALA A N 1
ATOM 2852 C CA . ALA A 1 378 ? 10.624 -5.564 5.757 1.00 96.12 378 ALA A CA 1
ATOM 2853 C C . ALA A 1 378 ? 10.125 -6.955 5.320 1.00 96.12 378 ALA A C 1
ATOM 2855 O O . ALA A 1 378 ? 9.038 -7.374 5.729 1.00 96.12 378 ALA A O 1
ATOM 2856 N N . GLY A 1 379 ? 10.916 -7.664 4.509 1.00 96.31 379 GLY A N 1
ATOM 2857 C CA . GLY A 1 379 ? 10.652 -9.018 4.020 1.00 96.31 379 GLY A CA 1
ATOM 2858 C C . GLY A 1 379 ? 11.396 -10.118 4.783 1.00 96.31 379 GLY A C 1
ATOM 2859 O O . GLY A 1 379 ? 11.455 -11.255 4.309 1.00 96.31 379 GLY A O 1
ATOM 2860 N N . ALA A 1 380 ? 11.978 -9.804 5.945 1.00 93.62 380 ALA A N 1
ATOM 2861 C CA . ALA A 1 380 ? 12.646 -10.787 6.791 1.00 93.62 380 ALA A CA 1
ATOM 2862 C C . ALA A 1 380 ? 11.676 -11.873 7.291 1.00 93.62 380 ALA A C 1
ATOM 2864 O O . ALA A 1 380 ? 10.479 -11.634 7.499 1.00 93.62 380 ALA A O 1
ATOM 2865 N N . TYR A 1 381 ? 12.212 -13.062 7.575 1.00 89.88 381 TYR A N 1
ATOM 2866 C CA . TYR A 1 381 ? 11.457 -14.138 8.219 1.00 89.88 381 TYR A CA 1
ATOM 2867 C C . TYR A 1 381 ? 10.852 -13.661 9.546 1.00 89.88 381 TYR A C 1
ATOM 2869 O O . TYR A 1 381 ? 11.549 -13.135 10.412 1.00 89.88 381 TYR A O 1
ATOM 2877 N N . GLY A 1 382 ? 9.540 -13.851 9.698 1.00 86.12 382 GLY A N 1
ATOM 2878 C CA . GLY A 1 382 ? 8.777 -13.403 10.868 1.00 86.12 382 GLY A CA 1
ATOM 2879 C C . GLY A 1 382 ? 8.298 -11.944 10.825 1.00 86.12 382 GLY A C 1
ATOM 2880 O O . GLY A 1 382 ? 7.452 -11.585 11.639 1.00 86.12 382 GLY A O 1
ATOM 2881 N N . ALA A 1 383 ? 8.763 -11.120 9.876 1.00 89.19 383 ALA A N 1
ATOM 2882 C CA . ALA A 1 383 ? 8.341 -9.719 9.741 1.00 89.19 383 ALA A CA 1
ATOM 2883 C C . ALA A 1 383 ? 7.201 -9.517 8.724 1.00 89.19 383 ALA A C 1
ATOM 2885 O O . ALA A 1 383 ? 6.380 -8.615 8.877 1.00 89.19 383 ALA A O 1
ATOM 2886 N N . VAL A 1 384 ? 7.111 -10.368 7.694 1.00 93.00 384 VAL A N 1
ATOM 2887 C CA . VAL A 1 384 ? 6.184 -10.189 6.558 1.00 93.00 384 VAL A CA 1
ATOM 2888 C C . VAL A 1 384 ? 4.726 -10.006 6.995 1.00 93.00 384 VAL A C 1
ATOM 2890 O O . VAL A 1 384 ? 4.057 -9.065 6.567 1.00 93.00 384 VAL A O 1
ATOM 2893 N N . GLN A 1 385 ? 4.219 -10.902 7.846 1.00 91.56 385 GLN A N 1
ATOM 2894 C CA . GLN A 1 385 ? 2.803 -10.910 8.222 1.00 91.56 385 GLN A CA 1
ATOM 2895 C C . GLN A 1 385 ? 2.436 -9.699 9.079 1.00 91.56 385 GLN A C 1
ATOM 2897 O O . GLN A 1 385 ? 1.435 -9.044 8.801 1.00 91.56 385 GLN A O 1
ATOM 2902 N N . SER A 1 386 ? 3.262 -9.371 10.078 1.00 81.38 386 SER A N 1
ATOM 2903 C CA . SER A 1 386 ? 3.026 -8.215 10.945 1.00 81.38 386 SER A CA 1
ATOM 2904 C C . SER A 1 386 ? 3.107 -6.907 10.165 1.00 81.38 386 SER A C 1
ATOM 2906 O O . SER A 1 386 ? 2.275 -6.032 10.392 1.00 81.38 386 SER A O 1
ATOM 2908 N N . ASN A 1 387 ? 4.031 -6.788 9.210 1.00 90.75 387 ASN A N 1
ATOM 2909 C CA . ASN A 1 387 ? 4.134 -5.621 8.337 1.00 90.75 387 ASN A CA 1
ATOM 2910 C C . ASN A 1 387 ? 2.886 -5.456 7.455 1.00 90.75 387 ASN A C 1
ATOM 2912 O O . ASN A 1 387 ? 2.312 -4.366 7.414 1.00 90.75 387 ASN A O 1
ATOM 2916 N N . ILE A 1 388 ? 2.415 -6.535 6.814 1.00 90.12 388 ILE A N 1
ATOM 2917 C CA . ILE A 1 388 ? 1.176 -6.516 6.016 1.00 90.12 388 ILE A CA 1
ATOM 2918 C C . ILE A 1 388 ? -0.030 -6.157 6.888 1.00 90.12 388 ILE A C 1
ATOM 2920 O O . ILE A 1 388 ? -0.789 -5.251 6.548 1.00 90.12 388 ILE A O 1
ATOM 2924 N N . ASP A 1 389 ? -0.207 -6.836 8.021 1.00 83.31 389 ASP A N 1
ATOM 2925 C CA . ASP A 1 389 ? -1.372 -6.628 8.880 1.00 83.31 389 ASP A CA 1
ATOM 2926 C C . ASP A 1 389 ? -1.388 -5.216 9.474 1.00 83.31 389 ASP A C 1
ATOM 2928 O O . ASP A 1 389 ? -2.441 -4.583 9.527 1.00 83.31 389 ASP A O 1
ATOM 2932 N N . SER A 1 390 ? -0.230 -4.690 9.883 1.00 75.44 390 SER A N 1
ATOM 2933 C CA . SER A 1 390 ? -0.121 -3.339 10.445 1.00 75.44 390 SER A CA 1
ATOM 2934 C C . SER A 1 390 ? -0.445 -2.262 9.412 1.00 75.44 390 SER A C 1
ATOM 2936 O O . SER A 1 390 ? -1.149 -1.310 9.741 1.00 75.44 390 SER A O 1
ATOM 2938 N N . ALA A 1 391 ? -0.009 -2.428 8.162 1.00 88.06 391 ALA A N 1
ATOM 2939 C CA . ALA A 1 391 ? -0.345 -1.493 7.093 1.00 88.06 391 ALA A CA 1
ATOM 2940 C C . ALA A 1 391 ? -1.827 -1.582 6.683 1.00 88.06 391 ALA A C 1
ATOM 2942 O O . ALA A 1 391 ? -2.490 -0.555 6.548 1.00 88.06 391 ALA A O 1
ATOM 2943 N N . LEU A 1 392 ? -2.393 -2.790 6.573 1.00 82.75 392 LEU A N 1
ATOM 2944 C CA . LEU A 1 392 ? -3.824 -2.977 6.295 1.00 82.75 392 LEU A CA 1
ATOM 2945 C C . LEU A 1 392 ? -4.728 -2.411 7.402 1.00 82.75 392 LEU A C 1
ATOM 2947 O O . LEU A 1 392 ? -5.850 -1.995 7.119 1.00 82.75 392 LEU A O 1
ATOM 2951 N N . ASN A 1 393 ? -4.246 -2.336 8.648 1.00 77.94 393 ASN A N 1
ATOM 2952 C CA . ASN A 1 393 ? -4.975 -1.714 9.760 1.00 77.94 393 ASN A CA 1
ATOM 2953 C C . ASN A 1 393 ? -5.168 -0.196 9.604 1.00 77.94 393 ASN A C 1
ATOM 2955 O O . ASN A 1 393 ? -5.936 0.392 10.362 1.00 77.94 393 ASN A O 1
ATOM 2959 N N . VAL A 1 394 ? -4.515 0.442 8.628 1.00 81.81 394 VAL A N 1
ATOM 2960 C CA . VAL A 1 394 ? -4.823 1.826 8.237 1.00 81.81 394 VAL A CA 1
ATOM 2961 C C . VAL A 1 394 ? -6.149 1.911 7.463 1.00 81.81 394 VAL A C 1
ATOM 2963 O O . VAL A 1 394 ? -6.723 2.987 7.327 1.00 81.81 394 VAL A O 1
ATOM 2966 N N . GLY A 1 395 ? -6.698 0.787 6.998 1.00 80.56 395 GLY A N 1
ATOM 2967 C CA . GLY A 1 395 ? -8.006 0.753 6.343 1.00 80.56 395 GLY A CA 1
ATOM 2968 C C . GLY A 1 395 ? -7.972 1.181 4.876 1.00 80.56 395 GLY A C 1
ATOM 2969 O O . GLY A 1 395 ? -9.006 1.559 4.332 1.00 80.56 395 GLY A O 1
ATOM 2970 N N . VAL A 1 396 ? -6.804 1.107 4.231 1.00 92.19 396 VAL A N 1
ATOM 2971 C CA . VAL A 1 396 ? -6.629 1.339 2.788 1.00 92.19 396 VAL A CA 1
ATOM 2972 C C . VAL A 1 396 ? -5.888 0.168 2.136 1.00 92.19 396 VAL A C 1
ATOM 2974 O O . VAL A 1 396 ? -5.291 -0.641 2.855 1.00 92.19 396 VAL A O 1
ATOM 2977 N N . PRO A 1 397 ? -5.928 0.015 0.800 1.00 98.19 397 PRO A N 1
ATOM 2978 C CA . PRO A 1 397 ? -5.256 -1.093 0.138 1.00 98.19 397 PRO A CA 1
ATOM 2979 C C . PRO A 1 397 ? -3.738 -1.025 0.297 1.00 98.19 397 PRO A C 1
ATOM 2981 O O . PRO A 1 397 ? -3.149 0.049 0.437 1.00 98.19 397 PRO A O 1
ATOM 2984 N N . LEU A 1 398 ? -3.111 -2.194 0.217 1.00 98.81 398 LEU A N 1
ATOM 2985 C CA . LEU A 1 398 ? -1.666 -2.365 0.288 1.00 98.81 398 LEU A CA 1
ATOM 2986 C C . LEU A 1 398 ? -1.164 -3.109 -0.953 1.00 98.81 398 LEU A C 1
ATOM 2988 O O . LEU A 1 398 ? -1.804 -4.049 -1.438 1.00 98.81 398 LEU A O 1
ATOM 2992 N N . CYS A 1 399 ? 0.015 -2.720 -1.425 1.00 98.88 399 CYS A N 1
ATOM 2993 C CA . CYS A 1 399 ? 0.817 -3.485 -2.368 1.00 98.88 399 CYS A CA 1
ATOM 2994 C C . CYS A 1 399 ? 2.222 -3.713 -1.802 1.00 98.88 399 CYS A C 1
ATOM 2996 O O . CYS A 1 399 ? 2.791 -2.841 -1.154 1.00 98.88 399 CYS A O 1
ATOM 2998 N N . ILE A 1 400 ? 2.807 -4.872 -2.078 1.00 98.94 400 ILE A N 1
ATOM 2999 C CA . ILE A 1 400 ? 4.249 -5.069 -1.968 1.00 98.94 400 ILE A CA 1
ATOM 3000 C C . ILE A 1 400 ? 4.856 -4.578 -3.287 1.00 98.94 400 ILE A C 1
ATOM 3002 O O . ILE A 1 400 ? 4.903 -5.329 -4.262 1.00 98.94 400 ILE A O 1
ATOM 3006 N N . GLY A 1 401 ? 5.167 -3.280 -3.368 1.00 98.81 401 GLY A N 1
ATOM 3007 C CA . GLY A 1 401 ? 5.552 -2.600 -4.614 1.00 98.81 401 GLY A CA 1
ATOM 3008 C C . GLY A 1 401 ? 6.895 -3.050 -5.180 1.00 98.81 401 GLY A C 1
ATOM 3009 O O . GLY A 1 401 ? 7.124 -2.952 -6.387 1.00 98.81 401 GLY A O 1
ATOM 3010 N N . GLU A 1 402 ? 7.734 -3.629 -4.325 1.00 98.94 402 GLU A N 1
ATOM 3011 C CA . GLU A 1 402 ? 8.973 -4.297 -4.695 1.00 98.94 402 GLU A CA 1
ATOM 3012 C C . GLU A 1 402 ? 9.254 -5.450 -3.734 1.00 98.94 402 GLU A C 1
ATOM 3014 O O . GLU A 1 402 ? 8.964 -5.370 -2.539 1.00 98.94 402 GLU A O 1
ATOM 3019 N N . PHE A 1 403 ? 9.831 -6.531 -4.248 1.00 98.81 403 PHE A N 1
ATOM 3020 C CA . PHE A 1 403 ? 10.480 -7.564 -3.446 1.00 98.81 403 PHE A CA 1
ATOM 3021 C C . PHE A 1 403 ? 11.408 -8.407 -4.325 1.00 98.81 403 PHE A C 1
ATOM 3023 O O . PHE A 1 403 ? 11.220 -8.507 -5.544 1.00 98.81 403 PHE A O 1
ATOM 3030 N N . GLY A 1 404 ? 12.381 -9.053 -3.684 1.00 97.56 404 GLY A N 1
ATOM 3031 C CA . GLY A 1 404 ? 13.219 -10.091 -4.283 1.00 97.56 404 GLY A CA 1
ATOM 3032 C C . GLY A 1 404 ? 13.169 -11.398 -3.494 1.00 97.56 404 GLY A C 1
ATOM 3033 O O . GLY A 1 404 ? 12.454 -11.510 -2.501 1.00 97.56 404 GLY A O 1
ATOM 3034 N N . ILE A 1 405 ? 13.943 -12.402 -3.917 1.00 96.00 405 ILE A N 1
ATOM 3035 C CA . ILE A 1 405 ? 14.104 -13.656 -3.145 1.00 96.00 405 ILE A CA 1
ATOM 3036 C C . ILE A 1 405 ? 15.278 -13.600 -2.153 1.00 96.00 405 ILE A C 1
ATOM 3038 O O . ILE A 1 405 ? 15.390 -14.418 -1.241 1.00 96.00 405 ILE A O 1
ATOM 3042 N N . LYS A 1 406 ? 16.163 -12.622 -2.342 1.00 92.56 406 LYS A N 1
ATOM 3043 C CA . LYS A 1 406 ? 17.305 -12.276 -1.494 1.00 92.56 406 LYS A CA 1
ATOM 3044 C C . LYS A 1 406 ? 17.662 -10.810 -1.735 1.00 92.56 406 LYS A C 1
ATOM 3046 O O . LYS A 1 406 ? 17.272 -10.256 -2.761 1.00 92.56 406 LYS A O 1
ATOM 3051 N N . HIS A 1 407 ? 18.414 -10.211 -0.824 1.00 92.12 407 HIS A N 1
ATOM 3052 C CA . HIS A 1 407 ? 18.971 -8.873 -0.989 1.00 92.12 407 HIS A CA 1
ATOM 3053 C C . HIS A 1 407 ? 20.373 -8.781 -0.367 1.00 92.12 407 HIS A C 1
ATOM 3055 O O . HIS A 1 407 ? 20.913 -9.778 0.118 1.00 92.12 407 HIS A O 1
ATOM 3061 N N . THR A 1 408 ? 20.967 -7.587 -0.405 1.00 85.38 408 THR A N 1
ATOM 3062 C CA . THR A 1 408 ? 22.358 -7.281 -0.042 1.00 85.38 408 THR A CA 1
ATOM 3063 C C . THR A 1 408 ? 22.798 -7.939 1.265 1.00 85.38 408 THR A C 1
ATOM 3065 O O . THR A 1 408 ? 23.872 -8.536 1.307 1.00 85.38 408 THR A O 1
ATOM 3068 N N . ASN A 1 409 ? 21.966 -7.882 2.310 1.00 83.94 409 ASN A N 1
ATOM 3069 C CA . ASN A 1 409 ? 22.348 -8.361 3.640 1.00 83.94 409 ASN A CA 1
ATOM 3070 C C . ASN A 1 409 ? 21.658 -9.663 4.083 1.00 83.94 409 ASN A C 1
ATOM 3072 O O . ASN A 1 409 ? 21.819 -10.065 5.236 1.00 83.94 409 ASN A O 1
ATOM 3076 N N . GLY A 1 410 ? 20.904 -10.350 3.216 1.00 84.94 410 GLY A N 1
ATOM 3077 C CA . GLY A 1 410 ? 20.270 -11.606 3.619 1.00 84.94 410 GLY A CA 1
ATOM 3078 C C . GLY A 1 410 ? 19.154 -12.136 2.717 1.00 84.94 410 GLY A C 1
ATOM 3079 O O . GLY A 1 410 ? 18.815 -11.535 1.695 1.00 84.94 410 GLY A O 1
ATOM 3080 N N . PRO A 1 411 ? 18.585 -13.301 3.078 1.00 91.38 411 PRO A N 1
ATOM 3081 C CA . PRO A 1 411 ? 17.445 -13.875 2.376 1.00 91.38 411 PRO A CA 1
ATOM 3082 C C . PRO A 1 411 ? 16.168 -13.062 2.624 1.00 91.38 411 PRO A C 1
ATOM 3084 O O . PRO A 1 411 ? 16.004 -12.453 3.679 1.00 91.38 411 PRO A O 1
ATOM 3087 N N . VAL A 1 412 ? 15.239 -13.130 1.673 1.00 97.56 412 VAL A N 1
ATOM 3088 C CA . VAL A 1 412 ? 13.898 -12.543 1.778 1.00 97.56 412 VAL A CA 1
ATOM 3089 C C . VAL A 1 412 ? 12.883 -13.682 1.819 1.00 97.56 412 VAL A C 1
ATOM 3091 O O . VAL A 1 412 ? 12.979 -14.630 1.035 1.00 97.56 412 VAL A O 1
ATOM 3094 N N . ASP A 1 413 ? 11.899 -13.617 2.716 1.00 97.56 413 ASP A N 1
ATOM 3095 C CA . ASP A 1 413 ? 10.854 -14.639 2.845 1.00 97.56 413 ASP A CA 1
ATOM 3096 C C . ASP A 1 413 ? 9.764 -14.479 1.766 1.00 97.56 413 ASP A C 1
ATOM 3098 O O . ASP A 1 413 ? 8.575 -14.293 2.037 1.00 97.56 413 ASP A O 1
ATOM 3102 N N . TYR A 1 414 ? 10.178 -14.544 0.496 1.00 98.25 414 TYR A N 1
ATOM 3103 C CA . TYR A 1 414 ? 9.313 -14.316 -0.665 1.00 98.25 414 TYR A CA 1
ATOM 3104 C C . TYR A 1 414 ? 8.118 -15.280 -0.723 1.00 98.25 414 TYR A C 1
ATOM 3106 O O . TYR A 1 414 ? 7.057 -14.939 -1.250 1.00 98.25 414 TYR A O 1
ATOM 3114 N N . LYS A 1 415 ? 8.258 -16.481 -0.147 1.00 98.31 415 LYS A N 1
ATOM 3115 C CA . LYS A 1 415 ? 7.172 -17.462 -0.064 1.00 98.31 415 LYS A CA 1
ATOM 3116 C C . LYS A 1 415 ? 6.066 -16.981 0.864 1.00 98.31 415 LYS A C 1
ATOM 3118 O O . LYS A 1 415 ? 4.891 -17.058 0.489 1.00 98.31 415 LYS A O 1
ATOM 3123 N N . THR A 1 416 ? 6.413 -16.452 2.036 1.00 98.31 416 THR A N 1
ATOM 3124 C CA . THR A 1 416 ? 5.431 -15.833 2.933 1.00 98.31 416 THR A CA 1
ATOM 3125 C C . THR A 1 416 ? 4.867 -14.552 2.324 1.00 98.31 416 THR A C 1
ATOM 3127 O O . THR A 1 416 ? 3.657 -14.356 2.392 1.00 98.31 416 THR A O 1
ATOM 3130 N N . ILE A 1 417 ? 5.683 -13.737 1.639 1.00 98.75 417 ILE A N 1
ATOM 3131 C CA . ILE A 1 417 ? 5.207 -12.536 0.924 1.00 98.75 417 ILE A CA 1
ATOM 3132 C C . ILE A 1 417 ? 4.084 -12.905 -0.045 1.00 98.75 417 ILE A C 1
ATOM 3134 O O . ILE A 1 417 ? 2.977 -12.379 0.071 1.00 98.75 417 ILE A O 1
ATOM 3138 N N . MET A 1 418 ? 4.322 -13.844 -0.966 1.00 98.81 418 MET A N 1
ATOM 3139 C CA . MET A 1 418 ? 3.330 -14.197 -1.986 1.00 98.81 418 MET A CA 1
ATOM 3140 C C . MET A 1 418 ? 2.113 -14.921 -1.397 1.00 98.81 418 MET A C 1
ATOM 3142 O O . MET A 1 418 ? 0.977 -14.594 -1.746 1.00 98.81 418 MET A O 1
ATOM 3146 N N . SER A 1 419 ? 2.319 -15.887 -0.495 1.00 98.44 419 SER A N 1
ATOM 3147 C CA . SER A 1 419 ? 1.214 -16.663 0.092 1.00 98.44 419 SER A CA 1
ATOM 3148 C C . SER A 1 419 ? 0.326 -15.827 1.017 1.00 98.44 419 SER A C 1
ATOM 3150 O O . SER A 1 419 ? -0.901 -15.891 0.916 1.00 98.44 419 SER A O 1
ATOM 3152 N N . TYR A 1 420 ? 0.913 -14.990 1.875 1.00 97.12 420 TYR A N 1
ATOM 3153 C CA . TYR A 1 420 ? 0.138 -14.140 2.772 1.00 97.12 420 TYR A CA 1
ATOM 3154 C C . TYR A 1 420 ? -0.549 -13.011 2.008 1.00 97.12 420 TYR A C 1
ATOM 3156 O O . TYR A 1 420 ? -1.727 -12.746 2.257 1.00 97.12 420 TYR A O 1
ATOM 3164 N N . SER A 1 421 ? 0.119 -12.435 0.999 1.00 98.38 421 SER A N 1
ATOM 3165 C CA . SER A 1 421 ? -0.509 -11.450 0.115 1.00 98.38 421 SER A CA 1
ATOM 3166 C C . SER A 1 421 ? -1.721 -12.030 -0.610 1.00 98.38 421 SER A C 1
ATOM 3168 O O . SER A 1 421 ? -2.772 -11.395 -0.667 1.00 98.38 421 SER A O 1
ATOM 3170 N N . GLN A 1 422 ? -1.626 -13.273 -1.092 1.00 94.12 422 GLN A N 1
ATOM 3171 C CA . GLN A 1 422 ? -2.770 -13.986 -1.659 1.00 94.12 422 GLN A CA 1
ATOM 3172 C C . GLN A 1 422 ? -3.909 -14.149 -0.643 1.00 94.12 422 GLN A C 1
ATOM 3174 O O . GLN A 1 422 ? -5.061 -13.892 -0.986 1.00 94.12 422 GLN A O 1
ATOM 3179 N N . SER A 1 423 ? -3.603 -14.530 0.601 1.00 92.56 423 SER A N 1
ATOM 3180 C CA . SER A 1 423 ? -4.618 -14.724 1.648 1.00 92.56 423 SER A CA 1
ATOM 3181 C C . SER A 1 423 ? -5.327 -13.433 2.079 1.00 92.56 423 SER A C 1
ATOM 3183 O O . SER A 1 423 ? -6.475 -13.483 2.516 1.00 92.56 423 SER A O 1
ATOM 3185 N N . LYS A 1 424 ? -4.659 -12.279 1.943 1.00 91.31 424 LYS A N 1
ATOM 3186 C CA . LYS A 1 424 ? -5.156 -10.961 2.370 1.00 91.31 424 LYS A CA 1
ATOM 3187 C C . LYS A 1 424 ? -5.682 -10.092 1.226 1.00 91.31 424 LYS A C 1
ATOM 3189 O O . LYS A 1 424 ? -6.166 -8.998 1.486 1.00 91.31 424 LYS A O 1
ATOM 3194 N N . GLY A 1 425 ? -5.578 -10.552 -0.023 1.00 94.56 425 GLY A N 1
ATOM 3195 C CA . GLY A 1 425 ? -5.917 -9.741 -1.198 1.00 94.56 425 GLY A CA 1
ATOM 3196 C C . GLY A 1 425 ? -4.936 -8.591 -1.461 1.00 94.56 425 GLY A C 1
ATOM 3197 O O . GLY A 1 425 ? -5.298 -7.619 -2.114 1.00 94.56 425 GLY A O 1
ATOM 3198 N N . VAL A 1 426 ? -3.701 -8.694 -0.966 1.00 98.62 426 VAL A N 1
ATOM 3199 C CA . VAL A 1 426 ? -2.634 -7.699 -1.155 1.00 98.62 426 VAL A CA 1
ATOM 3200 C C . VAL A 1 426 ? -1.946 -7.917 -2.502 1.00 98.62 426 VAL A C 1
ATOM 3202 O O . VAL A 1 426 ? -1.709 -9.055 -2.931 1.00 98.62 426 VAL A O 1
ATOM 3205 N N . GLY A 1 427 ? -1.658 -6.816 -3.195 1.00 98.88 427 GLY A N 1
ATOM 3206 C CA . GLY A 1 427 ? -0.910 -6.820 -4.451 1.00 98.88 427 GLY A CA 1
ATOM 3207 C C . GLY A 1 427 ? 0.583 -7.089 -4.240 1.00 98.88 427 GLY A C 1
ATOM 3208 O O . GLY A 1 427 ? 1.099 -6.811 -3.164 1.00 98.88 427 GLY A O 1
ATOM 3209 N N . TYR A 1 428 ? 1.292 -7.597 -5.248 1.00 98.94 428 TYR A N 1
ATOM 3210 C CA . TYR A 1 428 ? 2.758 -7.619 -5.234 1.00 98.94 428 TYR A CA 1
ATOM 3211 C C . TYR A 1 428 ? 3.353 -7.390 -6.623 1.00 98.94 428 TYR A C 1
ATOM 3213 O O . TYR A 1 428 ? 2.746 -7.758 -7.638 1.00 98.94 428 TYR A O 1
ATOM 3221 N N . LEU A 1 429 ? 4.569 -6.843 -6.650 1.00 98.94 429 LEU A N 1
ATOM 3222 C CA . LEU A 1 429 ? 5.338 -6.563 -7.855 1.00 98.94 429 LEU A CA 1
ATOM 3223 C C . LEU A 1 429 ? 6.798 -7.002 -7.667 1.00 98.94 429 LEU A C 1
ATOM 3225 O O . LEU A 1 429 ? 7.496 -6.525 -6.777 1.00 98.94 429 LEU A O 1
ATOM 3229 N N . GLY A 1 430 ? 7.273 -7.921 -8.507 1.00 98.81 430 GLY A N 1
ATOM 3230 C CA . GLY A 1 430 ? 8.663 -8.383 -8.444 1.00 98.81 430 GLY A CA 1
ATOM 3231 C C . GLY A 1 430 ? 9.650 -7.321 -8.930 1.00 98.81 430 GLY A C 1
ATOM 3232 O O . GLY A 1 430 ? 9.423 -6.719 -9.983 1.00 98.81 430 GLY A O 1
ATOM 3233 N N . TRP A 1 431 ? 10.753 -7.109 -8.210 1.00 98.81 431 TRP A N 1
ATOM 3234 C CA . TRP A 1 431 ? 11.866 -6.269 -8.669 1.00 98.81 431 TRP A CA 1
ATOM 3235 C C . TRP A 1 431 ? 12.994 -7.137 -9.237 1.00 98.81 431 TRP A C 1
ATOM 3237 O O . TRP A 1 431 ? 13.461 -8.024 -8.544 1.00 98.81 431 TRP A O 1
ATOM 3247 N N . SER A 1 432 ? 13.463 -6.969 -10.469 1.00 98.69 432 SER A N 1
ATOM 3248 C CA . SER A 1 432 ? 12.838 -6.245 -11.584 1.00 98.69 432 SER A CA 1
ATOM 3249 C C . SER A 1 432 ? 13.076 -7.012 -12.886 1.00 98.69 432 SER A C 1
ATOM 3251 O O . SER A 1 432 ? 13.781 -8.019 -12.900 1.00 98.69 432 SER A O 1
ATOM 3253 N N . TRP A 1 433 ? 12.436 -6.602 -13.986 1.00 98.81 433 TRP A N 1
ATOM 3254 C CA . TRP A 1 433 ? 12.445 -7.368 -15.235 1.00 98.81 433 TRP A CA 1
ATOM 3255 C C . TRP A 1 433 ? 13.857 -7.733 -15.702 1.00 98.81 433 TRP A C 1
ATOM 3257 O O . TRP A 1 433 ? 14.153 -8.911 -15.891 1.00 98.81 433 TRP A O 1
ATOM 3267 N N . LYS A 1 434 ? 14.711 -6.723 -15.878 1.00 98.62 434 LYS A N 1
ATOM 3268 C CA . LYS A 1 434 ? 16.102 -6.852 -16.307 1.00 98.62 434 LYS A CA 1
ATOM 3269 C C . LYS A 1 434 ? 16.836 -5.522 -16.111 1.00 98.62 434 LYS A C 1
ATOM 3271 O O . LYS A 1 434 ? 16.206 -4.468 -16.203 1.00 98.62 434 LYS A O 1
ATOM 3276 N N . GLY A 1 435 ? 18.157 -5.577 -15.946 1.00 97.88 435 GLY A N 1
ATOM 3277 C CA . GLY A 1 435 ? 19.035 -4.408 -16.011 1.00 97.88 435 GLY A CA 1
ATOM 3278 C C . GLY A 1 435 ? 19.510 -3.912 -14.648 1.00 97.88 435 GLY A C 1
ATOM 3279 O O . GLY A 1 435 ? 19.949 -2.769 -14.532 1.00 97.88 435 GLY A O 1
ATOM 3280 N N . ASN A 1 436 ? 19.445 -4.741 -13.609 1.00 97.88 436 ASN A N 1
ATOM 3281 C CA . ASN A 1 436 ? 20.126 -4.422 -12.361 1.00 97.88 436 ASN A CA 1
ATOM 3282 C C . ASN A 1 436 ? 21.646 -4.402 -12.595 1.00 97.88 436 ASN A C 1
ATOM 3284 O O . ASN A 1 436 ? 22.178 -5.209 -13.359 1.00 97.88 436 ASN A O 1
ATOM 3288 N N . GLY A 1 437 ? 22.350 -3.473 -11.939 1.00 94.50 437 GLY A N 1
ATOM 3289 C CA . GLY A 1 437 ? 23.814 -3.424 -11.989 1.00 94.50 437 GLY A CA 1
ATOM 3290 C C . GLY A 1 437 ? 24.442 -4.698 -11.417 1.00 94.50 437 GLY A C 1
ATOM 3291 O O . GLY A 1 437 ? 23.793 -5.410 -10.655 1.00 94.50 437 GLY A O 1
ATOM 3292 N N . ASP A 1 438 ? 25.709 -4.969 -11.738 1.00 93.56 438 ASP A N 1
ATOM 3293 C CA . ASP A 1 438 ? 26.384 -6.246 -11.437 1.00 93.56 438 ASP A CA 1
ATOM 3294 C C . ASP A 1 438 ? 26.214 -6.726 -9.984 1.00 93.56 438 ASP A C 1
ATOM 3296 O O . ASP A 1 438 ? 25.978 -7.910 -9.742 1.00 93.56 438 ASP A O 1
ATOM 3300 N N . THR A 1 439 ? 26.261 -5.804 -9.016 1.00 94.00 439 THR A N 1
ATOM 3301 C CA . THR A 1 439 ? 26.055 -6.088 -7.584 1.00 94.00 439 THR A CA 1
ATOM 3302 C C . THR A 1 439 ? 24.687 -6.706 -7.284 1.00 94.00 439 THR A C 1
ATOM 3304 O O . THR A 1 439 ? 24.578 -7.548 -6.395 1.00 94.00 439 THR A O 1
ATOM 3307 N N . TRP A 1 440 ? 23.652 -6.316 -8.027 1.00 96.25 440 TRP A N 1
ATOM 3308 C CA . TRP A 1 440 ? 22.259 -6.727 -7.837 1.00 96.25 440 TRP A CA 1
ATOM 3309 C C . TRP A 1 440 ? 21.690 -7.489 -9.038 1.00 96.25 440 TRP A C 1
ATOM 3311 O O . TRP A 1 440 ? 20.486 -7.713 -9.100 1.00 96.25 440 TRP A O 1
ATOM 3321 N N . ALA A 1 441 ? 22.530 -7.957 -9.968 1.00 96.12 441 ALA A N 1
ATOM 3322 C CA . ALA A 1 441 ? 22.099 -8.701 -11.157 1.00 96.12 441 ALA A CA 1
ATOM 3323 C C . ALA A 1 441 ? 21.294 -9.973 -10.820 1.00 96.12 441 ALA A C 1
ATOM 3325 O O . ALA A 1 441 ? 20.534 -10.476 -11.642 1.00 96.12 441 ALA A O 1
ATOM 3326 N N . TYR A 1 442 ? 21.412 -10.485 -9.590 1.00 95.81 442 TYR A N 1
ATOM 3327 C CA . TYR A 1 442 ? 20.583 -11.585 -9.098 1.00 95.81 442 TYR A CA 1
ATOM 3328 C C . TYR A 1 442 ? 19.091 -11.232 -8.949 1.00 95.81 442 TYR A C 1
ATOM 3330 O O . TYR A 1 442 ? 18.290 -12.153 -8.807 1.00 95.81 442 TYR A O 1
ATOM 3338 N N . LEU A 1 443 ? 18.728 -9.943 -8.965 1.00 98.19 443 LEU A N 1
ATOM 3339 C CA . LEU A 1 443 ? 17.346 -9.460 -8.950 1.00 98.19 443 LEU A CA 1
ATOM 3340 C C . LEU A 1 443 ? 16.709 -9.420 -10.350 1.00 98.19 443 LEU A C 1
ATOM 3342 O O . LEU A 1 443 ? 15.495 -9.250 -10.449 1.00 98.19 443 LEU A O 1
ATOM 3346 N N . ASP A 1 444 ? 17.481 -9.608 -11.429 1.00 98.69 444 ASP A N 1
ATOM 3347 C CA . ASP A 1 444 ? 16.925 -9.690 -12.784 1.00 98.69 444 ASP A CA 1
ATOM 3348 C C . ASP A 1 444 ? 15.979 -10.890 -12.887 1.00 98.69 444 ASP A C 1
ATOM 3350 O O . ASP A 1 444 ? 16.374 -12.026 -12.630 1.00 98.69 444 ASP A O 1
ATOM 3354 N N . ILE A 1 445 ? 14.733 -10.662 -13.297 1.00 98.81 445 ILE A N 1
ATOM 3355 C CA . ILE A 1 445 ? 13.715 -11.700 -13.519 1.00 98.81 445 ILE A CA 1
ATOM 3356 C C . ILE A 1 445 ? 13.982 -12.460 -14.823 1.00 98.81 445 ILE A C 1
ATOM 3358 O O . ILE A 1 445 ? 13.825 -13.684 -14.877 1.00 98.81 445 ILE A O 1
ATOM 3362 N N . ALA A 1 446 ? 14.401 -11.752 -15.868 1.00 98.56 446 ALA A N 1
ATOM 3363 C CA . ALA A 1 446 ? 14.684 -12.300 -17.183 1.00 98.56 446 ALA A CA 1
ATOM 3364 C C . ALA A 1 446 ? 16.169 -12.169 -17.538 1.00 98.56 446 ALA A C 1
ATOM 3366 O O . ALA A 1 446 ? 16.817 -11.155 -17.278 1.00 98.56 446 ALA A O 1
ATOM 3367 N N . GLN A 1 447 ? 16.713 -13.194 -18.194 1.00 97.88 447 GLN A N 1
ATOM 3368 C CA . GLN A 1 447 ? 18.099 -13.170 -18.668 1.00 97.88 447 GLN A CA 1
ATOM 3369 C C . GLN A 1 447 ? 18.275 -12.234 -19.875 1.00 97.88 447 GLN A C 1
ATOM 3371 O O . GLN A 1 447 ? 19.339 -11.640 -20.048 1.00 97.88 447 GLN A O 1
ATOM 3376 N N . ASP A 1 448 ? 17.218 -12.031 -20.662 1.00 98.06 448 ASP A N 1
ATOM 3377 C CA . ASP A 1 448 ? 17.154 -11.134 -21.814 1.00 98.06 448 ASP A CA 1
ATOM 3378 C C . ASP A 1 448 ? 15.856 -10.310 -21.810 1.00 98.06 448 ASP A C 1
ATOM 3380 O O . ASP A 1 448 ? 14.852 -10.709 -21.224 1.00 98.06 448 ASP A O 1
ATOM 3384 N N . TRP A 1 449 ? 15.848 -9.168 -22.504 1.00 98.50 449 TRP A N 1
ATOM 3385 C CA . TRP A 1 449 ? 14.686 -8.271 -22.536 1.00 98.50 449 TRP A CA 1
ATOM 3386 C C . TRP A 1 449 ? 13.421 -8.921 -23.110 1.00 98.50 449 TRP A C 1
ATOM 3388 O O . TRP A 1 449 ? 12.321 -8.516 -22.740 1.00 98.50 449 TRP A O 1
ATOM 3398 N N . GLY A 1 450 ? 13.567 -9.924 -23.986 1.00 98.44 450 GLY A N 1
ATOM 3399 C CA . GLY A 1 450 ? 12.459 -10.662 -24.595 1.00 98.44 450 GLY A CA 1
ATOM 3400 C C . GLY A 1 450 ? 11.833 -11.722 -23.688 1.00 98.44 450 GLY A C 1
ATOM 3401 O O . GLY A 1 450 ? 10.760 -12.241 -24.023 1.00 98.44 450 GLY A O 1
ATOM 3402 N N . GLY A 1 451 ? 12.462 -12.026 -22.548 1.00 97.69 451 GLY A N 1
ATOM 3403 C CA . GLY A 1 451 ? 11.975 -13.015 -21.590 1.00 97.69 451 GLY A CA 1
ATOM 3404 C C . GLY A 1 451 ? 12.067 -14.447 -22.107 1.00 97.69 451 GLY A C 1
ATOM 3405 O O . GLY A 1 451 ? 11.216 -15.268 -21.771 1.00 97.69 451 GLY A O 1
ATOM 3406 N N . SER A 1 452 ? 13.056 -14.746 -22.955 1.00 95.38 452 SER A N 1
ATOM 3407 C CA . SER A 1 452 ? 13.256 -16.090 -23.508 1.00 95.38 452 SER A CA 1
ATOM 3408 C C . SER A 1 452 ? 13.655 -17.100 -22.430 1.00 95.38 452 SER A C 1
ATOM 3410 O O . SER A 1 452 ? 13.275 -18.270 -22.507 1.00 95.38 452 SER A O 1
ATOM 3412 N N . GLN A 1 453 ? 14.381 -16.641 -21.404 1.00 97.12 453 GLN A N 1
ATOM 3413 C CA . GLN A 1 453 ? 14.751 -17.429 -20.234 1.00 97.12 453 GLN A CA 1
ATOM 3414 C C . GLN A 1 453 ? 14.591 -16.616 -18.951 1.00 97.12 453 GLN A C 1
ATOM 3416 O O . GLN A 1 453 ? 15.042 -15.473 -18.852 1.00 97.12 453 GLN A O 1
ATOM 3421 N N . LEU A 1 454 ? 13.976 -17.239 -17.946 1.00 98.50 454 LEU A N 1
ATOM 3422 C CA . LEU A 1 454 ? 13.861 -16.677 -16.605 1.00 98.50 454 LEU A CA 1
ATOM 3423 C C . LEU A 1 454 ? 15.094 -17.034 -15.771 1.00 98.50 454 LEU A C 1
ATOM 3425 O O . LEU A 1 454 ? 15.693 -18.099 -15.937 1.00 98.50 454 LEU A O 1
ATOM 3429 N N . SER A 1 455 ? 15.461 -16.144 -14.859 1.00 98.44 455 SER A N 1
ATOM 3430 C CA . SER A 1 455 ? 16.456 -16.416 -13.822 1.00 98.44 455 SER A CA 1
ATOM 3431 C C . SER A 1 455 ? 15.861 -17.268 -12.687 1.00 98.44 455 SER A C 1
ATOM 3433 O O . SER A 1 455 ? 14.697 -17.680 -12.726 1.00 98.44 455 SER A O 1
ATOM 3435 N N . GLU A 1 456 ? 16.647 -17.524 -11.638 1.00 97.88 456 GLU A N 1
ATOM 3436 C CA . GLU A 1 456 ? 16.141 -18.085 -10.377 1.00 97.88 456 GLU A CA 1
ATOM 3437 C C . GLU A 1 456 ? 15.033 -17.200 -9.777 1.00 97.88 456 GLU A C 1
ATOM 3439 O O . GLU A 1 456 ? 13.945 -17.690 -9.467 1.00 97.88 456 GLU A O 1
ATOM 3444 N N . GLN A 1 457 ? 15.279 -15.888 -9.704 1.00 98.00 457 GLN A N 1
ATOM 3445 C CA . GLN A 1 457 ? 14.315 -14.888 -9.248 1.00 98.00 457 GLN A CA 1
ATOM 3446 C C . GLN A 1 457 ? 13.039 -14.911 -10.094 1.00 98.00 457 GLN A C 1
ATOM 3448 O O . GLN A 1 457 ? 11.932 -14.961 -9.555 1.00 98.00 457 GLN A O 1
ATOM 3453 N N . GLY A 1 458 ? 13.179 -14.937 -11.421 1.00 98.56 458 GLY A N 1
ATOM 3454 C CA . GLY A 1 458 ? 12.030 -14.969 -12.317 1.00 98.56 458 GLY A CA 1
ATOM 3455 C C . GLY A 1 458 ? 11.185 -16.225 -12.147 1.00 98.56 458 GLY A C 1
ATOM 3456 O O . GLY A 1 458 ? 9.961 -16.136 -12.088 1.00 98.56 458 GLY A O 1
ATOM 3457 N N . ASN A 1 459 ? 11.813 -17.393 -11.996 1.00 98.56 459 ASN A N 1
ATOM 3458 C CA . ASN A 1 459 ? 11.078 -18.629 -11.733 1.00 98.56 459 ASN A CA 1
ATOM 3459 C C . ASN A 1 459 ? 10.341 -18.594 -10.389 1.00 98.56 459 ASN A C 1
ATOM 3461 O O . ASN A 1 459 ? 9.193 -19.029 -10.328 1.00 98.56 459 ASN A O 1
ATOM 3465 N N . ALA A 1 460 ? 10.953 -18.043 -9.343 1.00 98.31 460 ALA A N 1
ATOM 3466 C CA . ALA A 1 460 ? 10.314 -17.909 -8.038 1.00 98.31 460 ALA A CA 1
ATOM 3467 C C . ALA A 1 460 ? 9.080 -16.990 -8.082 1.00 98.31 460 ALA A C 1
ATOM 3469 O O . ALA A 1 460 ? 8.016 -17.356 -7.593 1.00 98.31 460 ALA A O 1
ATOM 3470 N N . ILE A 1 461 ? 9.193 -15.822 -8.717 1.00 98.62 461 ILE A N 1
ATOM 3471 C CA . ILE A 1 461 ? 8.115 -14.820 -8.745 1.00 98.62 461 ILE A CA 1
ATOM 3472 C C . ILE A 1 461 ? 6.994 -15.218 -9.719 1.00 98.62 461 ILE A C 1
ATOM 3474 O O . ILE A 1 461 ? 5.815 -14.970 -9.460 1.00 98.62 461 ILE A O 1
ATOM 3478 N N . ILE A 1 462 ? 7.330 -15.851 -10.847 1.00 98.75 462 ILE A N 1
ATOM 3479 C CA . ILE A 1 462 ? 6.352 -16.160 -11.899 1.00 98.75 462 ILE A CA 1
ATOM 3480 C C . ILE A 1 462 ? 5.727 -17.543 -11.706 1.00 98.75 462 ILE A C 1
ATOM 3482 O O . ILE A 1 462 ? 4.508 -17.675 -11.828 1.00 98.75 462 ILE A O 1
ATOM 3486 N N . ASN A 1 463 ? 6.540 -18.566 -11.428 1.00 98.44 463 ASN A N 1
ATOM 3487 C CA . ASN A 1 463 ? 6.138 -19.970 -11.555 1.00 98.44 463 ASN A CA 1
ATOM 3488 C C . ASN A 1 463 ? 5.866 -20.682 -10.221 1.00 98.44 463 ASN A C 1
ATOM 3490 O O . ASN A 1 463 ? 5.266 -21.758 -10.251 1.00 98.44 463 ASN A O 1
ATOM 3494 N N . ASP A 1 464 ? 6.278 -20.131 -9.073 1.00 98.00 464 ASP A N 1
ATOM 3495 C CA . ASP A 1 464 ? 5.975 -20.741 -7.770 1.00 98.00 464 ASP A CA 1
ATOM 3496 C C . ASP A 1 464 ? 4.455 -20.751 -7.502 1.00 98.00 464 ASP A C 1
ATOM 3498 O O . ASP A 1 464 ? 3.666 -20.073 -8.161 1.00 98.00 464 ASP A O 1
ATOM 3502 N N . THR A 1 465 ? 4.020 -21.532 -6.517 1.00 97.56 465 THR A N 1
ATOM 3503 C CA . THR A 1 465 ? 2.616 -21.846 -6.207 1.00 97.56 465 THR A CA 1
ATOM 3504 C C . THR A 1 465 ? 1.736 -20.600 -6.078 1.00 97.56 465 THR A C 1
ATOM 3506 O O . THR A 1 465 ? 0.616 -20.584 -6.578 1.00 97.56 465 THR A O 1
ATOM 3509 N N . ASN A 1 466 ? 2.252 -19.538 -5.450 1.00 98.06 466 ASN A N 1
ATOM 3510 C CA . ASN A 1 466 ? 1.556 -18.253 -5.291 1.00 98.06 466 ASN A CA 1
ATOM 3511 C C . ASN A 1 466 ? 2.070 -17.166 -6.253 1.00 98.06 466 ASN A C 1
ATOM 3513 O O . ASN A 1 466 ? 1.766 -15.989 -6.067 1.00 98.06 466 ASN A O 1
ATOM 3517 N N . GLY A 1 467 ? 2.854 -17.561 -7.257 1.00 98.56 467 GLY A N 1
ATOM 3518 C CA . GLY A 1 467 ? 3.449 -16.700 -8.272 1.00 98.56 467 GLY A CA 1
ATOM 3519 C C . GLY A 1 467 ? 2.438 -16.153 -9.280 1.00 98.56 467 GLY A C 1
ATOM 3520 O O . GLY A 1 467 ? 1.247 -16.500 -9.272 1.00 98.56 467 GLY A O 1
ATOM 3521 N N . ILE A 1 468 ? 2.929 -15.287 -10.166 1.00 98.81 468 ILE A N 1
ATOM 3522 C CA . ILE A 1 468 ? 2.116 -14.534 -11.132 1.00 98.81 468 ILE A CA 1
ATOM 3523 C C . ILE A 1 468 ? 1.264 -15.470 -11.991 1.00 98.81 468 ILE A C 1
ATOM 3525 O O . ILE A 1 468 ? 0.053 -15.281 -12.085 1.00 98.81 468 ILE A O 1
ATOM 3529 N N . LYS A 1 469 ? 1.859 -16.523 -12.560 1.00 98.12 469 LYS A N 1
ATOM 3530 C CA . LYS A 1 469 ? 1.168 -17.436 -13.482 1.00 98.12 469 LYS A CA 1
ATOM 3531 C C . LYS A 1 469 ? -0.032 -18.142 -12.843 1.00 98.12 469 LYS A C 1
ATOM 3533 O O . LYS A 1 469 ? -0.984 -18.486 -13.538 1.00 98.12 469 LYS A O 1
ATOM 3538 N N . ASN A 1 470 ? 0.025 -18.356 -11.531 1.00 98.19 470 ASN A N 1
ATOM 3539 C CA . ASN A 1 470 ? -0.964 -19.132 -10.790 1.00 98.19 470 ASN A CA 1
ATOM 3540 C C . ASN A 1 470 ? -2.041 -18.262 -10.127 1.00 98.19 470 ASN A C 1
ATOM 3542 O O . ASN A 1 470 ? -3.119 -18.763 -9.815 1.00 98.19 470 ASN A O 1
ATOM 3546 N N . THR A 1 471 ? -1.767 -16.974 -9.896 1.00 98.50 471 THR A N 1
ATOM 3547 C CA . THR A 1 471 ? -2.642 -16.110 -9.081 1.00 98.50 471 THR A CA 1
ATOM 3548 C C . THR A 1 471 ? -3.090 -14.826 -9.773 1.00 98.50 471 THR A C 1
ATOM 3550 O O . THR A 1 471 ? -4.063 -14.210 -9.335 1.00 98.50 471 THR A O 1
ATOM 3553 N N . SER A 1 472 ? -2.419 -14.421 -10.854 1.00 98.69 472 SER A N 1
ATOM 3554 C CA . SER A 1 472 ? -2.762 -13.215 -11.601 1.00 98.69 472 SER A CA 1
ATOM 3555 C C . SER A 1 472 ? -4.114 -13.336 -12.294 1.00 98.69 472 SER A C 1
ATOM 3557 O O . SER A 1 472 ? -4.442 -14.348 -12.915 1.00 98.69 472 SER A O 1
ATOM 3559 N N . LYS A 1 473 ? -4.894 -12.259 -12.206 1.00 98.38 473 LYS A N 1
ATOM 3560 C CA . LYS A 1 473 ? -6.144 -12.073 -12.941 1.00 98.38 473 LYS A CA 1
ATOM 3561 C C . LYS A 1 473 ? -6.072 -10.756 -13.690 1.00 98.38 473 LYS A C 1
ATOM 3563 O O . LYS A 1 473 ? -5.723 -9.732 -13.101 1.00 98.38 473 LYS A O 1
ATOM 3568 N N . ARG A 1 474 ? -6.394 -10.789 -14.981 1.00 97.44 474 ARG A N 1
ATOM 3569 C CA . ARG A 1 474 ? -6.454 -9.592 -15.825 1.00 97.44 474 ARG A CA 1
ATOM 3570 C C . ARG A 1 474 ? -7.448 -8.588 -15.237 1.00 97.44 474 ARG A C 1
ATOM 3572 O O . ARG A 1 474 ? -8.471 -8.987 -14.688 1.00 97.44 474 ARG A O 1
ATOM 3579 N N . CYS A 1 475 ? -7.128 -7.301 -15.341 1.00 98.31 475 CYS A N 1
ATOM 3580 C CA . CYS A 1 475 ? -8.053 -6.245 -14.946 1.00 98.31 475 CYS A CA 1
ATOM 3581 C C . CYS A 1 475 ? -9.272 -6.242 -15.874 1.00 98.31 475 CYS A C 1
ATOM 3583 O O . CYS A 1 475 ? -9.108 -6.297 -17.095 1.00 98.31 475 CYS A O 1
ATOM 3585 N N . THR A 1 476 ? -10.476 -6.121 -15.315 1.00 97.88 476 THR A N 1
ATOM 3586 C CA . THR A 1 476 ? -11.699 -6.299 -16.106 1.00 97.88 476 THR A CA 1
ATOM 3587 C C . THR A 1 476 ? -11.962 -5.142 -17.061 1.00 97.88 476 THR A C 1
ATOM 3589 O O . THR A 1 476 ? -12.768 -5.261 -17.977 1.00 97.88 476 THR A O 1
ATOM 3592 N N . VAL A 1 477 ? -11.248 -4.021 -16.921 1.00 96.81 477 VAL A N 1
ATOM 3593 C CA . VAL A 1 477 ? -11.292 -2.896 -17.873 1.00 96.81 477 VAL A CA 1
ATOM 3594 C C . VAL A 1 477 ? -10.868 -3.283 -19.293 1.00 96.81 477 VAL A C 1
ATOM 3596 O O . VAL A 1 477 ? -11.209 -2.566 -20.229 1.00 96.81 477 VAL A O 1
ATOM 3599 N N . PHE A 1 478 ? -10.144 -4.396 -19.452 1.00 97.31 478 PHE A N 1
ATOM 3600 C CA . PHE A 1 478 ? -9.714 -4.927 -20.749 1.00 97.31 478 PHE A CA 1
ATOM 3601 C C . PHE A 1 478 ? -10.659 -5.988 -21.333 1.00 97.31 478 PHE A C 1
ATOM 3603 O O . PHE A 1 478 ? -10.402 -6.469 -22.436 1.00 97.31 478 PHE A O 1
ATOM 3610 N N . ASP A 1 479 ? -11.708 -6.361 -20.594 1.00 91.69 479 ASP A N 1
ATOM 3611 C CA . ASP A 1 479 ? -12.701 -7.361 -21.008 1.00 91.69 479 ASP A CA 1
ATOM 3612 C C . ASP A 1 479 ? -13.849 -6.770 -21.836 1.00 91.69 479 ASP A C 1
ATOM 3614 O O . ASP A 1 479 ? -14.287 -5.626 -21.531 1.00 91.69 479 ASP A O 1
#

pLDDT: mean 90.99, std 16.24, range [27.14, 98.94]

Mean predicted aligned error: 13.13 Å

Secondary structure (DSSP, 8-state):
-------------------------STTS-TT-EEEEEETTT--EEEEGGG--STT-BEEEE-----GGG-EEEEE-SSS-EEEEETTTS-EEEEGGG--STTPBEEEE-----GGG-EEEEE-SSS-EEEEETTTSPEEEEGGG--STTPBEEEE-----GGG-EEEEETTTS--SPPPS--SS-EEETTEEE-TTS-B---EEEEE-GGGSTT-HHHHHHHHHHTT-SEEEEEE--SSSSPPPPHHHHHHHHHHHHHTT-EEEEEE-TTTT---HHHHHHHHHHHHHTHHHHTT-TTTEEEE--TT---SS-HHHHHHHHHHHHHHHHHTT--SPEEEE-TTTTT-THHHHHHHHHHHHH-TT--EEEEEEESTTTTSTTTHHHHHHHHHTTSS-EEEEEE-SEETTEE--HHHHHHHHHHHT-EEEES-SS---GGGGGG-SBSSTT-SSB-HHHHHHHHSTTSHHHH----GGG-

InterPro domains:
  IPR000772 Ricin B, lectin domain [PF14200] (32-109)
  IPR000772 Ricin B, lectin domain [PF14200] (115-173)
  IPR000772 Ricin B, lectin domain [SM00458] (32-169)
  IPR001547 Glycoside hydrolase, family 5 [PF00150] (195-436)
  IPR017853 Glycoside hydrolase superfamily [SSF51445] (185-477)
  IPR035992 Ricin B-like lectins [SSF50370] (29-169)

Foldseek 3Di:
DDDDDDDDDDPPPPPPPPPPPPDDDPPVQDAQFKWFKAQQLQRWAFFQPPLDQAAFGFTATAHDDPDQRRMWHWHDPPPQKTWTARSSHRFTWFQPPLDQDAFGTIHTHHPPVDQRRIWHWADPPPQWTWTQRSSHRFTWFQPPSDNDGRGTIHTHHPPVDSRRIIHIDGDLNVQPQPFFPDLCAWFWFFQFIAFSVRHTAAFFFFEDACQVPPPLLLQQLLLRLVLLGQAYEYEAELPQPGDHDDLVNLLVNLVSCLVSLHAYEYAHENQQLPLDLVSLVSLLVSCLVSVVSQPPCLNRYAYASYQQHALDLDLVSLLVSLLVRQVVNVVSVRRHQYEYQAHNRLQNLVSLLVRVLSSCVSHPRSRYEYEHAFACRCQPVPNVLVSCVSNSSNRIHYEPAEYWQHDDPTGGNVVCNLVVCLVSSHHYYYQHCQDDPPSVRQSHQAPDSNRPDGHPRVCSQRPPCSHSVNRRDRRPVSD

Radius of gyration: 27.99 Å; Cα contacts (8 Å, |Δi|>4): 1185; chains: 1; bounding box: 68×94×74 Å

Sequence (479 aa):
MKKALAGSLAALTLVAGLASAQGVKADDIVSGQTYKITAKHSGKALDVAGRATNAGANVQQWSYNGSTNQQWKVVDTGDGYYKLVSVNSGKVLDVSSAATYNGANIQQWDDTNGTCQRWKIVDTGDGSYKLISAVSGKVLDVASGSTGDGANVQQWDDTNGTNQKWEFTKVGGDNPNPTPVTTNGFHTSGTTLYDAKGNPFVMRGINHAYSWYPGYEDTAIPAIARTGANCVRLVITDGQQYNKTSLSEIQKLIKLCKDNNLIAIVEVHDATGSDNIQDLQKAADFWIEMKSALIGNEANVILNIANEWGGAWDSANWAAGYQQIIPKLRNAGIKNTLMVDCAGWGQYPQSIAEAGQSVVQADSQHNIMFSIHMYEYAGAYGAVQSNIDSALNVGVPLCIGEFGIKHTNGPVDYKTIMSYSQSKGVGYLGWSWKGNGDTWAYLDIAQDWGGSQLSEQGNAIINDTNGIKNTSKRCTVFD

Solvent-accessible surface area (backbone atoms only — not comparable to full-atom values): 24159 Å² total; per-residue (Å²): 132,91,81,81,88,85,76,88,75,82,80,78,79,78,76,74,75,76,74,72,79,78,87,76,61,67,80,85,67,55,64,73,40,41,23,36,40,23,32,63,68,56,69,22,17,49,23,38,50,93,64,56,64,58,69,68,34,46,30,19,32,28,76,77,79,85,50,46,37,34,29,30,30,32,34,66,70,86,78,78,32,28,33,40,26,31,64,62,52,70,25,24,45,24,36,50,91,57,53,67,58,75,65,34,45,30,19,30,27,72,81,75,86,46,53,35,36,29,28,32,72,42,62,69,87,76,80,30,26,34,42,27,34,64,59,58,71,27,25,44,25,37,52,93,60,55,69,54,72,69,32,47,31,21,32,27,75,82,77,83,46,51,37,38,26,32,32,76,40,42,62,42,63,58,60,80,64,56,77,40,75,62,63,82,11,30,32,30,57,47,51,40,37,22,38,42,82,71,45,81,53,49,51,19,27,37,26,38,57,40,66,85,46,77,88,42,59,89,42,30,54,56,29,48,35,72,54,39,27,21,26,38,37,38,38,32,27,71,45,83,75,48,74,51,61,49,62,68,54,55,42,49,52,49,48,54,26,53,79,50,51,23,34,30,31,42,31,28,46,61,27,52,47,38,72,53,59,69,47,54,49,48,37,50,49,43,49,60,73,38,35,78,62,48,53,92,30,22,56,46,37,36,41,31,57,38,36,19,38,18,30,50,88,41,35,66,63,37,29,55,45,47,39,60,46,43,45,54,44,45,74,71,60,53,71,38,24,35,34,44,44,16,17,27,55,12,36,28,47,60,26,32,54,76,27,32,56,60,35,52,70,32,36,91,45,32,28,50,32,40,26,34,27,25,33,47,66,34,15,17,82,89,33,39,64,59,45,52,53,43,38,41,43,50,24,27,18,50,29,32,63,27,32,36,62,51,43,99,89,35,63,17,39,43,65,57,48,37,47,50,23,62,76,69,58,34,18,38,19,40,40,29,44,49,82,50,57,84,94,47,39,75,37,18,22,22,76,44,65,63,48,87,41,63,33,74,42,23,43,52,51,32,68,34,86,57,10,21,59,68,63,35,52,69,54,68,78,74,106

Nearest PDB structures (foldseek):
  1wky-assembly1_A  TM=9.865E-01  e=3.863E-45  Bacillus sp. JAMB-602
  2whj-assembly1_A  TM=9.884E-01  e=2.044E-43  Salipaludibacillus agaradhaerens
  1bqc-assembly1_A  TM=9.531E-01  e=1.674E-30  Thermobifida fusca
  3pg0-assembly1_A  TM=9.985E-01  e=1.413E-21  synthetic construct
  3vsf-assembly4_D  TM=9.631E-01  e=2.001E-14  Acetivibrio thermocellus ATCC 27405